Protein AF-A0A445G067-F1 (afdb_monomer)

Structure (mmCIF, N/CA/C/O backbone):
data_AF-A0A445G067-F1
#
_entry.id   AF-A0A445G067-F1
#
loop_
_atom_site.group_PDB
_atom_site.id
_atom_site.type_symbol
_atom_site.label_atom_id
_atom_site.label_alt_id
_atom_site.label_comp_id
_atom_site.label_asym_id
_atom_site.label_entity_id
_atom_site.label_seq_id
_atom_site.pdbx_PDB_ins_code
_atom_site.Cartn_x
_atom_site.Cartn_y
_atom_site.Cartn_z
_atom_site.occupancy
_atom_site.B_iso_or_equiv
_atom_site.auth_seq_id
_atom_site.auth_comp_id
_atom_site.auth_asym_id
_atom_site.auth_atom_id
_atom_site.pdbx_PDB_model_num
ATOM 1 N N . MET A 1 1 ? 69.468 -32.482 -19.740 1.00 30.02 1 MET A N 1
ATOM 2 C CA . MET A 1 1 ? 69.143 -32.910 -21.116 1.00 30.02 1 MET A CA 1
ATOM 3 C C . MET A 1 1 ? 68.588 -31.699 -21.847 1.00 30.02 1 MET A C 1
ATOM 5 O O . MET A 1 1 ? 67.662 -31.104 -21.322 1.00 30.02 1 MET A O 1
ATOM 9 N N . LEU A 1 2 ? 69.282 -31.319 -22.928 1.00 22.47 2 LEU A N 1
ATOM 10 C CA . LEU A 1 2 ? 68.993 -30.377 -24.032 1.00 22.47 2 LEU A CA 1
ATOM 11 C C . LEU A 1 2 ? 67.821 -29.372 -23.879 1.00 22.47 2 LEU A C 1
ATOM 13 O O . LEU A 1 2 ? 66.692 -29.791 -23.670 1.00 22.47 2 LEU A O 1
ATOM 17 N N . HIS A 1 3 ? 68.043 -28.043 -23.875 1.00 20.88 3 HIS A N 1
ATOM 18 C CA . HIS A 1 3 ? 68.271 -27.138 -25.040 1.00 20.88 3 HIS A CA 1
ATOM 19 C C . HIS A 1 3 ? 67.080 -27.149 -26.041 1.00 20.88 3 HIS A C 1
ATOM 21 O O . HIS A 1 3 ? 66.649 -28.228 -26.418 1.00 20.88 3 HIS A O 1
ATOM 27 N N . THR A 1 4 ? 66.475 -26.029 -26.494 1.00 22.56 4 THR A N 1
ATOM 28 C CA . THR A 1 4 ? 67.107 -24.792 -27.018 1.00 22.56 4 THR A CA 1
ATOM 29 C C . THR A 1 4 ? 66.127 -23.592 -27.248 1.00 22.56 4 THR A C 1
ATOM 31 O O . THR A 1 4 ? 64.948 -23.809 -27.491 1.00 22.56 4 THR A O 1
ATOM 34 N N . HIS A 1 5 ? 66.704 -22.366 -27.222 1.00 23.05 5 HIS A N 1
ATOM 35 C CA . HIS A 1 5 ? 66.422 -21.028 -27.848 1.00 23.05 5 HIS A CA 1
ATOM 36 C C . HIS A 1 5 ? 65.049 -20.299 -27.761 1.00 23.05 5 HIS A C 1
ATOM 38 O O . HIS A 1 5 ? 64.028 -20.887 -28.075 1.00 23.05 5 HIS A O 1
ATOM 44 N N . LEU A 1 6 ? 64.899 -19.042 -27.274 1.00 21.23 6 LEU A N 1
ATOM 45 C CA . LEU A 1 6 ? 65.476 -17.681 -27.538 1.00 21.23 6 LEU A CA 1
ATOM 46 C C . LEU A 1 6 ? 64.901 -16.928 -28.771 1.00 21.23 6 LEU A C 1
ATOM 48 O O . LEU A 1 6 ? 65.222 -17.313 -29.888 1.00 21.23 6 LEU A O 1
ATOM 52 N N . LEU A 1 7 ? 64.174 -15.802 -28.564 1.00 22.03 7 LEU A N 1
ATOM 53 C CA . LEU A 1 7 ? 64.539 -14.407 -28.956 1.00 22.03 7 LEU A CA 1
ATOM 54 C C . LEU A 1 7 ? 63.384 -13.365 -28.794 1.00 22.03 7 LEU A C 1
ATOM 56 O O . LEU A 1 7 ? 62.219 -13.653 -29.039 1.00 22.03 7 LEU A O 1
ATOM 60 N N . PHE A 1 8 ? 63.779 -12.158 -28.359 1.00 21.56 8 PHE A N 1
ATOM 61 C CA . PHE A 1 8 ? 63.077 -10.872 -28.080 1.00 21.56 8 PHE A CA 1
ATOM 62 C C . PHE A 1 8 ? 62.579 -10.133 -29.365 1.00 21.56 8 PHE A C 1
ATOM 64 O O . PHE A 1 8 ? 62.983 -10.594 -30.432 1.00 21.56 8 PHE A O 1
ATOM 71 N N . PRO A 1 9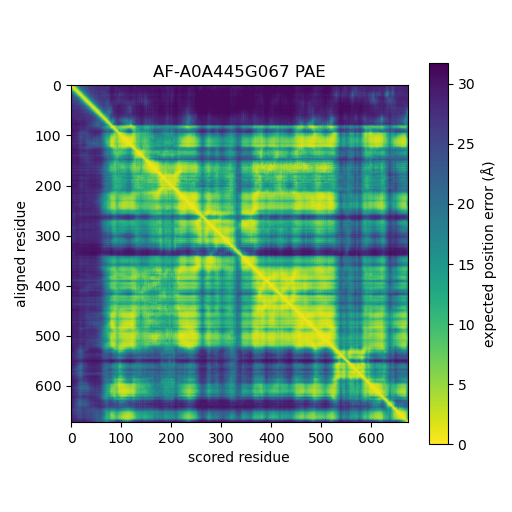 ? 61.796 -9.002 -29.355 1.00 25.86 9 PRO A N 1
ATOM 72 C CA . PRO A 1 9 ? 61.952 -7.825 -28.466 1.00 25.86 9 PRO A CA 1
ATOM 73 C C . PRO A 1 9 ? 60.703 -6.997 -28.055 1.00 25.86 9 PRO A C 1
ATOM 75 O O . PRO A 1 9 ? 59.602 -7.144 -28.577 1.00 25.86 9 PRO A O 1
ATOM 78 N N . SER A 1 10 ? 60.927 -6.077 -27.103 1.00 24.70 10 SER A N 1
ATOM 79 C CA . SER A 1 10 ? 60.049 -4.931 -26.810 1.00 24.70 10 SER A CA 1
ATOM 80 C C . SER A 1 10 ? 60.183 -3.843 -27.890 1.00 24.70 10 SER A C 1
ATOM 82 O O . SER A 1 10 ? 61.163 -3.833 -28.642 1.00 24.70 10 SER A O 1
ATOM 84 N N . PRO A 1 11 ? 59.233 -2.895 -27.954 1.00 29.33 11 PRO A N 1
ATOM 85 C CA . PRO A 1 11 ? 59.660 -1.529 -27.667 1.00 29.33 11 PRO A CA 1
ATOM 86 C C . PRO A 1 11 ? 58.676 -0.742 -26.795 1.00 29.33 11 PRO A C 1
ATOM 88 O O . PRO A 1 11 ? 57.455 -0.855 -26.884 1.00 29.33 11 PRO A O 1
ATOM 91 N N . HIS A 1 12 ? 59.271 0.111 -25.968 1.00 24.16 12 HIS A N 1
ATOM 92 C CA . HIS A 1 12 ? 58.649 1.233 -25.286 1.00 24.16 12 HIS A CA 1
ATOM 93 C C . HIS A 1 12 ? 57.920 2.173 -26.258 1.00 24.16 12 HIS A C 1
ATOM 95 O O . HIS A 1 12 ? 58.491 2.595 -27.261 1.00 24.16 12 HIS A O 1
ATOM 101 N N . SER A 1 13 ? 56.735 2.644 -25.871 1.00 24.44 13 SER A N 1
ATOM 102 C CA . SER A 1 13 ? 56.314 4.014 -26.176 1.00 24.44 13 SER A CA 1
ATOM 103 C C . SER A 1 13 ? 55.473 4.558 -25.026 1.00 24.44 13 SER A C 1
ATOM 105 O O . SER A 1 13 ? 54.407 4.035 -24.707 1.00 24.44 13 SER A O 1
ATOM 107 N N . HIS A 1 14 ? 56.002 5.600 -24.393 1.00 26.53 14 HIS A N 1
ATOM 108 C CA . HIS A 1 14 ? 55.349 6.426 -23.389 1.00 26.53 14 HIS A CA 1
ATOM 109 C C . HIS A 1 14 ? 53.979 6.928 -23.867 1.00 26.53 14 HIS A C 1
ATOM 111 O O . HIS A 1 14 ? 53.883 7.526 -24.936 1.00 26.53 14 HIS A O 1
ATOM 117 N N . ALA A 1 15 ? 52.946 6.768 -23.040 1.00 24.86 15 ALA A N 1
ATOM 118 C CA . ALA A 1 15 ? 51.733 7.573 -23.120 1.00 24.86 15 ALA A CA 1
ATOM 119 C C . ALA A 1 15 ? 51.613 8.377 -21.821 1.00 24.86 15 ALA A C 1
ATOM 121 O O . ALA A 1 15 ? 51.340 7.833 -20.751 1.00 24.86 15 ALA A O 1
ATOM 122 N N . SER A 1 16 ? 51.896 9.673 -21.924 1.00 23.61 16 SER A N 1
ATOM 123 C CA . SER A 1 16 ? 51.649 10.674 -20.887 1.00 23.61 16 SER A CA 1
ATOM 124 C C . SER A 1 16 ? 50.142 10.809 -20.607 1.00 23.61 16 SER A C 1
ATOM 126 O O . SER A 1 16 ? 49.340 10.639 -21.529 1.00 23.61 16 SER A O 1
ATOM 128 N N . PRO A 1 17 ? 49.732 11.156 -19.373 1.00 24.33 17 PRO A N 1
ATOM 129 C CA . PRO A 1 17 ? 48.333 11.401 -19.048 1.00 24.33 17 PRO A CA 1
ATOM 130 C C . PRO A 1 17 ? 47.917 12.761 -19.621 1.00 24.33 17 PRO A C 1
ATOM 132 O O . PRO A 1 17 ? 48.473 13.792 -19.242 1.00 24.33 17 PRO A O 1
ATOM 135 N N . PHE A 1 18 ? 46.958 12.783 -20.546 1.00 23.80 18 PHE A N 1
ATOM 136 C CA . PHE A 1 18 ? 46.387 14.044 -21.013 1.00 23.80 18 PHE A CA 1
ATOM 137 C C . PHE A 1 18 ? 45.344 14.555 -20.015 1.00 23.80 18 PHE A C 1
ATOM 139 O O . PHE A 1 18 ? 44.339 13.906 -19.732 1.00 23.80 18 PHE A O 1
ATOM 146 N N . LEU A 1 19 ? 45.661 15.731 -19.480 1.00 24.75 19 LEU A N 1
ATOM 147 C CA . LEU A 1 19 ? 44.853 16.599 -18.634 1.00 24.75 19 LEU A CA 1
ATOM 148 C C . LEU A 1 19 ? 43.607 17.121 -19.370 1.00 24.75 19 LEU A C 1
ATOM 150 O O . LEU A 1 19 ? 43.663 17.450 -20.555 1.00 24.75 19 LEU A O 1
ATOM 154 N N . PHE A 1 20 ? 42.514 17.276 -18.621 1.00 24.31 20 PHE A N 1
ATOM 155 C CA . PHE A 1 20 ? 41.342 18.070 -18.999 1.00 24.31 20 PHE A CA 1
ATOM 156 C C . PHE A 1 20 ? 41.708 19.553 -19.186 1.00 24.31 20 PHE A C 1
ATOM 158 O O . PHE A 1 20 ? 42.369 20.114 -18.308 1.00 24.31 20 PHE A O 1
ATOM 165 N N . PRO A 1 21 ? 41.196 20.245 -20.222 1.00 24.75 21 PRO A N 1
ATOM 166 C CA . PRO A 1 21 ? 41.077 21.691 -20.207 1.00 24.75 21 PRO A CA 1
ATOM 167 C C . PRO A 1 21 ? 39.680 22.135 -19.759 1.00 24.75 21 PRO A C 1
ATOM 169 O O . PRO A 1 21 ? 38.647 21.572 -20.123 1.00 24.75 21 PRO A O 1
ATOM 172 N N . SER A 1 22 ? 39.693 23.194 -18.962 1.00 23.92 22 SER A N 1
ATOM 173 C CA . SER A 1 22 ? 38.570 23.957 -18.446 1.00 23.92 22 SER A CA 1
ATOM 174 C C . SER A 1 22 ? 37.834 24.773 -19.523 1.00 23.92 22 SER A C 1
ATOM 176 O O . SER A 1 22 ? 38.359 25.098 -20.584 1.00 23.92 22 SER A O 1
ATOM 178 N N . ARG A 1 23 ? 36.576 25.090 -19.191 1.00 28.75 23 ARG A N 1
ATOM 179 C CA . ARG A 1 23 ? 35.555 25.880 -19.906 1.00 28.75 23 ARG A CA 1
ATOM 180 C C . ARG A 1 23 ? 36.067 27.004 -20.825 1.00 28.75 23 ARG A C 1
ATOM 182 O O . ARG A 1 23 ? 36.827 27.855 -20.383 1.00 28.75 23 ARG A O 1
ATOM 189 N N . THR A 1 24 ? 35.452 27.126 -22.006 1.00 25.34 24 THR A N 1
ATOM 190 C CA . THR A 1 24 ? 34.600 28.254 -22.480 1.00 25.34 24 THR A CA 1
ATOM 191 C C . THR A 1 24 ? 34.567 28.279 -24.013 1.00 25.34 24 THR A C 1
ATOM 193 O O . THR A 1 24 ? 35.594 28.460 -24.650 1.00 25.34 24 THR A O 1
ATOM 196 N N . ASN A 1 25 ? 33.386 28.112 -24.620 1.00 23.73 25 ASN A N 1
ATOM 197 C CA . ASN A 1 25 ? 32.877 29.021 -25.656 1.00 23.73 25 ASN A CA 1
ATOM 198 C C . ASN A 1 25 ? 31.502 28.583 -26.164 1.00 23.73 25 ASN A C 1
ATOM 200 O O . ASN A 1 25 ? 31.267 27.433 -26.524 1.00 23.73 25 ASN A O 1
ATOM 204 N N . ALA A 1 26 ? 30.602 29.560 -26.181 1.00 27.69 26 ALA A N 1
ATOM 205 C CA . ALA A 1 26 ? 29.283 29.487 -26.771 1.00 27.69 26 ALA A CA 1
ATOM 206 C C . ALA A 1 26 ? 29.381 29.298 -28.288 1.00 27.69 26 ALA A C 1
ATOM 208 O O . ALA A 1 26 ? 30.099 30.046 -28.948 1.00 27.69 26 ALA A O 1
ATOM 209 N N . LEU A 1 27 ? 28.587 28.387 -28.850 1.00 24.81 27 LEU A N 1
ATOM 210 C CA . LEU A 1 27 ? 28.236 28.417 -30.265 1.00 24.81 27 LEU A CA 1
ATOM 211 C C . LEU A 1 27 ? 26.783 27.983 -30.455 1.00 24.81 27 LEU A C 1
ATOM 213 O O . LEU A 1 27 ? 26.277 27.052 -29.837 1.00 24.81 27 LEU A O 1
ATOM 217 N N . ARG A 1 28 ? 26.117 28.804 -31.259 1.00 23.39 28 ARG A N 1
ATOM 218 C CA . ARG A 1 28 ? 24.677 28.946 -31.432 1.00 23.39 28 ARG A CA 1
ATOM 219 C C . ARG A 1 28 ? 24.033 27.748 -32.127 1.00 23.39 28 ARG A C 1
ATOM 221 O O . ARG A 1 28 ? 24.634 27.081 -32.962 1.00 23.39 28 ARG A O 1
ATOM 228 N N . SER A 1 29 ? 22.753 27.598 -31.808 1.00 24.06 29 SER A N 1
ATOM 229 C CA . SER A 1 29 ? 21.745 26.754 -32.436 1.00 24.06 29 SER A CA 1
ATOM 230 C C . SER A 1 29 ? 21.809 26.701 -33.969 1.00 24.06 29 SER A C 1
ATOM 232 O O . SER A 1 29 ? 21.844 27.723 -34.656 1.00 24.06 29 SER A O 1
ATOM 234 N N . ARG A 1 30 ? 21.690 25.484 -34.508 1.00 22.83 30 ARG A N 1
ATOM 235 C CA . ARG A 1 30 ? 21.102 25.230 -35.828 1.00 22.83 30 ARG A CA 1
ATOM 236 C C . ARG A 1 30 ? 20.053 24.135 -35.693 1.00 22.83 30 ARG A C 1
ATOM 238 O O . ARG A 1 30 ? 20.363 22.961 -35.548 1.00 22.83 30 ARG A O 1
ATOM 245 N N . THR A 1 31 ? 18.805 24.573 -35.703 1.00 23.30 31 THR A N 1
ATOM 246 C CA . THR A 1 31 ? 17.609 23.769 -35.934 1.00 23.30 31 THR A CA 1
ATOM 247 C C . THR A 1 31 ? 17.617 23.233 -37.369 1.00 23.30 31 THR A C 1
ATOM 249 O O . THR A 1 31 ? 17.842 23.995 -38.307 1.00 23.30 31 THR A O 1
ATOM 252 N N . PHE A 1 32 ? 17.321 21.944 -37.547 1.00 22.53 32 PHE A N 1
ATOM 253 C CA . PHE A 1 32 ? 16.871 21.381 -38.825 1.00 22.53 32 PHE A CA 1
ATOM 254 C C . PHE A 1 32 ? 15.507 20.693 -38.628 1.00 22.53 32 PHE A C 1
ATOM 256 O O . PHE A 1 32 ? 15.281 20.095 -37.574 1.00 22.53 32 PHE A O 1
ATOM 263 N N . PRO A 1 33 ? 14.571 20.832 -39.584 1.00 23.70 33 PRO A N 1
ATOM 264 C CA . PRO A 1 33 ? 13.164 20.492 -39.396 1.00 23.70 33 PRO A CA 1
ATOM 265 C C . PRO A 1 33 ? 12.872 18.998 -39.586 1.00 23.70 33 PRO A C 1
ATOM 267 O O . PRO A 1 33 ? 13.434 18.337 -40.457 1.00 23.70 33 PRO A O 1
ATOM 270 N N . ALA A 1 34 ? 11.916 18.498 -38.801 1.00 21.94 34 ALA A N 1
ATOM 271 C CA . ALA A 1 34 ? 11.311 17.184 -38.968 1.00 21.94 34 ALA A CA 1
ATOM 272 C C . ALA A 1 34 ? 10.507 17.127 -40.277 1.00 21.94 34 ALA A C 1
ATOM 274 O O . ALA A 1 34 ? 9.567 17.898 -40.475 1.00 21.94 34 ALA A O 1
ATOM 275 N N . THR A 1 35 ? 10.861 16.201 -41.165 1.00 23.03 35 THR A N 1
ATOM 276 C CA . THR A 1 35 ? 10.075 15.864 -42.356 1.00 23.03 35 THR A CA 1
ATOM 277 C C . THR A 1 35 ? 9.190 14.662 -42.041 1.00 23.03 35 THR A C 1
ATOM 279 O O . THR A 1 35 ? 9.669 13.579 -41.716 1.00 23.03 35 THR A O 1
ATOM 282 N N . SER A 1 36 ? 7.875 14.867 -42.110 1.00 22.31 36 SER A N 1
ATOM 283 C CA . SER A 1 36 ? 6.870 13.811 -42.023 1.00 22.31 36 SER A CA 1
ATOM 284 C C . SER A 1 36 ? 6.828 13.020 -43.328 1.00 22.31 36 SER A C 1
ATOM 286 O O . SER A 1 36 ? 6.616 13.616 -44.384 1.00 22.31 36 SER A O 1
ATOM 288 N N . ILE A 1 37 ? 6.918 11.693 -43.262 1.00 23.95 37 ILE A N 1
ATOM 289 C CA . ILE A 1 37 ? 6.538 10.823 -44.378 1.00 23.95 37 ILE A CA 1
ATOM 290 C C . ILE A 1 37 ? 5.284 10.057 -43.956 1.00 23.95 37 ILE A C 1
ATOM 292 O O . ILE A 1 37 ? 5.329 9.159 -43.119 1.00 23.95 37 ILE A O 1
ATOM 296 N N . ARG A 1 38 ? 4.145 10.471 -44.525 1.00 22.30 38 ARG A N 1
ATOM 297 C CA . ARG A 1 38 ? 2.940 9.643 -44.652 1.00 22.30 38 ARG A CA 1
ATOM 298 C C . ARG A 1 38 ? 3.215 8.612 -45.747 1.00 22.30 38 ARG A C 1
ATOM 300 O O . ARG A 1 38 ? 3.667 8.995 -46.822 1.00 22.30 38 ARG A O 1
ATOM 307 N N . GLY A 1 39 ? 2.934 7.343 -45.475 1.00 24.91 39 GLY A N 1
ATOM 308 C CA . GLY A 1 39 ? 2.990 6.257 -46.450 1.00 24.91 39 GLY A CA 1
ATOM 309 C C . GLY A 1 39 ? 1.733 5.402 -46.340 1.00 24.91 39 GLY A C 1
ATOM 310 O O . GLY A 1 39 ? 1.378 4.961 -45.250 1.00 24.91 39 GLY A O 1
ATOM 311 N N . ASP A 1 40 ? 1.056 5.271 -47.473 1.00 22.62 40 ASP A N 1
ATOM 312 C CA . ASP A 1 40 ? -0.317 4.829 -47.677 1.00 22.62 40 ASP A CA 1
ATOM 313 C C . ASP A 1 40 ? -0.675 3.406 -47.237 1.00 22.62 40 ASP A C 1
ATOM 315 O O . ASP A 1 40 ? 0.094 2.449 -47.321 1.00 22.62 40 ASP A O 1
ATOM 319 N N . SER A 1 41 ? -1.952 3.282 -46.876 1.00 24.33 41 SER A N 1
ATOM 320 C CA . SER A 1 41 ? -2.710 2.045 -46.769 1.00 24.33 41 SER A CA 1
ATOM 321 C C . SER A 1 41 ? -2.834 1.344 -48.125 1.00 24.33 41 SER A C 1
ATOM 323 O O . SER A 1 41 ? -3.486 1.858 -49.034 1.00 24.33 41 SER A O 1
ATOM 325 N N . SER A 1 42 ? -2.326 0.118 -48.233 1.00 24.08 42 SER A N 1
ATOM 326 C CA . SER A 1 42 ? -2.824 -0.838 -49.220 1.00 24.08 42 SER A CA 1
ATOM 327 C C . SER A 1 42 ? -2.958 -2.231 -48.607 1.00 24.08 42 SER A C 1
ATOM 329 O O . SER A 1 42 ? -2.135 -2.715 -47.835 1.00 24.08 42 SER A O 1
ATOM 331 N N . SER A 1 43 ? -4.111 -2.814 -48.895 1.00 23.81 43 SER A N 1
ATOM 332 C CA . SER A 1 43 ? -4.669 -4.059 -48.391 1.00 23.81 43 SER A CA 1
ATOM 333 C C . SER A 1 43 ? -3.884 -5.301 -48.812 1.00 23.81 43 SER A C 1
ATOM 335 O O . SER A 1 43 ? -3.699 -5.514 -50.008 1.00 23.81 43 SER A O 1
ATOM 337 N N . LEU A 1 44 ? -3.599 -6.206 -47.872 1.00 23.12 44 LEU A N 1
ATOM 338 C CA . LEU A 1 44 ? -3.306 -7.612 -48.168 1.00 23.12 44 LEU A CA 1
ATOM 339 C C . LEU A 1 44 ? -4.092 -8.522 -47.213 1.00 23.12 44 LEU A C 1
ATOM 341 O O . LEU A 1 44 ? -3.980 -8.437 -45.992 1.00 23.12 44 LEU A O 1
ATOM 345 N N . ARG A 1 45 ? -4.965 -9.346 -47.808 1.00 22.64 45 ARG A N 1
ATOM 346 C CA . ARG A 1 45 ? -5.865 -10.303 -47.150 1.00 22.64 45 ARG A CA 1
ATOM 347 C C . ARG A 1 45 ? -5.121 -11.558 -46.671 1.00 22.64 45 ARG A C 1
ATOM 349 O O . ARG A 1 45 ? -4.182 -12.025 -47.304 1.00 22.64 45 ARG A O 1
ATOM 356 N N . PHE A 1 46 ? -5.659 -12.115 -45.588 1.00 22.77 46 PHE A N 1
ATOM 357 C CA . PHE A 1 46 ? -5.317 -13.351 -44.879 1.00 22.77 46 PHE A CA 1
ATOM 358 C C . PHE A 1 46 ? -5.124 -14.616 -45.737 1.00 22.77 46 PHE A C 1
ATOM 360 O O . PHE A 1 46 ? -5.894 -14.883 -46.660 1.00 22.77 46 PHE A O 1
ATOM 367 N N . ARG A 1 47 ? -4.230 -15.501 -45.267 1.00 21.41 47 ARG A N 1
ATOM 368 C CA . ARG A 1 47 ? -4.404 -16.964 -45.331 1.00 21.41 47 ARG A CA 1
ATOM 369 C C . ARG A 1 47 ? -4.078 -17.586 -43.971 1.00 21.41 47 ARG A C 1
ATOM 371 O O . ARG A 1 47 ? -2.933 -17.576 -43.539 1.00 21.41 47 ARG A O 1
ATOM 378 N N . SER A 1 48 ? -5.095 -18.138 -43.316 1.00 22.94 48 SER A N 1
ATOM 379 C CA . SER A 1 48 ? -4.977 -19.009 -42.148 1.00 22.94 48 SER A CA 1
ATOM 380 C C . SER A 1 48 ? -4.592 -20.423 -42.595 1.00 22.94 48 SER A C 1
ATOM 382 O O . SER A 1 48 ? -5.211 -20.981 -43.497 1.00 22.94 48 SER A O 1
ATOM 384 N N . HIS A 1 49 ? -3.569 -21.014 -41.980 1.00 24.50 49 HIS A N 1
ATOM 385 C CA . HIS A 1 49 ? -3.348 -22.463 -41.994 1.00 24.50 49 HIS A CA 1
ATOM 386 C C . HIS A 1 49 ? -3.372 -22.930 -40.542 1.00 24.50 49 HIS A C 1
ATOM 388 O O . HIS A 1 49 ? -2.517 -22.556 -39.744 1.00 24.50 49 HIS A O 1
ATOM 394 N N . GLY A 1 50 ? -4.414 -23.683 -40.189 1.00 22.59 50 GLY A N 1
ATOM 395 C CA . GLY A 1 50 ? -4.561 -24.280 -38.870 1.00 22.59 50 GLY A CA 1
ATOM 396 C C . GLY A 1 50 ? -3.605 -25.455 -38.701 1.00 22.59 50 GLY A C 1
ATOM 397 O O . GLY A 1 50 ? -3.610 -26.376 -39.514 1.00 22.59 50 GLY A O 1
ATOM 398 N N . CYS A 1 51 ? -2.829 -25.446 -37.620 1.00 22.45 51 CYS A N 1
ATOM 399 C CA . CYS A 1 51 ? -2.110 -26.616 -37.136 1.00 22.45 51 CYS A CA 1
ATOM 400 C C . CYS A 1 51 ? -2.700 -27.012 -35.775 1.00 22.45 51 CYS A C 1
ATOM 402 O O . CYS A 1 51 ? -2.660 -26.236 -34.823 1.00 22.45 51 CYS A O 1
ATOM 404 N N . ARG A 1 52 ? -3.308 -28.203 -35.707 1.00 21.44 52 ARG A N 1
ATOM 405 C CA . ARG A 1 52 ? -3.748 -28.849 -34.461 1.00 21.44 52 ARG A CA 1
ATOM 406 C C . ARG A 1 52 ? -2.521 -29.445 -33.772 1.00 21.44 52 ARG A C 1
ATOM 408 O O . ARG A 1 52 ? -1.911 -30.344 -34.344 1.00 21.44 52 ARG A O 1
ATOM 415 N N . ILE A 1 53 ? -2.219 -29.032 -32.543 1.00 25.16 53 ILE A N 1
ATOM 416 C CA . ILE A 1 53 ? -1.251 -29.723 -31.679 1.00 25.16 53 ILE A CA 1
ATOM 417 C C . ILE A 1 53 ? -2.026 -30.429 -30.559 1.00 25.16 53 ILE A C 1
ATOM 419 O O . ILE A 1 53 ? -2.900 -29.842 -29.925 1.00 25.16 53 ILE A O 1
ATOM 423 N N . ARG A 1 54 ? -1.762 -31.732 -30.404 1.00 21.59 54 ARG A N 1
ATOM 424 C CA . ARG A 1 54 ? -2.346 -32.623 -29.392 1.00 21.59 54 ARG A CA 1
ATOM 425 C C . ARG A 1 54 ? -1.688 -32.364 -28.032 1.00 21.59 54 ARG A C 1
ATOM 427 O O . ARG A 1 54 ? -0.468 -32.292 -27.963 1.00 21.59 54 ARG A O 1
ATOM 434 N N . ASN A 1 55 ? -2.495 -32.304 -26.973 1.00 21.53 55 ASN A N 1
ATOM 435 C CA . ASN A 1 55 ? -2.035 -32.314 -25.584 1.00 21.53 55 ASN A CA 1
ATOM 436 C C . ASN A 1 55 ? -1.563 -33.721 -25.188 1.00 21.53 55 ASN A C 1
ATOM 438 O O . ASN A 1 55 ? -2.349 -34.667 -25.252 1.00 21.53 55 ASN A O 1
ATOM 442 N N . SER A 1 56 ? -0.327 -33.842 -24.710 1.00 23.45 56 SER A N 1
ATOM 443 C CA . SER A 1 56 ? 0.105 -34.928 -23.827 1.00 23.45 56 SER A CA 1
ATOM 444 C C . SER A 1 56 ? 0.806 -34.299 -22.629 1.00 23.45 56 SER A C 1
ATOM 446 O O . SER A 1 56 ? 1.833 -33.644 -22.783 1.00 23.45 56 SER A O 1
ATOM 448 N N . ALA A 1 57 ? 0.189 -34.440 -21.459 1.00 25.84 57 ALA A N 1
ATOM 449 C CA . ALA A 1 57 ? 0.747 -34.037 -20.180 1.00 25.84 57 ALA A CA 1
ATOM 450 C C . ALA A 1 57 ? 1.696 -35.135 -19.687 1.00 25.84 57 ALA A C 1
ATOM 452 O O . ALA A 1 57 ? 1.247 -36.259 -19.473 1.00 25.84 57 ALA A O 1
ATOM 453 N N . GLU A 1 58 ? 2.967 -34.804 -19.478 1.00 23.83 58 GLU A N 1
ATOM 454 C CA . GLU A 1 58 ? 3.864 -35.570 -18.613 1.00 23.83 58 GLU A CA 1
ATOM 455 C C . GLU A 1 58 ? 4.522 -34.605 -17.621 1.00 23.83 58 GLU A C 1
ATOM 457 O O . GLU A 1 58 ? 5.009 -33.535 -17.985 1.00 23.83 58 GLU A O 1
ATOM 462 N N . ASN A 1 59 ? 4.407 -34.972 -16.345 1.00 27.80 59 ASN A N 1
ATOM 463 C CA . ASN A 1 59 ? 4.934 -34.267 -15.187 1.00 27.80 59 ASN A CA 1
ATOM 464 C C . ASN A 1 59 ? 6.416 -34.610 -15.030 1.00 27.80 59 ASN A C 1
ATOM 466 O O . ASN A 1 59 ? 6.715 -35.747 -14.674 1.00 27.80 59 ASN A O 1
ATOM 470 N N . ASP A 1 60 ? 7.304 -33.628 -15.175 1.00 25.31 60 ASP A N 1
ATOM 471 C CA . ASP A 1 60 ? 8.687 -33.751 -14.718 1.00 25.31 60 ASP A CA 1
ATOM 472 C C . ASP A 1 60 ? 8.976 -32.743 -13.602 1.00 25.31 60 ASP A C 1
ATOM 474 O O . ASP A 1 60 ? 8.841 -31.527 -13.748 1.00 25.31 60 ASP A O 1
ATOM 478 N N . VAL A 1 61 ? 9.356 -33.296 -12.452 1.00 26.19 61 VAL A N 1
ATOM 479 C CA . VAL A 1 61 ? 9.775 -32.593 -11.239 1.00 26.19 61 VAL A CA 1
ATOM 480 C C . VAL A 1 61 ? 11.211 -32.107 -11.438 1.00 26.19 61 VAL A C 1
ATOM 482 O O . VAL A 1 61 ? 12.131 -32.918 -11.526 1.00 26.19 61 VAL A O 1
ATOM 485 N N . VAL A 1 62 ? 11.423 -30.788 -11.485 1.00 26.20 62 VAL A N 1
ATOM 486 C CA . VAL A 1 62 ? 12.763 -30.177 -11.562 1.00 26.20 62 VAL A CA 1
ATOM 487 C C . VAL A 1 62 ? 13.167 -29.631 -10.187 1.00 26.20 62 VAL A C 1
ATOM 489 O O . VAL A 1 62 ? 12.413 -28.905 -9.547 1.00 26.20 62 VAL A O 1
ATOM 492 N N . SER A 1 63 ? 14.363 -30.007 -9.727 1.00 23.73 63 SER A N 1
ATOM 493 C CA . SER A 1 63 ? 14.926 -29.712 -8.400 1.00 23.73 63 SER A CA 1
ATOM 494 C C . SER A 1 63 ? 15.342 -28.244 -8.182 1.00 23.73 63 SER A C 1
ATOM 496 O O . SER A 1 63 ? 15.881 -27.606 -9.085 1.00 23.73 63 SER A O 1
ATOM 498 N N . GLU A 1 64 ? 15.218 -27.771 -6.934 1.00 28.28 64 GLU A N 1
ATOM 499 C CA . GLU A 1 64 ? 15.372 -26.391 -6.412 1.00 28.28 64 GLU A CA 1
ATOM 500 C C . GLU A 1 64 ? 16.690 -25.626 -6.689 1.00 28.28 64 GLU A C 1
ATOM 502 O O . GLU A 1 64 ? 16.820 -24.466 -6.300 1.00 28.28 64 GLU A O 1
ATOM 507 N N . THR A 1 65 ? 17.683 -26.185 -7.384 1.00 26.83 65 THR A N 1
ATOM 508 C CA . THR A 1 65 ? 18.976 -25.500 -7.613 1.00 26.83 65 THR A CA 1
ATOM 509 C C . THR A 1 65 ? 19.071 -24.702 -8.922 1.00 26.83 65 THR A C 1
ATOM 511 O O . THR A 1 65 ? 20.020 -23.932 -9.093 1.00 26.83 65 THR A O 1
ATOM 514 N N . GLU A 1 66 ? 18.087 -24.787 -9.827 1.00 29.66 66 GLU A N 1
ATOM 515 C CA . GLU A 1 66 ? 18.125 -24.083 -11.127 1.00 29.66 66 GLU A CA 1
ATOM 516 C C . GLU A 1 66 ? 17.399 -22.720 -11.173 1.00 29.66 66 GLU A C 1
ATOM 518 O O . GLU A 1 66 ? 17.619 -21.946 -12.110 1.00 29.66 66 GLU A O 1
ATOM 523 N N . HIS A 1 67 ? 16.614 -22.341 -10.156 1.00 34.91 67 HIS A N 1
ATOM 524 C CA . HIS A 1 67 ? 15.864 -21.071 -10.174 1.00 34.91 67 HIS A CA 1
ATOM 525 C C . HIS A 1 67 ? 16.736 -19.803 -10.145 1.00 34.91 67 HIS A C 1
ATOM 527 O O . HIS A 1 67 ? 16.298 -18.741 -10.589 1.00 34.91 67 HIS A O 1
ATOM 533 N N . SER A 1 68 ? 17.993 -19.896 -9.703 1.00 30.94 68 SER A N 1
ATOM 534 C CA . SER A 1 68 ? 18.927 -18.757 -9.658 1.00 30.94 68 SER A CA 1
ATOM 535 C C . SER A 1 68 ? 19.589 -18.423 -11.006 1.00 30.94 68 SER A C 1
ATOM 537 O O . SER A 1 68 ? 20.277 -17.409 -11.112 1.00 30.94 68 SER A O 1
ATOM 539 N N . LYS A 1 69 ? 19.387 -19.249 -12.046 1.00 30.95 69 LYS A N 1
ATOM 540 C CA . LYS A 1 69 ? 20.035 -19.111 -13.368 1.00 30.95 69 LYS A CA 1
ATOM 541 C C . LYS A 1 69 ? 19.063 -18.939 -14.537 1.00 30.95 69 LYS A C 1
ATOM 543 O O . LYS A 1 69 ? 19.495 -18.966 -15.691 1.00 30.95 69 LYS A O 1
ATOM 548 N N . LEU A 1 70 ? 17.768 -18.772 -14.275 1.00 33.16 70 LEU A N 1
ATOM 549 C CA . LEU A 1 70 ? 16.788 -18.588 -15.342 1.00 33.16 70 LEU A CA 1
ATOM 550 C C . LEU A 1 70 ? 16.958 -17.199 -15.989 1.00 33.16 70 LEU A C 1
ATOM 552 O O . LEU A 1 70 ? 16.903 -16.187 -15.284 1.00 33.16 70 LEU A O 1
ATOM 556 N N . PRO A 1 71 ? 17.179 -17.110 -17.317 1.00 38.22 71 PRO A N 1
ATOM 557 C CA . PRO A 1 71 ? 17.091 -15.839 -18.015 1.00 38.22 71 PRO A CA 1
ATOM 558 C C . PRO A 1 71 ? 15.662 -15.302 -17.884 1.00 38.22 71 PRO A C 1
ATOM 560 O O . PRO A 1 71 ? 14.707 -16.071 -17.829 1.00 38.22 71 PRO A O 1
ATOM 563 N N . PHE A 1 72 ? 15.561 -13.976 -17.860 1.00 40.94 72 PHE A N 1
ATOM 564 C CA . PHE A 1 72 ? 14.408 -13.067 -17.731 1.00 40.94 72 PHE A CA 1
ATOM 565 C C . PHE A 1 72 ? 13.111 -13.403 -18.523 1.00 40.94 72 PHE A C 1
ATOM 567 O O . PHE A 1 72 ? 12.175 -12.614 -18.523 1.00 40.94 72 PHE A O 1
ATOM 574 N N . LEU A 1 73 ? 13.037 -14.536 -19.221 1.00 41.91 73 LEU A N 1
ATOM 575 C CA . LEU A 1 73 ? 12.121 -14.793 -20.328 1.00 41.91 73 LEU A CA 1
ATOM 576 C C . LEU A 1 73 ? 11.225 -16.027 -20.217 1.00 41.91 73 LEU A C 1
ATOM 578 O O . LEU A 1 73 ? 10.337 -16.185 -21.053 1.00 41.91 73 LEU A O 1
ATOM 582 N N . VAL A 1 74 ? 11.410 -16.883 -19.216 1.00 41.59 74 VAL A N 1
ATOM 583 C CA . VAL A 1 74 ? 10.512 -18.024 -19.013 1.00 41.59 74 VAL A CA 1
ATOM 584 C C . VAL A 1 74 ? 9.578 -17.676 -17.874 1.00 41.59 74 VAL A C 1
ATOM 586 O O . VAL A 1 74 ? 10.042 -17.579 -16.747 1.00 41.59 74 VAL A O 1
ATOM 589 N N . LEU A 1 75 ? 8.315 -17.426 -18.214 1.00 44.69 75 LEU A N 1
ATOM 590 C CA . LEU A 1 75 ? 7.074 -17.572 -17.437 1.00 44.69 75 LEU A CA 1
ATOM 591 C C . LEU A 1 75 ? 6.020 -16.659 -18.089 1.00 44.69 75 LEU A C 1
ATOM 593 O O . LEU A 1 75 ? 6.366 -15.697 -18.775 1.00 44.69 75 LEU A O 1
ATOM 597 N N . LEU A 1 76 ? 4.741 -16.978 -17.902 1.00 45.03 76 LEU A N 1
ATOM 598 C CA . LEU A 1 76 ? 3.557 -16.443 -18.598 1.00 45.03 76 LEU A CA 1
ATOM 599 C C . LEU A 1 76 ? 3.230 -17.184 -19.896 1.00 45.03 76 LEU A C 1
ATOM 601 O O . LEU A 1 76 ? 3.477 -16.717 -21.009 1.00 45.03 76 LEU A O 1
ATOM 605 N N . ASN A 1 77 ? 2.654 -18.369 -19.706 1.00 37.56 77 ASN A N 1
ATOM 606 C CA . ASN A 1 77 ? 1.822 -19.035 -20.694 1.00 37.56 77 ASN A CA 1
ATOM 607 C C . ASN A 1 77 ? 0.372 -18.618 -20.378 1.00 37.56 77 ASN A C 1
ATOM 609 O O . ASN A 1 77 ? -0.318 -19.294 -19.619 1.00 37.56 77 ASN A O 1
ATOM 613 N N . CYS A 1 78 ? -0.051 -17.444 -20.851 1.00 44.66 78 CYS A N 1
ATOM 614 C CA . CYS A 1 78 ? -1.427 -16.977 -20.671 1.00 44.66 78 CYS A CA 1
ATOM 615 C C . CYS A 1 78 ? -2.270 -17.505 -21.840 1.00 44.66 78 CYS A C 1
ATOM 617 O O . CYS A 1 78 ? -1.859 -17.422 -22.996 1.00 44.66 78 CYS A O 1
ATOM 619 N N . ASN A 1 79 ? -3.433 -18.090 -21.535 1.00 46.97 79 ASN A N 1
ATOM 620 C CA . ASN A 1 79 ? -4.324 -18.772 -22.492 1.00 46.97 79 ASN A CA 1
ATOM 621 C C . ASN A 1 79 ? -4.902 -17.859 -23.596 1.00 46.97 79 ASN A C 1
ATOM 623 O O . ASN A 1 79 ? -5.585 -18.335 -24.500 1.00 46.97 79 ASN A O 1
ATOM 627 N N . GLU A 1 80 ? -4.590 -16.568 -23.561 1.00 59.12 80 GLU A N 1
ATOM 628 C CA . GLU A 1 80 ? -4.832 -15.587 -24.610 1.00 59.12 80 GLU A CA 1
ATOM 629 C C . GLU A 1 80 ? -3.556 -14.734 -24.729 1.00 59.12 80 GLU A C 1
ATOM 631 O O . GLU A 1 80 ? -2.900 -14.481 -23.721 1.00 59.12 80 GLU A O 1
ATOM 636 N N . ASN A 1 81 ? -3.161 -14.317 -25.942 1.00 73.75 81 ASN A N 1
ATOM 637 C CA . ASN A 1 81 ? -1.945 -13.524 -26.210 1.00 73.75 81 ASN A CA 1
ATOM 638 C C . ASN A 1 81 ? -2.035 -12.103 -25.601 1.00 73.75 81 ASN A C 1
ATOM 640 O O . ASN A 1 81 ? -2.067 -11.108 -26.327 1.00 73.75 81 ASN A O 1
ATOM 644 N N . ILE A 1 82 ? -2.117 -11.986 -24.280 1.00 74.38 82 ILE A N 1
ATOM 645 C CA . ILE A 1 82 ? -2.316 -10.757 -23.512 1.00 74.38 82 ILE A CA 1
ATOM 646 C C . ILE A 1 82 ? -1.304 -10.754 -22.366 1.00 74.38 82 ILE A C 1
ATOM 648 O O . ILE A 1 82 ? -1.013 -11.799 -21.792 1.00 74.38 82 ILE A O 1
ATOM 652 N N . ILE A 1 83 ? -0.720 -9.591 -22.082 1.00 80.94 83 ILE A N 1
ATOM 653 C CA . ILE A 1 83 ? 0.164 -9.396 -20.933 1.00 80.94 83 ILE A CA 1
ATOM 654 C C . ILE A 1 83 ? 0.061 -7.962 -20.409 1.00 80.94 83 ILE A C 1
ATOM 656 O O . ILE A 1 83 ? 0.042 -6.993 -21.176 1.00 80.94 83 ILE A O 1
ATOM 660 N N . SER A 1 84 ? 0.049 -7.821 -19.094 1.00 72.69 84 SER A N 1
ATOM 661 C CA . SER A 1 84 ? 0.048 -6.567 -18.358 1.00 72.69 84 SER A CA 1
ATOM 662 C C . SER A 1 84 ? 1.316 -6.447 -17.504 1.00 72.69 84 SER A C 1
ATOM 664 O O . SER A 1 84 ? 1.700 -7.338 -16.747 1.00 72.69 84 SER A O 1
ATOM 666 N N . ILE A 1 85 ? 2.025 -5.332 -17.668 1.00 79.56 85 ILE A N 1
ATOM 667 C CA . ILE A 1 85 ? 3.318 -5.084 -17.028 1.00 79.56 85 ILE A CA 1
ATOM 668 C C . ILE A 1 85 ? 3.241 -3.741 -16.319 1.00 79.56 85 ILE A C 1
ATOM 670 O O . ILE A 1 85 ? 3.062 -2.710 -16.966 1.00 79.56 85 ILE A O 1
ATOM 674 N N . ILE A 1 86 ? 3.396 -3.739 -14.997 1.00 77.88 86 ILE A N 1
ATOM 675 C CA . ILE A 1 86 ? 3.253 -2.540 -14.167 1.00 77.88 86 ILE A CA 1
ATOM 676 C C . ILE A 1 86 ? 4.513 -2.301 -13.344 1.00 77.88 86 ILE A C 1
ATOM 678 O O . ILE A 1 86 ? 5.188 -3.224 -12.896 1.00 77.88 86 ILE A O 1
ATOM 682 N N . ILE A 1 87 ? 4.825 -1.025 -13.144 1.00 70.69 87 ILE A N 1
ATOM 683 C CA . ILE A 1 87 ? 5.941 -0.559 -12.332 1.00 70.69 87 ILE A CA 1
ATOM 684 C C . ILE A 1 87 ? 5.454 0.489 -11.335 1.00 70.69 87 ILE A C 1
ATOM 686 O O . ILE A 1 87 ? 4.711 1.404 -11.702 1.00 70.69 87 ILE A O 1
ATOM 690 N N . ALA A 1 88 ? 5.871 0.366 -10.074 1.00 61.00 88 ALA A N 1
ATOM 691 C CA . ALA A 1 88 ? 5.632 1.420 -9.093 1.00 61.00 88 ALA A CA 1
ATOM 692 C C . ALA A 1 88 ? 6.600 2.581 -9.285 1.00 61.00 88 ALA A C 1
ATOM 694 O O . ALA A 1 88 ? 7.806 2.389 -9.460 1.00 61.00 88 ALA A O 1
ATOM 695 N N . TYR A 1 89 ? 6.065 3.796 -9.190 1.00 60.31 89 TYR A N 1
ATOM 696 C CA . TYR A 1 89 ? 6.866 5.005 -9.228 1.00 60.31 89 TYR A CA 1
ATOM 697 C C . TYR A 1 89 ? 6.298 6.121 -8.366 1.00 60.31 89 TYR A C 1
ATOM 699 O O . TYR A 1 89 ? 5.084 6.332 -8.319 1.00 60.31 89 TYR A O 1
ATOM 707 N N . PHE A 1 90 ? 7.221 6.864 -7.758 1.00 52.47 90 PHE A N 1
ATOM 708 C CA . PHE A 1 90 ? 6.968 8.029 -6.931 1.00 52.47 90 PHE A CA 1
ATOM 709 C C . PHE A 1 90 ? 7.611 9.253 -7.574 1.00 52.47 90 PHE A C 1
ATOM 711 O O . PHE A 1 90 ? 8.823 9.302 -7.780 1.00 52.47 90 PHE A O 1
ATOM 718 N N . CYS A 1 91 ? 6.801 10.257 -7.897 1.00 42.00 91 CYS A N 1
ATOM 719 C CA . CYS A 1 91 ? 7.307 11.528 -8.396 1.00 42.00 91 CYS A CA 1
ATOM 720 C C . CYS A 1 91 ? 7.755 12.386 -7.215 1.00 42.00 91 CYS A C 1
ATOM 722 O O . CYS A 1 91 ? 6.991 13.212 -6.724 1.00 42.00 91 CYS A O 1
ATOM 724 N N . SER A 1 92 ? 8.993 12.211 -6.753 1.00 43.28 92 SER A N 1
ATOM 725 C CA . SER A 1 92 ? 9.636 13.263 -5.969 1.00 43.28 92 SER A CA 1
ATOM 726 C C . SER A 1 92 ? 9.972 14.421 -6.918 1.00 43.28 92 SER A C 1
ATOM 728 O O . SER A 1 92 ? 10.540 14.220 -7.992 1.00 43.28 92 SER A O 1
ATOM 730 N N . GLY A 1 93 ? 9.577 15.647 -6.566 1.00 39.47 93 GLY A N 1
ATOM 731 C CA . GLY A 1 93 ? 9.728 16.830 -7.431 1.00 39.47 93 GLY A CA 1
ATOM 732 C C . GLY A 1 93 ? 11.179 17.238 -7.737 1.00 39.47 93 GLY A C 1
ATOM 733 O O . GLY A 1 93 ? 11.406 18.164 -8.505 1.00 39.47 93 GLY A O 1
ATOM 734 N N . ALA A 1 94 ? 12.171 16.533 -7.187 1.00 42.66 94 ALA A N 1
ATOM 735 C CA . ALA A 1 94 ? 13.594 16.843 -7.317 1.00 42.66 94 ALA A CA 1
ATOM 736 C C . ALA A 1 94 ? 14.276 16.297 -8.594 1.00 42.66 94 ALA A C 1
ATOM 738 O O . ALA A 1 94 ? 15.498 16.368 -8.706 1.00 42.66 94 ALA A O 1
ATOM 739 N N . GLY A 1 95 ? 13.511 15.762 -9.553 1.00 49.44 95 GLY A N 1
ATOM 740 C CA . GLY A 1 95 ? 14.026 15.238 -10.825 1.00 49.44 95 GLY A CA 1
ATOM 741 C C . GLY A 1 95 ? 14.348 13.737 -10.812 1.00 49.44 95 GLY A C 1
ATOM 742 O O . GLY A 1 95 ? 14.325 13.069 -9.778 1.00 49.44 95 GLY A O 1
ATOM 743 N N . LEU A 1 96 ? 14.606 13.170 -11.997 1.00 57.94 96 LEU A N 1
ATOM 744 C CA . LEU A 1 96 ? 14.971 11.758 -12.142 1.00 57.94 96 LEU A CA 1
ATOM 745 C C . LEU A 1 96 ? 16.446 11.533 -11.772 1.00 57.94 96 LEU A C 1
ATOM 747 O O . LEU A 1 96 ? 17.299 12.355 -12.080 1.00 57.94 96 LEU A O 1
ATOM 751 N N . HIS A 1 97 ? 16.770 10.374 -11.192 1.00 67.69 97 HIS A N 1
ATOM 752 C CA . HIS A 1 97 ? 18.144 9.870 -11.113 1.00 67.69 97 HIS A CA 1
ATOM 753 C C . HIS A 1 97 ? 18.268 8.543 -11.871 1.00 67.69 97 HIS A C 1
ATOM 755 O O . HIS A 1 97 ? 17.265 7.878 -12.133 1.00 67.69 97 HIS A O 1
ATOM 761 N N . VAL A 1 98 ? 19.486 8.110 -12.216 1.00 70.50 98 VAL A N 1
ATOM 762 C CA . VAL A 1 98 ? 19.718 6.898 -13.039 1.00 70.50 98 VAL A CA 1
ATOM 763 C C . VAL A 1 98 ? 19.149 5.592 -12.460 1.00 70.50 98 VAL A C 1
ATOM 765 O O . VAL A 1 98 ? 18.970 4.631 -13.214 1.00 70.50 98 VAL A O 1
ATOM 768 N N . GLY A 1 99 ? 18.800 5.560 -11.171 1.00 68.19 99 GLY A N 1
ATOM 769 C CA . GLY A 1 99 ? 18.081 4.451 -10.536 1.00 68.19 99 GLY A CA 1
ATOM 770 C C . GLY A 1 99 ? 16.648 4.299 -11.044 1.00 68.19 99 GLY A C 1
ATOM 771 O O . GLY A 1 99 ? 16.216 3.179 -11.303 1.00 68.19 99 GLY A O 1
ATOM 772 N N . HIS A 1 100 ? 15.940 5.407 -11.288 1.00 69.44 100 HIS A N 1
ATOM 773 C CA . HIS A 1 100 ? 14.543 5.371 -11.721 1.00 69.44 100 HIS A CA 1
ATOM 774 C C . HIS A 1 100 ? 14.353 4.642 -13.061 1.00 69.44 100 HIS A C 1
ATOM 776 O O . HIS A 1 100 ? 13.535 3.724 -13.118 1.00 69.44 100 HIS A O 1
ATOM 782 N N . PRO A 1 101 ? 15.131 4.919 -14.133 1.00 69.56 101 PRO A N 1
ATOM 783 C CA . PRO A 1 101 ? 14.941 4.218 -15.395 1.00 69.56 101 PRO A CA 1
ATOM 784 C C . PRO A 1 101 ? 15.426 2.765 -15.402 1.00 69.56 101 PRO A C 1
ATOM 786 O O . PRO A 1 101 ? 15.316 2.136 -16.447 1.00 69.56 101 PRO A O 1
ATOM 789 N N . LEU A 1 102 ? 15.971 2.209 -14.308 1.00 75.31 102 LEU A N 1
ATOM 790 C CA . LEU A 1 102 ? 16.389 0.799 -14.277 1.00 75.31 102 LEU A CA 1
ATOM 791 C C . LEU A 1 102 ? 15.188 -0.138 -14.466 1.00 75.31 102 LEU A C 1
ATOM 793 O O . LEU A 1 102 ? 15.172 -0.924 -15.415 1.00 75.31 102 LEU A O 1
ATOM 797 N N . GLY A 1 103 ? 14.168 0.001 -13.616 1.00 73.69 103 GLY A N 1
ATOM 798 C CA . GLY A 1 103 ? 12.932 -0.775 -13.723 1.00 73.69 103 GLY A CA 1
ATOM 799 C C . GLY A 1 103 ? 12.178 -0.506 -15.021 1.00 73.69 103 GLY A C 1
ATOM 800 O O . GLY A 1 103 ? 11.700 -1.434 -15.673 1.00 73.69 103 GLY A O 1
ATOM 801 N N . TYR A 1 104 ? 12.136 0.757 -15.457 1.00 74.50 104 TYR A N 1
ATOM 802 C CA . TYR A 1 104 ? 11.508 1.133 -16.726 1.00 74.50 104 TYR A CA 1
ATOM 803 C C . TYR A 1 104 ? 12.208 0.516 -17.934 1.00 74.50 104 TYR A C 1
ATOM 805 O O . TYR A 1 104 ? 11.547 0.040 -18.848 1.00 74.50 104 TYR A O 1
ATOM 813 N N . THR A 1 105 ? 13.542 0.474 -17.932 1.00 77.00 105 THR A N 1
ATOM 814 C CA . THR A 1 105 ? 14.309 -0.147 -19.020 1.00 77.00 105 THR A CA 1
ATOM 815 C C . THR A 1 105 ? 14.022 -1.641 -19.090 1.00 77.00 105 THR A C 1
ATOM 817 O O . THR A 1 105 ? 13.775 -2.154 -20.179 1.00 77.00 105 THR A O 1
ATOM 820 N N . ALA A 1 106 ? 14.023 -2.330 -17.945 1.00 80.38 106 ALA A N 1
ATOM 821 C CA . ALA A 1 106 ? 13.736 -3.760 -17.891 1.00 80.38 106 ALA A CA 1
ATOM 822 C C . ALA A 1 106 ? 12.310 -4.076 -18.372 1.00 80.38 106 ALA A C 1
ATOM 824 O O . ALA A 1 106 ? 12.118 -4.945 -19.222 1.00 80.38 106 ALA A O 1
ATOM 825 N N . THR A 1 107 ? 11.314 -3.339 -17.877 1.00 82.56 107 THR A N 1
ATOM 826 C CA . THR A 1 107 ? 9.911 -3.545 -18.269 1.00 82.56 107 THR A CA 1
ATOM 827 C C . THR A 1 107 ? 9.639 -3.158 -19.723 1.00 82.56 107 THR A C 1
ATOM 829 O O . THR A 1 107 ? 8.915 -3.886 -20.392 1.00 82.56 107 THR A O 1
ATOM 832 N N . ASP A 1 108 ? 10.266 -2.104 -20.261 1.00 81.19 108 ASP A N 1
ATOM 833 C CA . ASP A 1 108 ? 10.158 -1.747 -21.687 1.00 81.19 108 ASP A CA 1
ATOM 834 C C . ASP A 1 108 ? 10.793 -2.816 -22.595 1.00 81.19 108 ASP A C 1
ATOM 836 O O . ASP A 1 108 ? 10.247 -3.123 -23.653 1.00 81.19 108 ASP A O 1
ATOM 840 N N . ILE A 1 109 ? 11.906 -3.441 -22.180 1.00 83.31 109 ILE A N 1
ATOM 841 C CA . ILE A 1 109 ? 12.491 -4.586 -22.904 1.00 83.31 109 ILE A CA 1
ATOM 842 C C . ILE A 1 109 ? 11.499 -5.753 -22.941 1.00 83.31 109 ILE A C 1
ATOM 844 O O . ILE A 1 109 ? 11.250 -6.301 -24.016 1.00 83.31 109 ILE A O 1
ATOM 848 N N . LEU A 1 110 ? 10.902 -6.107 -21.798 1.00 84.12 110 LEU A N 1
ATOM 849 C CA . LEU A 1 110 ? 9.908 -7.180 -21.724 1.00 84.12 110 LEU A CA 1
ATOM 850 C C . LEU A 1 110 ? 8.667 -6.867 -22.569 1.00 84.12 110 LEU A C 1
ATOM 852 O O . LEU A 1 110 ? 8.206 -7.719 -23.328 1.00 84.12 110 LEU A O 1
ATOM 856 N N . ALA A 1 111 ? 8.160 -5.638 -22.473 1.00 82.44 111 ALA A N 1
ATOM 857 C CA . ALA A 1 111 ? 7.005 -5.170 -23.224 1.00 82.44 111 ALA A CA 1
ATOM 858 C C . ALA A 1 111 ? 7.247 -5.271 -24.737 1.00 82.44 111 ALA A C 1
ATOM 860 O O . ALA A 1 111 ? 6.421 -5.827 -25.462 1.00 82.44 111 ALA A O 1
ATOM 861 N N . ARG A 1 112 ? 8.406 -4.805 -25.222 1.00 82.31 112 ARG A N 1
ATOM 862 C CA . ARG A 1 112 ? 8.792 -4.916 -26.639 1.00 82.31 112 ARG A CA 1
ATOM 863 C C . ARG A 1 112 ? 8.950 -6.362 -27.073 1.00 82.31 112 ARG A C 1
ATOM 865 O O . ARG A 1 112 ? 8.424 -6.730 -28.119 1.00 82.31 112 ARG A O 1
ATOM 872 N N . TYR A 1 113 ? 9.621 -7.179 -26.265 1.00 85.38 113 TYR A N 1
ATOM 873 C CA . TYR A 1 113 ? 9.811 -8.595 -26.552 1.00 85.38 113 TYR A CA 1
ATOM 874 C C . TYR A 1 113 ? 8.468 -9.320 -26.720 1.00 85.38 113 TYR A C 1
ATOM 876 O O . TYR A 1 113 ? 8.223 -9.940 -27.754 1.00 85.38 113 TYR A O 1
ATOM 884 N N . LYS A 1 114 ? 7.546 -9.163 -25.763 1.00 84.62 114 LYS A N 1
ATOM 885 C CA . LYS A 1 114 ? 6.209 -9.772 -25.827 1.00 84.62 114 LYS A CA 1
ATOM 886 C C . LYS A 1 114 ? 5.383 -9.212 -26.983 1.00 84.62 114 LYS A C 1
ATOM 888 O O . LYS A 1 114 ? 4.698 -9.964 -27.676 1.00 84.62 114 LYS A O 1
ATOM 893 N N . ARG A 1 115 ? 5.503 -7.913 -27.278 1.00 86.31 115 ARG A N 1
ATOM 894 C CA . ARG A 1 115 ? 4.841 -7.312 -28.442 1.00 86.31 115 ARG A CA 1
ATOM 895 C C . ARG A 1 115 ? 5.337 -7.913 -29.760 1.00 86.31 115 ARG A C 1
ATOM 897 O O . ARG A 1 115 ? 4.517 -8.187 -30.632 1.00 86.31 115 ARG A O 1
ATOM 904 N N . MET A 1 116 ? 6.642 -8.164 -29.893 1.00 87.12 116 MET A N 1
ATOM 905 C CA . MET A 1 116 ? 7.237 -8.833 -31.061 1.00 87.12 116 MET A CA 1
ATOM 906 C C . MET A 1 116 ? 6.789 -10.294 -31.198 1.00 87.12 116 MET A C 1
ATOM 908 O O . MET A 1 116 ? 6.720 -10.803 -32.311 1.00 87.12 116 MET A O 1
ATOM 912 N N . GLN A 1 117 ? 6.428 -10.952 -30.093 1.00 85.69 117 GLN A N 1
ATOM 913 C CA . GLN A 1 117 ? 5.823 -12.289 -30.095 1.00 85.69 117 GLN A CA 1
ATOM 914 C C . GLN A 1 117 ? 4.324 -12.294 -30.451 1.00 85.69 117 GLN A C 1
ATOM 916 O O . GLN A 1 117 ? 3.714 -13.359 -30.492 1.00 85.69 117 GLN A O 1
ATOM 921 N N . GLY A 1 118 ? 3.717 -11.129 -30.706 1.00 86.38 118 GLY A N 1
ATOM 922 C CA . GLY A 1 118 ? 2.303 -11.012 -31.069 1.00 86.38 118 GLY A CA 1
ATOM 923 C C . GLY A 1 118 ? 1.344 -10.833 -29.889 1.00 86.38 118 GLY A C 1
ATOM 924 O O . GLY A 1 118 ? 0.133 -10.912 -30.090 1.00 86.38 118 GLY A O 1
ATOM 925 N N . TYR A 1 119 ? 1.846 -10.561 -28.680 1.00 88.44 119 TYR A N 1
ATOM 926 C CA . TYR A 1 119 ? 0.999 -10.277 -27.520 1.00 88.44 119 TYR A CA 1
ATOM 927 C C . TYR A 1 119 ? 0.390 -8.867 -27.588 1.00 88.44 119 TYR A C 1
ATOM 929 O O . TYR A 1 119 ? 0.988 -7.900 -28.085 1.00 88.44 119 TYR A O 1
ATOM 937 N N . ASN A 1 120 ? -0.802 -8.728 -27.020 1.00 88.69 120 ASN A N 1
ATOM 938 C CA . ASN A 1 120 ? -1.378 -7.454 -26.620 1.00 88.69 120 ASN A CA 1
ATOM 939 C C . ASN A 1 120 ? -0.780 -7.051 -25.274 1.00 88.69 120 ASN A C 1
ATOM 941 O O . ASN A 1 120 ? -1.006 -7.711 -24.268 1.00 88.69 120 ASN A O 1
ATOM 945 N N . VAL A 1 121 ? 0.012 -5.979 -25.277 1.00 88.69 121 VAL A N 1
ATOM 946 C CA . VAL A 1 121 ? 0.812 -5.563 -24.122 1.00 88.69 121 VAL A CA 1
ATOM 947 C C . VAL A 1 121 ? 0.230 -4.288 -23.517 1.00 88.69 121 VAL A C 1
ATOM 949 O O . VAL A 1 121 ? 0.141 -3.272 -24.209 1.00 88.69 121 VAL A O 1
ATOM 952 N N . LEU A 1 122 ? -0.111 -4.324 -22.229 1.00 86.62 122 LEU A N 1
ATOM 953 C CA . LEU A 1 122 ? -0.418 -3.145 -21.418 1.00 86.62 122 LEU A CA 1
ATOM 954 C C . LEU A 1 122 ? 0.814 -2.777 -20.583 1.00 86.62 122 LEU A C 1
ATOM 956 O O . LEU A 1 122 ? 1.134 -3.462 -19.617 1.00 86.62 122 LEU A O 1
ATOM 960 N N . HIS A 1 123 ? 1.501 -1.690 -20.948 1.00 86.56 123 HIS A N 1
ATOM 961 C CA . HIS A 1 123 ? 2.676 -1.162 -20.233 1.00 86.56 123 HIS A CA 1
ATOM 962 C C . HIS A 1 123 ? 2.490 0.339 -19.927 1.00 86.56 123 HIS A C 1
ATOM 964 O O . HIS A 1 123 ? 2.932 1.195 -20.695 1.00 86.56 123 HIS A O 1
ATOM 970 N N . PRO A 1 124 ? 1.729 0.678 -18.870 1.00 80.00 124 PRO A N 1
ATOM 971 C CA . PRO A 1 124 ? 1.352 2.048 -18.539 1.00 80.00 124 PRO A CA 1
ATOM 972 C C . PRO A 1 124 ? 2.387 2.752 -17.644 1.00 80.00 124 PRO A C 1
ATOM 974 O O . PRO A 1 124 ? 3.186 2.125 -16.953 1.00 80.00 124 PRO A O 1
ATOM 977 N N . MET A 1 125 ? 2.319 4.084 -17.617 1.00 69.44 125 MET A N 1
ATOM 978 C CA . MET A 1 125 ? 3.159 4.968 -16.800 1.00 69.44 125 MET A CA 1
ATOM 979 C C . MET A 1 125 ? 2.289 5.792 -15.836 1.00 69.44 125 MET A C 1
ATOM 981 O O . MET A 1 125 ? 1.184 6.198 -16.210 1.00 69.44 125 MET A O 1
ATOM 985 N N . ARG A 1 126 ? 2.771 6.071 -14.612 1.00 67.81 126 ARG A N 1
ATOM 986 C CA . ARG A 1 126 ? 2.043 6.851 -13.585 1.00 67.81 126 ARG A CA 1
ATOM 987 C C . ARG A 1 126 ? 2.780 8.120 -13.159 1.00 67.81 126 ARG A C 1
ATOM 989 O O . ARG A 1 126 ? 4.003 8.164 -13.152 1.00 67.81 126 ARG A O 1
ATOM 996 N N . TRP A 1 127 ? 1.995 9.078 -12.666 1.00 65.06 127 TRP A N 1
ATOM 997 C CA . TRP A 1 127 ? 2.429 10.146 -11.764 1.00 65.06 127 TRP A CA 1
ATOM 998 C C . TRP A 1 127 ? 1.766 9.942 -10.396 1.00 65.06 127 TRP A C 1
ATOM 1000 O O . TRP A 1 127 ? 0.534 9.969 -10.311 1.00 65.06 127 TRP A O 1
ATOM 1010 N N . ASP A 1 128 ? 2.545 9.695 -9.339 1.00 64.19 128 ASP A N 1
ATOM 1011 C CA . ASP A 1 128 ? 2.013 9.708 -7.972 1.00 64.19 128 ASP A CA 1
ATOM 1012 C C . ASP A 1 128 ? 2.022 11.135 -7.432 1.00 64.19 128 ASP A C 1
ATOM 1014 O O . ASP A 1 128 ? 3.052 11.626 -6.981 1.00 64.19 128 ASP A O 1
ATOM 1018 N N . ALA A 1 129 ? 0.901 11.834 -7.595 1.00 61.06 129 ALA A N 1
ATOM 1019 C CA . ALA A 1 129 ? 0.842 13.288 -7.456 1.00 61.06 129 ALA A CA 1
ATOM 1020 C C . ALA A 1 129 ? 0.299 13.784 -6.101 1.00 61.06 129 ALA A C 1
ATOM 1022 O O . ALA A 1 129 ? 0.181 14.997 -5.923 1.00 61.06 129 ALA A O 1
ATOM 1023 N N . PHE A 1 130 ? -0.053 12.887 -5.170 1.00 63.69 130 PHE A N 1
ATOM 1024 C CA . PHE A 1 130 ? -0.597 13.223 -3.845 1.00 63.69 130 PHE A CA 1
ATOM 1025 C C . PHE A 1 130 ? 0.349 12.857 -2.705 1.00 63.69 130 PHE A C 1
ATOM 1027 O O . PHE A 1 130 ? 1.187 11.974 -2.839 1.00 63.69 130 PHE A O 1
ATOM 1034 N N . GLY A 1 131 ? 0.174 13.533 -1.570 1.00 67.12 131 GLY A N 1
ATOM 1035 C CA . GLY A 1 131 ? 0.840 13.246 -0.307 1.00 67.12 131 GLY A CA 1
ATOM 1036 C C . GLY A 1 131 ? 2.194 13.920 -0.101 1.00 67.12 131 GLY A C 1
ATOM 1037 O O . GLY A 1 131 ? 2.553 14.883 -0.785 1.00 67.12 131 GLY A O 1
ATOM 1038 N N . LEU A 1 132 ? 2.916 13.418 0.908 1.00 64.31 132 LEU A N 1
ATOM 1039 C CA . LEU A 1 132 ? 4.067 14.076 1.535 1.00 64.31 132 LEU A CA 1
ATOM 1040 C C . LEU A 1 132 ? 5.163 14.518 0.548 1.00 64.31 132 LEU A C 1
ATOM 1042 O O . LEU A 1 132 ? 5.587 15.667 0.653 1.00 64.31 132 LEU A O 1
ATOM 1046 N N . PRO A 1 133 ? 5.607 13.703 -0.430 1.00 61.00 133 PRO A N 1
ATOM 1047 C CA . PRO A 1 133 ? 6.698 14.076 -1.329 1.00 61.00 133 PRO A CA 1
ATOM 1048 C C . PRO A 1 133 ? 6.341 15.242 -2.255 1.00 61.00 133 PRO A C 1
ATOM 1050 O O . PRO A 1 133 ? 7.164 16.128 -2.482 1.00 61.00 133 PRO A O 1
ATOM 1053 N N . ALA A 1 134 ? 5.112 15.261 -2.782 1.00 65.50 134 ALA A N 1
ATOM 1054 C CA . ALA A 1 134 ? 4.644 16.328 -3.663 1.00 65.50 134 ALA A CA 1
ATOM 1055 C C . ALA A 1 134 ? 4.408 17.633 -2.885 1.00 65.50 134 ALA A C 1
ATOM 1057 O O . ALA A 1 134 ? 4.733 18.715 -3.371 1.00 65.50 134 ALA A O 1
ATOM 1058 N N . GLU A 1 135 ? 3.872 17.529 -1.667 1.00 67.94 135 GLU A N 1
ATOM 1059 C CA . GLU A 1 135 ? 3.637 18.680 -0.796 1.00 67.94 135 GLU A CA 1
ATOM 1060 C C . GLU A 1 135 ? 4.939 19.298 -0.288 1.00 67.94 135 GLU A C 1
ATOM 1062 O O . GLU A 1 135 ? 5.090 20.514 -0.328 1.00 67.94 135 GLU A O 1
ATOM 1067 N N . GLN A 1 136 ? 5.896 18.473 0.142 1.00 65.88 136 GLN A N 1
ATOM 1068 C CA . GLN A 1 136 ? 7.187 18.935 0.646 1.00 65.88 136 GLN A CA 1
ATOM 1069 C C . GLN A 1 136 ? 7.942 19.727 -0.426 1.00 65.88 136 GLN A C 1
ATOM 1071 O O . GLN A 1 136 ? 8.419 20.828 -0.167 1.00 65.88 136 GLN A O 1
ATOM 1076 N N . TYR A 1 137 ? 7.947 19.226 -1.662 1.00 60.88 137 TYR A N 1
ATOM 1077 C CA . TYR A 1 137 ? 8.520 19.947 -2.794 1.00 60.88 137 TYR A CA 1
ATOM 1078 C C . TYR A 1 137 ? 7.797 21.273 -3.080 1.00 60.88 137 TYR A C 1
ATOM 1080 O O . TYR A 1 137 ? 8.433 22.286 -3.374 1.00 60.88 137 TYR A O 1
ATOM 1088 N N . ALA A 1 138 ? 6.466 21.299 -2.990 1.00 66.94 138 ALA A N 1
ATOM 1089 C CA . ALA A 1 138 ? 5.693 22.526 -3.171 1.00 66.94 138 ALA A CA 1
ATOM 1090 C C . ALA A 1 138 ? 5.979 23.569 -2.078 1.00 66.94 138 ALA A C 1
ATOM 1092 O O . ALA A 1 138 ? 6.062 24.757 -2.386 1.00 66.94 138 ALA A O 1
ATOM 1093 N N . ILE A 1 139 ? 6.172 23.131 -0.829 1.00 67.12 139 ILE A N 1
ATOM 1094 C CA . ILE A 1 139 ? 6.598 23.987 0.288 1.00 67.12 139 ILE A CA 1
ATOM 1095 C C . ILE A 1 139 ? 7.997 24.552 0.014 1.00 67.12 139 ILE A C 1
ATOM 1097 O O . ILE A 1 139 ? 8.201 25.757 0.127 1.00 67.12 139 ILE A O 1
ATOM 1101 N N . GLU A 1 140 ? 8.943 23.708 -0.399 1.00 65.50 140 GLU A N 1
ATOM 1102 C CA . GLU A 1 140 ? 10.326 24.112 -0.687 1.00 65.50 140 GLU A CA 1
ATOM 1103 C C . GLU A 1 140 ? 10.437 25.085 -1.871 1.00 65.50 140 GLU A C 1
ATOM 1105 O O . GLU A 1 140 ? 11.291 25.970 -1.869 1.00 65.50 140 GLU A O 1
ATOM 1110 N N . THR A 1 141 ? 9.571 24.946 -2.879 1.00 59.03 141 THR A N 1
ATOM 1111 C CA . THR A 1 141 ? 9.614 25.744 -4.120 1.00 59.03 141 THR A CA 1
ATOM 1112 C C . THR A 1 141 ? 8.613 26.899 -4.171 1.00 59.03 141 THR A C 1
ATOM 1114 O O . THR A 1 141 ? 8.633 27.680 -5.123 1.00 59.03 141 THR A O 1
ATOM 1117 N N . GLY A 1 142 ? 7.700 27.004 -3.200 1.00 64.75 142 GLY A N 1
ATOM 1118 C CA . GLY A 1 142 ? 6.627 28.005 -3.182 1.00 64.75 142 GLY A CA 1
ATOM 1119 C C . GLY A 1 142 ? 5.614 27.886 -4.332 1.00 64.75 142 GLY A C 1
ATOM 1120 O O . GLY A 1 142 ? 4.854 28.821 -4.580 1.00 64.75 142 GLY A O 1
ATOM 1121 N N . THR A 1 143 ? 5.595 26.765 -5.063 1.00 63.06 143 THR A N 1
ATOM 1122 C CA . THR A 1 143 ? 4.722 26.559 -6.231 1.00 63.06 143 THR A CA 1
ATOM 1123 C C . THR A 1 143 ? 3.491 25.742 -5.849 1.00 63.06 143 THR A C 1
ATOM 1125 O O . THR A 1 143 ? 3.611 24.663 -5.274 1.00 63.06 143 THR A O 1
ATOM 1128 N N . HIS A 1 144 ? 2.287 26.215 -6.196 1.00 66.31 144 HIS A N 1
ATOM 1129 C CA . HIS A 1 144 ? 1.053 25.526 -5.811 1.00 66.31 144 HIS A CA 1
ATOM 1130 C C . HIS A 1 144 ? 0.947 24.126 -6.472 1.00 66.31 144 HIS A C 1
ATOM 1132 O O . HIS A 1 144 ? 0.966 24.034 -7.706 1.00 66.31 144 HIS A O 1
ATOM 1138 N N . PRO A 1 145 ? 0.718 23.037 -5.705 1.00 61.66 145 PRO A N 1
ATOM 1139 C CA . PRO A 1 145 ? 0.758 21.657 -6.219 1.00 61.66 145 PRO A CA 1
ATOM 1140 C C . PRO A 1 145 ? -0.219 21.354 -7.375 1.00 61.66 145 PRO A C 1
ATOM 1142 O O . PRO A 1 145 ? 0.021 20.500 -8.229 1.00 61.66 145 PRO A O 1
ATOM 1145 N N . LYS A 1 146 ? -1.347 22.074 -7.425 1.00 64.00 146 LYS A N 1
ATOM 1146 C CA . LYS A 1 146 ? -2.421 21.905 -8.428 1.00 64.00 146 LYS A CA 1
ATOM 1147 C C . LYS A 1 146 ? -1.988 22.204 -9.867 1.00 64.00 146 LYS A C 1
ATOM 1149 O O . LYS A 1 146 ? -2.619 21.666 -10.774 1.00 64.00 146 LYS A O 1
ATOM 1154 N N . LEU A 1 147 ? -0.950 23.016 -10.093 1.00 58.34 147 LEU A N 1
ATOM 1155 C CA . LEU A 1 147 ? -0.570 23.462 -11.442 1.00 58.34 147 LEU A CA 1
ATOM 1156 C C . LEU A 1 147 ? -0.101 22.317 -12.365 1.00 58.34 147 LEU A C 1
ATOM 1158 O O . LEU A 1 147 ? -0.151 22.475 -13.581 1.00 58.34 147 LEU A O 1
ATOM 1162 N N . ASN A 1 148 ? 0.247 21.141 -11.826 1.00 49.31 148 ASN A N 1
ATOM 1163 C CA . ASN A 1 148 ? 0.891 20.082 -12.608 1.00 49.31 148 ASN A CA 1
ATOM 1164 C C . ASN A 1 148 ? -0.032 18.999 -13.218 1.00 49.31 148 ASN A C 1
ATOM 1166 O O . ASN A 1 148 ? 0.395 18.357 -14.175 1.00 49.31 148 ASN A O 1
ATOM 1170 N N . THR A 1 149 ? -1.274 18.734 -12.760 1.00 51.34 149 THR A N 1
ATOM 1171 C CA . THR A 1 149 ? -2.088 17.615 -13.342 1.00 51.34 149 THR A CA 1
ATOM 1172 C C . THR A 1 149 ? -3.611 17.643 -13.045 1.00 51.34 149 THR A C 1
ATOM 1174 O O . THR A 1 149 ? -4.189 16.643 -12.638 1.00 51.34 149 THR A O 1
ATOM 1177 N N . VAL A 1 150 ? -4.342 18.746 -13.248 1.00 55.41 150 VAL A N 1
ATOM 1178 C CA . VAL A 1 150 ? -5.724 18.918 -12.710 1.00 55.41 150 VAL A CA 1
ATOM 1179 C C . VAL A 1 150 ? -6.776 17.873 -13.152 1.00 55.41 150 VAL A C 1
ATOM 1181 O O . VAL A 1 150 ? -7.579 17.423 -12.331 1.00 55.41 150 VAL A O 1
ATOM 1184 N N . ARG A 1 151 ? -6.813 17.459 -14.429 1.00 43.78 151 ARG A N 1
ATOM 1185 C CA . ARG A 1 151 ? -7.934 16.647 -14.959 1.00 43.78 151 ARG A CA 1
ATOM 1186 C C . ARG A 1 151 ? -7.899 15.179 -14.518 1.00 43.78 151 ARG A C 1
ATOM 1188 O O . ARG A 1 151 ? -8.921 14.652 -14.086 1.00 43.78 151 ARG A O 1
ATOM 1195 N N . ASN A 1 152 ? -6.741 14.527 -14.608 1.00 49.25 152 ASN A N 1
ATOM 1196 C CA . ASN A 1 152 ? -6.595 13.114 -14.224 1.00 49.25 152 ASN A CA 1
ATOM 1197 C C . ASN A 1 152 ? -6.643 12.937 -12.701 1.00 49.25 152 ASN A C 1
ATOM 1199 O O . ASN A 1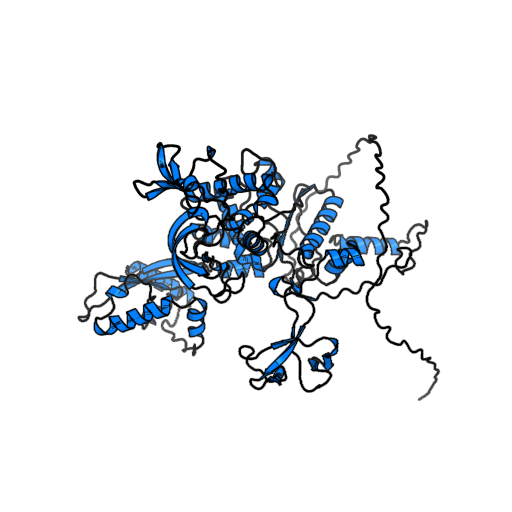 152 ? -7.218 11.971 -12.205 1.00 49.25 152 ASN A O 1
ATOM 1203 N N . ILE A 1 153 ? -6.136 13.931 -11.972 1.00 59.28 153 ILE A N 1
ATOM 1204 C CA . ILE A 1 153 ? -6.207 14.022 -10.517 1.00 59.28 153 ILE A CA 1
ATOM 1205 C C . ILE A 1 153 ? -7.657 13.983 -10.009 1.00 59.28 153 ILE A C 1
ATOM 1207 O O . ILE A 1 153 ? -7.973 13.184 -9.134 1.00 59.28 153 ILE A O 1
ATOM 1211 N N . ASN A 1 154 ? -8.554 14.816 -10.550 1.00 60.53 154 ASN A N 1
ATOM 1212 C CA . ASN A 1 154 ? -9.924 14.921 -10.028 1.00 60.53 154 ASN A CA 1
ATOM 1213 C C . ASN A 1 154 ? -10.699 13.607 -10.154 1.00 60.53 154 ASN A C 1
ATOM 1215 O O . ASN A 1 154 ? -11.488 13.251 -9.276 1.00 60.53 154 ASN A O 1
ATOM 1219 N N . ARG A 1 155 ? -10.441 12.855 -11.226 1.00 59.44 155 ARG A N 1
ATOM 1220 C CA . ARG A 1 155 ? -11.090 11.565 -11.435 1.00 59.44 155 ARG A CA 1
ATOM 1221 C C . ARG A 1 155 ? -10.519 10.477 -10.529 1.00 59.44 155 ARG A C 1
ATOM 1223 O O . ARG A 1 155 ? -11.292 9.725 -9.944 1.00 59.44 155 ARG A O 1
ATOM 1230 N N . PHE A 1 156 ? -9.199 10.439 -10.377 1.00 58.00 156 PHE A N 1
ATOM 1231 C CA . PHE A 1 156 ? -8.536 9.529 -9.448 1.00 58.00 156 PHE A CA 1
ATOM 1232 C C . PHE A 1 156 ? -9.012 9.757 -8.003 1.00 58.00 156 PHE A C 1
ATOM 1234 O O . PHE A 1 156 ? -9.394 8.807 -7.330 1.00 58.00 156 PHE A O 1
ATOM 1241 N N . ARG A 1 157 ? -9.146 11.025 -7.581 1.00 63.66 157 ARG A N 1
ATOM 1242 C CA . ARG A 1 157 ? -9.738 11.420 -6.288 1.00 63.66 157 ARG A CA 1
ATOM 1243 C C . ARG A 1 157 ? -11.131 10.835 -6.066 1.00 63.66 157 ARG A C 1
ATOM 1245 O O . ARG A 1 157 ? -11.376 10.252 -5.018 1.00 63.66 157 ARG A O 1
ATOM 1252 N N . THR A 1 158 ? -12.017 10.959 -7.063 1.00 65.38 158 THR A N 1
ATOM 1253 C CA . THR A 1 158 ? -13.399 10.433 -6.989 1.00 65.38 158 THR A CA 1
ATOM 1254 C C . THR A 1 158 ? -13.390 8.944 -6.640 1.00 65.38 158 THR A C 1
ATOM 1256 O O . THR A 1 158 ? -14.162 8.475 -5.811 1.00 65.38 158 THR A O 1
ATOM 1259 N N . GLN A 1 159 ? -12.494 8.195 -7.280 1.00 54.16 159 GLN A N 1
ATOM 1260 C CA . GLN A 1 159 ? -12.403 6.750 -7.142 1.00 54.16 159 GLN A CA 1
ATOM 1261 C C . GLN A 1 159 ? -11.762 6.329 -5.816 1.00 54.16 159 GLN A C 1
ATOM 1263 O O . GLN A 1 159 ? -12.297 5.444 -5.156 1.00 54.16 159 GLN A O 1
ATOM 1268 N N . THR A 1 160 ? -10.691 7.000 -5.376 1.00 61.38 160 THR A N 1
ATOM 1269 C CA . THR A 1 160 ? -10.099 6.762 -4.048 1.00 61.38 160 THR A CA 1
ATOM 1270 C C . THR A 1 160 ? -11.120 7.036 -2.935 1.00 61.38 160 THR A C 1
ATOM 1272 O O . THR A 1 160 ? -11.275 6.230 -2.020 1.00 61.38 160 THR A O 1
ATOM 1275 N N . GLN A 1 161 ? -11.881 8.131 -3.050 1.00 67.94 161 GLN A N 1
ATOM 1276 C CA . GLN A 1 161 ? -12.967 8.475 -2.125 1.00 67.94 161 GLN A CA 1
ATOM 1277 C C . GLN A 1 161 ? -14.064 7.414 -2.109 1.00 67.94 161 GLN A C 1
ATOM 1279 O O . GLN A 1 161 ? -14.496 6.989 -1.040 1.00 67.94 161 GLN A O 1
ATOM 1284 N N . TRP A 1 162 ? -14.465 6.933 -3.285 1.00 79.12 162 TRP A N 1
ATOM 1285 C CA . TRP A 1 162 ? -15.448 5.865 -3.392 1.00 79.12 162 TRP A CA 1
ATOM 1286 C C . TRP A 1 162 ? -14.976 4.566 -2.720 1.00 79.12 162 TRP A C 1
ATOM 1288 O O . TRP A 1 162 ? -15.753 3.961 -1.985 1.00 79.12 162 TRP A O 1
ATOM 1298 N N . ILE A 1 163 ? -13.707 4.162 -2.889 1.00 56.59 163 ILE A N 1
ATOM 1299 C CA . ILE A 1 163 ? -13.152 2.969 -2.219 1.00 56.59 163 ILE A CA 1
ATOM 1300 C C . ILE A 1 163 ? -13.198 3.128 -0.696 1.00 56.59 163 ILE A C 1
ATOM 1302 O O . ILE A 1 163 ? -13.623 2.208 0.005 1.00 56.59 163 ILE A O 1
ATOM 1306 N N . PHE A 1 164 ? -12.831 4.303 -0.177 1.00 73.25 164 PHE A N 1
ATOM 1307 C CA . PHE A 1 164 ? -12.943 4.588 1.252 1.00 73.25 164 PHE A CA 1
ATOM 1308 C C . PHE A 1 164 ? -14.386 4.455 1.757 1.00 73.25 164 PHE A C 1
ATOM 1310 O O . PHE A 1 164 ? -14.609 3.845 2.800 1.00 73.25 164 PHE A O 1
ATOM 1317 N N . LEU A 1 165 ? -15.378 4.951 1.006 1.00 73.50 165 LEU A N 1
ATOM 1318 C CA . LEU A 1 165 ? -16.787 4.772 1.367 1.00 73.50 165 LEU A CA 1
ATOM 1319 C C . LEU A 1 165 ? -17.187 3.293 1.424 1.00 73.50 165 LEU A C 1
ATOM 1321 O O . LEU A 1 165 ? -17.932 2.909 2.323 1.00 73.50 165 LEU A O 1
ATOM 1325 N N . GLN A 1 166 ? -16.680 2.447 0.519 1.00 75.12 166 GLN A N 1
ATOM 1326 C CA . GLN A 1 166 ? -16.939 1.002 0.578 1.00 75.12 166 GLN A CA 1
ATOM 1327 C C . GLN A 1 166 ? -16.286 0.350 1.806 1.00 75.12 166 GLN A C 1
ATOM 1329 O O . GLN A 1 166 ? -16.909 -0.489 2.458 1.00 75.12 166 GLN A O 1
ATOM 1334 N N . LEU A 1 167 ? -15.062 0.761 2.160 1.00 61.84 167 LEU A N 1
ATOM 1335 C CA . LEU A 1 167 ? -14.384 0.329 3.389 1.00 61.84 167 LEU A CA 1
ATOM 1336 C C . LEU A 1 167 ? -15.181 0.749 4.638 1.00 61.84 167 LEU A C 1
ATOM 1338 O O . LEU A 1 167 ? -15.388 -0.062 5.542 1.00 61.84 167 LEU A O 1
ATOM 1342 N N . PHE A 1 168 ? -15.678 1.987 4.676 1.00 76.00 168 PHE A N 1
ATOM 1343 C CA . PHE A 1 168 ? -16.480 2.516 5.781 1.00 76.00 168 PHE A CA 1
ATOM 1344 C C . PHE A 1 168 ? -17.822 1.790 5.930 1.00 76.00 168 PHE A C 1
ATOM 1346 O O . PHE A 1 168 ? -18.129 1.296 7.013 1.00 76.00 168 PHE A O 1
ATOM 1353 N N . LYS A 1 169 ? -18.580 1.624 4.834 1.00 80.38 169 LYS A N 1
ATOM 1354 C CA . LYS A 1 169 ? -19.876 0.909 4.808 1.00 80.38 169 LYS A CA 1
ATOM 1355 C C . LYS A 1 169 ? -19.767 -0.540 5.313 1.00 80.38 169 LYS A C 1
ATOM 1357 O O . LYS A 1 169 ? -20.754 -1.104 5.774 1.00 80.38 169 LYS A O 1
ATOM 1362 N N . ARG A 1 170 ? -18.572 -1.138 5.257 1.00 78.94 170 ARG A N 1
ATOM 1363 C CA . ARG A 1 170 ? -18.264 -2.495 5.748 1.00 78.94 170 ARG A CA 1
ATOM 1364 C C . ARG A 1 170 ? -17.671 -2.543 7.161 1.00 78.94 170 ARG A C 1
ATOM 1366 O O . ARG A 1 170 ? -17.294 -3.617 7.620 1.00 78.94 170 ARG A O 1
ATOM 1373 N N . GLY A 1 171 ? -17.536 -1.405 7.844 1.00 82.56 171 GLY A N 1
ATOM 1374 C CA . GLY A 1 171 ? -16.901 -1.326 9.166 1.00 82.56 171 GLY A CA 1
ATOM 1375 C C . GLY A 1 171 ? -15.392 -1.618 9.154 1.00 82.56 171 GLY A C 1
ATOM 1376 O O . GLY A 1 171 ? -14.821 -1.978 10.194 1.00 82.56 171 GLY A O 1
ATOM 1377 N N . LEU A 1 172 ? -14.756 -1.489 7.980 1.00 82.62 172 LEU A N 1
ATOM 1378 C CA . LEU A 1 172 ? -13.313 -1.635 7.776 1.00 82.62 172 LEU A CA 1
ATOM 1379 C C . LEU A 1 172 ? -12.573 -0.301 7.896 1.00 82.62 172 LEU A C 1
ATOM 1381 O O . LEU A 1 172 ? -11.394 -0.319 8.213 1.00 82.62 172 LEU A O 1
ATOM 1385 N N . ALA A 1 173 ? -13.233 0.840 7.692 1.00 80.94 173 ALA A N 1
ATOM 1386 C CA . ALA A 1 173 ? -12.702 2.155 8.058 1.00 80.94 173 ALA A CA 1
ATOM 1387 C C . ALA A 1 173 ? -13.425 2.671 9.310 1.00 80.94 173 ALA A C 1
ATOM 1389 O O . ALA A 1 173 ? -14.654 2.692 9.336 1.00 80.94 173 ALA A O 1
ATOM 1390 N N . TYR A 1 174 ? -12.686 3.073 10.345 1.00 86.75 174 TYR A N 1
ATOM 1391 C CA . TYR A 1 174 ? -13.259 3.553 11.610 1.00 86.75 174 TYR A CA 1
ATOM 1392 C C . TYR A 1 174 ? -12.375 4.622 12.266 1.00 86.75 174 TYR A C 1
ATOM 1394 O O . TYR A 1 174 ? -11.187 4.722 11.959 1.00 86.75 174 TYR A O 1
ATOM 1402 N N . GLN A 1 175 ? -12.950 5.421 13.169 1.00 84.62 175 GLN A N 1
ATOM 1403 C CA . GLN A 1 175 ? -12.192 6.354 14.005 1.00 84.62 175 GLN A CA 1
ATOM 1404 C C . GLN A 1 175 ? -11.899 5.747 15.375 1.00 84.62 175 GLN A C 1
ATOM 1406 O O . GLN A 1 175 ? -12.792 5.177 16.002 1.00 84.62 175 GLN A O 1
ATOM 1411 N N . ALA A 1 176 ? -10.672 5.918 15.858 1.00 81.19 176 ALA A N 1
ATOM 1412 C CA . ALA A 1 176 ? -10.292 5.565 17.221 1.00 81.19 176 ALA A CA 1
ATOM 1413 C C . ALA A 1 176 ? -9.284 6.569 17.787 1.00 81.19 176 ALA A C 1
ATOM 1415 O O . ALA A 1 176 ? -8.471 7.132 17.052 1.00 81.19 176 ALA A O 1
ATOM 1416 N N . GLU A 1 177 ? -9.348 6.796 19.098 1.00 80.62 177 GLU A N 1
ATOM 1417 C CA . GLU A 1 177 ? -8.295 7.488 19.833 1.00 80.62 177 GLU A CA 1
ATOM 1418 C C . GLU A 1 177 ? -7.217 6.469 20.185 1.00 80.62 177 GLU A C 1
ATOM 1420 O O . GLU A 1 177 ? -7.416 5.579 21.011 1.00 80.62 177 GLU A O 1
ATOM 1425 N N . VAL A 1 178 ? -6.090 6.563 19.488 1.00 75.56 178 VAL A N 1
ATOM 1426 C CA . VAL A 1 178 ? -4.963 5.653 19.668 1.00 75.56 178 VAL A CA 1
ATOM 1427 C C . VAL A 1 178 ? -3.684 6.461 19.845 1.00 75.56 178 VAL A C 1
ATOM 1429 O O . VAL A 1 178 ? -3.554 7.547 19.272 1.00 75.56 178 VAL A O 1
ATOM 1432 N N . PRO A 1 179 ? -2.714 5.967 20.631 1.00 75.00 179 PRO A N 1
ATOM 1433 C CA . PRO A 1 179 ? -1.381 6.536 20.612 1.00 75.00 179 PRO A CA 1
ATOM 1434 C C . PRO A 1 179 ? -0.800 6.321 19.208 1.00 75.00 179 PRO A C 1
ATOM 1436 O O . PRO A 1 179 ? -0.644 5.185 18.750 1.00 75.00 179 PRO A O 1
ATOM 1439 N N . VAL A 1 180 ? -0.534 7.423 18.511 1.00 79.12 180 VAL A N 1
ATOM 1440 C CA . VAL A 1 180 ? 0.002 7.461 17.148 1.00 79.12 180 VAL A CA 1
ATOM 1441 C C . VAL A 1 180 ? 1.442 7.948 17.147 1.00 79.12 180 VAL A C 1
ATOM 1443 O O . VAL A 1 180 ? 1.887 8.639 18.066 1.00 79.12 180 VAL A O 1
ATOM 1446 N N . ASN A 1 181 ? 2.156 7.595 16.085 1.00 79.19 181 ASN A N 1
ATOM 1447 C CA . ASN A 1 181 ? 3.480 8.116 15.790 1.00 79.19 181 ASN A CA 1
ATOM 1448 C C . ASN A 1 181 ? 3.322 9.523 15.204 1.00 79.19 181 ASN A C 1
ATOM 1450 O O . ASN A 1 181 ? 2.791 9.671 14.109 1.00 79.19 181 ASN A O 1
ATOM 1454 N N . TRP A 1 182 ? 3.731 10.555 15.938 1.00 80.00 182 TRP A N 1
ATOM 1455 C CA . TRP A 1 182 ? 3.642 11.959 15.538 1.00 80.00 182 TRP A CA 1
ATOM 1456 C C . TRP A 1 182 ? 5.031 12.516 15.245 1.00 80.00 182 TRP A C 1
ATOM 1458 O O . TRP A 1 182 ? 5.918 12.448 16.096 1.00 80.00 182 TRP A O 1
ATOM 1468 N N . CYS A 1 183 ? 5.219 13.108 14.067 1.00 81.44 183 CYS A N 1
ATOM 1469 C CA . CYS A 1 183 ? 6.448 13.812 13.722 1.00 81.44 183 CYS A CA 1
ATOM 1470 C C . CYS A 1 183 ? 6.237 15.333 13.857 1.00 81.44 183 CYS A C 1
ATOM 1472 O O . CYS A 1 183 ? 5.539 15.914 13.021 1.00 81.44 183 CYS A O 1
ATOM 1474 N N . PRO A 1 184 ? 6.835 16.012 14.860 1.00 79.50 184 PRO A N 1
ATOM 1475 C CA . PRO A 1 184 ? 6.663 17.455 15.051 1.00 79.50 184 PRO A CA 1
ATOM 1476 C C . PRO A 1 184 ? 7.194 18.290 13.884 1.00 79.50 184 PRO A C 1
ATOM 1478 O O . PRO A 1 184 ? 6.562 19.270 13.508 1.00 79.50 184 PRO A O 1
ATOM 1481 N N . ALA A 1 185 ? 8.318 17.876 13.288 1.00 76.38 185 ALA A N 1
ATOM 1482 C CA . ALA A 1 185 ? 8.932 18.577 12.160 1.00 76.38 185 ALA A CA 1
ATOM 1483 C C . ALA A 1 185 ? 8.046 18.545 10.904 1.00 76.38 185 ALA A C 1
ATOM 1485 O O . ALA A 1 185 ? 7.945 19.535 10.188 1.00 76.38 185 ALA A O 1
ATOM 1486 N N . LEU A 1 186 ? 7.367 17.417 10.669 1.00 74.81 186 LEU A N 1
ATOM 1487 C CA . LEU A 1 186 ? 6.426 17.253 9.560 1.00 74.81 186 LEU A CA 1
ATOM 1488 C C . LEU A 1 186 ? 4.998 17.699 9.918 1.00 74.81 186 LEU A C 1
ATOM 1490 O O . LEU A 1 186 ? 4.145 17.776 9.034 1.00 74.81 186 LEU A O 1
ATOM 1494 N N . GLY A 1 187 ? 4.710 17.948 11.198 1.00 77.50 187 GLY A N 1
ATOM 1495 C CA . GLY A 1 187 ? 3.385 18.313 11.695 1.00 77.50 187 GLY A CA 1
ATOM 1496 C C . GLY A 1 187 ? 2.301 17.279 11.378 1.00 77.50 187 GLY A C 1
ATOM 1497 O O . GLY A 1 187 ? 1.179 17.664 11.057 1.00 77.50 187 GLY A O 1
ATOM 1498 N N . THR A 1 188 ? 2.626 15.980 11.383 1.00 76.25 188 THR A N 1
ATOM 1499 C CA . THR A 1 188 ? 1.679 14.935 10.963 1.00 76.25 188 THR A CA 1
ATOM 1500 C C . THR A 1 188 ? 1.941 13.577 11.593 1.00 76.25 188 THR A C 1
ATOM 1502 O O . THR A 1 188 ? 3.054 13.292 12.049 1.00 76.25 188 THR A O 1
ATOM 1505 N N . VAL A 1 189 ? 0.906 12.737 11.605 1.00 81.12 189 VAL A N 1
ATOM 1506 C CA . VAL A 1 189 ? 1.023 11.334 11.998 1.00 81.12 189 VAL A CA 1
ATOM 1507 C C . VAL A 1 189 ? 1.657 10.480 10.901 1.00 81.12 189 VAL A C 1
ATOM 1509 O O . VAL A 1 189 ? 1.426 10.697 9.712 1.00 81.12 189 VAL A O 1
ATOM 1512 N N . LEU A 1 190 ? 2.420 9.475 11.318 1.00 76.44 190 LEU A N 1
ATOM 1513 C CA . LEU A 1 190 ? 3.080 8.494 10.462 1.00 76.44 190 LEU A CA 1
ATOM 1514 C C . LEU A 1 190 ? 2.543 7.094 10.773 1.00 76.44 190 LEU A C 1
ATOM 1516 O O . LEU A 1 190 ? 2.276 6.763 11.931 1.00 76.44 190 LEU A O 1
ATOM 1520 N N . ALA A 1 191 ? 2.374 6.259 9.750 1.00 73.25 191 ALA A N 1
ATOM 1521 C CA . ALA A 1 191 ? 2.124 4.836 9.961 1.00 73.25 191 ALA A CA 1
ATOM 1522 C C . ALA A 1 191 ? 3.355 4.168 10.602 1.00 73.25 191 ALA A C 1
ATOM 1524 O O . ALA A 1 191 ? 4.454 4.721 10.583 1.00 73.25 191 ALA A O 1
ATOM 1525 N N . ILE A 1 192 ? 3.185 2.981 11.190 1.00 73.19 192 ILE A N 1
ATOM 1526 C CA . ILE A 1 192 ? 4.295 2.255 11.837 1.00 73.19 192 ILE A CA 1
ATOM 1527 C C . ILE A 1 192 ? 5.401 1.967 10.819 1.00 73.19 192 ILE A C 1
ATOM 1529 O O . ILE A 1 192 ? 6.578 2.109 11.120 1.00 73.19 192 ILE A O 1
ATOM 1533 N N . GLU A 1 193 ? 5.002 1.623 9.602 1.00 69.69 193 GLU A N 1
ATOM 1534 C CA . GLU A 1 193 ? 5.876 1.314 8.481 1.00 69.69 193 GLU A CA 1
ATOM 1535 C C . GLU A 1 193 ? 6.677 2.532 7.978 1.00 69.69 193 GLU A C 1
ATOM 1537 O O . GLU A 1 193 ? 7.711 2.349 7.347 1.00 69.69 193 GLU A O 1
ATOM 1542 N N . GLU A 1 194 ? 6.221 3.760 8.258 1.00 64.75 194 GLU A N 1
ATOM 1543 C CA . GLU A 1 194 ? 6.894 5.016 7.873 1.00 64.75 194 GLU A CA 1
ATOM 1544 C C . GLU A 1 194 ? 7.900 5.484 8.949 1.00 64.75 194 GLU A C 1
ATOM 1546 O O . GLU A 1 194 ? 8.536 6.532 8.805 1.00 64.75 194 GLU A O 1
ATOM 1551 N N . VAL A 1 195 ? 8.040 4.730 10.047 1.00 66.31 195 VAL A N 1
ATOM 1552 C CA . VAL A 1 195 ? 8.994 4.997 11.130 1.00 66.31 195 VAL A CA 1
ATOM 1553 C C . VAL A 1 195 ? 10.109 3.958 11.080 1.00 66.31 195 VAL A C 1
ATOM 1555 O O . VAL A 1 195 ? 9.909 2.790 11.409 1.00 66.31 195 VAL A O 1
ATOM 1558 N N . ILE A 1 196 ? 11.304 4.400 10.698 1.00 62.75 196 ILE A N 1
ATOM 1559 C CA . ILE A 1 196 ? 12.503 3.566 10.613 1.00 62.75 196 ILE A CA 1
ATOM 1560 C C . ILE A 1 196 ? 13.421 3.993 11.747 1.00 62.75 196 ILE A C 1
ATOM 1562 O O . ILE A 1 196 ? 13.803 5.154 11.837 1.00 62.75 196 ILE A O 1
ATOM 1566 N N . ASP A 1 197 ? 13.741 3.063 12.639 1.00 64.94 197 ASP A N 1
ATOM 1567 C CA . ASP A 1 197 ? 14.616 3.311 13.784 1.00 64.94 197 ASP A CA 1
ATOM 1568 C C . ASP A 1 197 ? 14.209 4.534 14.637 1.00 64.94 197 ASP A C 1
ATOM 1570 O O . ASP A 1 197 ? 15.034 5.342 15.050 1.00 64.94 197 ASP A O 1
ATOM 1574 N N . GLY A 1 198 ? 12.904 4.705 14.886 1.00 61.59 198 GLY A N 1
ATOM 1575 C CA . GLY A 1 198 ? 12.373 5.793 15.725 1.00 61.59 198 GLY A CA 1
ATOM 1576 C C . GLY A 1 198 ? 12.364 7.181 15.071 1.00 61.59 198 GLY A C 1
ATOM 1577 O O . GLY A 1 198 ? 11.886 8.141 15.681 1.00 61.59 198 GLY A O 1
ATOM 1578 N N . VAL A 1 199 ? 12.831 7.292 13.826 1.00 68.00 199 VAL A N 1
ATOM 1579 C CA . VAL A 1 199 ? 12.759 8.511 13.019 1.00 68.00 199 VAL A CA 1
ATOM 1580 C C . VAL A 1 199 ? 11.855 8.315 11.804 1.00 68.00 199 VAL A C 1
ATOM 1582 O O . VAL A 1 199 ? 11.583 7.201 11.363 1.00 68.00 199 VAL A O 1
ATOM 1585 N N . SER A 1 200 ? 11.354 9.420 11.266 1.00 70.44 200 SER A N 1
ATOM 1586 C CA . SER A 1 200 ? 10.577 9.431 10.029 1.00 70.44 200 SER A CA 1
ATOM 1587 C C . SER A 1 200 ? 11.425 8.938 8.853 1.00 70.44 200 SER A C 1
ATOM 1589 O O . SER A 1 200 ? 12.529 9.451 8.644 1.00 70.44 200 SER A O 1
ATOM 1591 N N . GLU A 1 201 ? 10.884 8.025 8.034 1.00 61.06 201 GLU A N 1
ATOM 1592 C CA . GLU A 1 201 ? 11.500 7.629 6.754 1.00 61.06 201 GLU A CA 1
ATOM 1593 C C . GLU A 1 201 ? 11.746 8.849 5.843 1.00 61.06 201 GLU A C 1
ATOM 1595 O O . GLU A 1 201 ? 12.673 8.873 5.032 1.00 61.06 201 GLU A O 1
ATOM 1600 N N . TRP A 1 202 ? 10.943 9.902 6.032 1.00 59.59 202 TRP A N 1
ATOM 1601 C CA . TRP A 1 202 ? 11.058 11.187 5.359 1.00 59.59 202 TRP A CA 1
ATOM 1602 C C . TRP A 1 202 ? 11.782 12.195 6.254 1.00 59.59 202 TRP A C 1
ATOM 1604 O O . TRP A 1 202 ? 11.261 12.611 7.292 1.00 59.59 202 TRP A O 1
ATOM 1614 N N . GLY A 1 203 ? 12.986 12.601 5.849 1.00 63.03 203 GLY A N 1
ATOM 1615 C CA . GLY A 1 203 ? 13.757 13.664 6.507 1.00 63.03 203 GLY A CA 1
ATOM 1616 C C . GLY A 1 203 ? 14.484 13.263 7.798 1.00 63.03 203 GLY A C 1
ATOM 1617 O O . GLY A 1 203 ? 15.232 14.078 8.329 1.00 63.03 203 GLY A O 1
ATOM 1618 N N . GLY A 1 204 ? 14.314 12.031 8.300 1.00 69.19 204 GLY A N 1
ATOM 1619 C CA . GLY A 1 204 ? 15.046 11.535 9.475 1.00 69.19 204 GLY A CA 1
ATOM 1620 C C . GLY A 1 204 ? 14.688 12.250 10.781 1.00 69.19 204 GLY A C 1
ATOM 1621 O O . GLY A 1 204 ? 15.502 12.328 11.699 1.00 69.19 204 GLY A O 1
ATOM 1622 N N . HIS A 1 205 ? 13.486 12.817 10.868 1.00 76.81 205 HIS A N 1
ATOM 1623 C CA . HIS A 1 205 ? 13.051 13.588 12.030 1.00 76.81 205 HIS A CA 1
ATOM 1624 C C . HIS A 1 205 ? 12.583 12.686 13.185 1.00 76.81 205 HIS A C 1
ATOM 1626 O O . HIS A 1 205 ? 11.899 11.695 12.917 1.00 76.81 205 HIS A O 1
ATOM 1632 N N . PRO A 1 206 ? 12.857 13.041 14.457 1.00 72.31 206 PRO A N 1
ATOM 1633 C CA . PRO A 1 206 ? 12.374 12.291 15.617 1.00 72.31 206 PRO A CA 1
ATOM 1634 C C . PRO A 1 206 ? 10.849 12.164 15.665 1.00 72.31 206 PRO A C 1
ATOM 1636 O O . PRO A 1 206 ? 10.119 13.105 15.327 1.00 72.31 206 PRO A O 1
ATOM 1639 N N . VAL A 1 207 ? 10.375 11.006 16.124 1.00 74.56 207 VAL A N 1
ATOM 1640 C CA . VAL A 1 207 ? 8.951 10.674 16.226 1.00 74.56 207 VAL A CA 1
ATOM 1641 C C . VAL A 1 207 ? 8.563 10.452 17.686 1.00 74.56 207 VAL A C 1
ATOM 1643 O O . VAL A 1 207 ? 9.231 9.722 18.414 1.00 74.56 207 VAL A O 1
ATOM 1646 N N . ILE A 1 208 ? 7.464 11.077 18.111 1.00 75.69 208 ILE A N 1
ATOM 1647 C CA . ILE A 1 208 ? 6.932 10.986 19.477 1.00 75.69 208 ILE A CA 1
ATOM 1648 C C . ILE A 1 208 ? 5.573 10.284 19.493 1.00 75.69 208 ILE A C 1
ATOM 1650 O O . ILE A 1 208 ? 4.854 10.278 18.493 1.00 75.69 208 ILE A O 1
ATOM 1654 N N . ARG A 1 209 ? 5.189 9.717 20.640 1.00 70.94 209 ARG A N 1
ATOM 1655 C CA . ARG A 1 209 ? 3.869 9.104 20.827 1.00 70.94 209 ARG A CA 1
ATOM 1656 C C . ARG A 1 209 ? 2.885 10.148 21.341 1.00 70.94 209 ARG A C 1
ATOM 1658 O O . ARG A 1 209 ? 3.134 10.798 22.351 1.00 70.94 209 ARG A O 1
ATOM 1665 N N . LYS A 1 210 ? 1.754 10.305 20.654 1.00 73.12 210 LYS A N 1
ATOM 1666 C CA . LYS A 1 210 ? 0.679 11.213 21.076 1.00 73.12 210 LYS A CA 1
ATOM 1667 C C . LYS A 1 210 ? -0.675 10.523 20.910 1.00 73.12 210 LYS A C 1
ATOM 1669 O O . LYS A 1 210 ? -0.894 9.941 19.853 1.00 73.12 210 LYS A O 1
ATOM 1674 N N . PRO A 1 211 ? -1.583 10.549 21.899 1.00 75.62 211 PRO A N 1
ATOM 1675 C CA . PRO A 1 211 ? -2.959 10.116 21.683 1.00 75.62 211 PRO A CA 1
ATOM 1676 C C . PRO A 1 211 ? -3.645 11.099 20.732 1.00 75.62 211 PRO A C 1
ATOM 1678 O O . PRO A 1 211 ? -3.676 12.305 20.983 1.00 75.62 211 PRO A O 1
ATOM 1681 N N . VAL A 1 212 ? -4.132 10.597 19.598 1.00 76.50 212 VAL A N 1
ATOM 1682 C CA . VAL A 1 212 ? -4.856 11.402 18.610 1.00 76.50 212 VAL A CA 1
ATOM 1683 C C . VAL A 1 212 ? -6.006 10.567 18.059 1.00 76.50 212 VAL A C 1
ATOM 1685 O O . VAL A 1 212 ? -5.816 9.415 17.666 1.00 76.50 212 VAL A O 1
ATOM 1688 N N . ARG A 1 213 ? -7.207 11.152 17.993 1.00 80.62 213 ARG A N 1
ATOM 1689 C CA . ARG A 1 213 ? -8.344 10.556 17.279 1.00 80.62 213 ARG A CA 1
ATOM 1690 C C . ARG A 1 213 ? -8.059 10.571 15.779 1.00 80.62 213 ARG A C 1
ATOM 1692 O O . ARG A 1 213 ? -7.857 11.639 15.204 1.00 80.62 213 ARG A O 1
ATOM 1699 N N . GLN A 1 214 ? -8.005 9.397 15.156 1.00 83.88 214 GLN A N 1
ATOM 1700 C CA . GLN A 1 214 ? -7.592 9.226 13.759 1.00 83.88 214 GLN A CA 1
ATOM 1701 C C . GLN A 1 214 ? -8.401 8.140 13.048 1.00 83.88 214 GLN A C 1
ATOM 1703 O O . GLN A 1 214 ? -8.992 7.270 13.689 1.00 83.88 214 GLN A O 1
ATOM 1708 N N . TRP A 1 215 ? -8.397 8.184 11.711 1.00 84.75 215 TRP A N 1
ATOM 1709 C CA . TRP A 1 215 ? -8.942 7.114 10.874 1.00 84.75 215 TRP A CA 1
ATOM 1710 C C . TRP A 1 215 ? -7.973 5.944 10.764 1.00 84.75 215 TRP A C 1
ATOM 1712 O O . TRP A 1 215 ? -6.797 6.125 10.431 1.00 84.75 215 TRP A O 1
ATOM 1722 N N . MET A 1 216 ? -8.503 4.746 10.977 1.00 85.56 216 MET A N 1
ATOM 1723 C CA . MET A 1 216 ? -7.793 3.483 10.847 1.00 85.56 216 MET A CA 1
ATOM 1724 C C . MET A 1 216 ? -8.501 2.574 9.844 1.00 85.56 216 MET A C 1
ATOM 1726 O O . MET A 1 216 ? -9.733 2.570 9.761 1.00 85.56 216 MET A O 1
ATOM 1730 N N . LEU A 1 217 ? -7.721 1.791 9.096 1.00 85.50 217 LEU A N 1
ATOM 1731 C CA . LEU A 1 217 ? -8.233 0.700 8.274 1.00 85.50 217 LEU A CA 1
ATOM 1732 C C . LEU A 1 217 ? -7.975 -0.641 8.962 1.00 85.50 217 LEU A C 1
ATOM 1734 O O . LEU A 1 217 ? -6.836 -0.971 9.294 1.00 85.50 217 LEU A O 1
ATOM 1738 N N . LYS A 1 218 ? -9.043 -1.422 9.141 1.00 89.00 218 LYS A N 1
ATOM 1739 C CA . LYS A 1 218 ? -9.072 -2.713 9.834 1.00 89.00 218 LYS A CA 1
ATOM 1740 C C . LYS A 1 218 ? -8.458 -3.835 8.991 1.00 89.00 218 LYS A C 1
ATOM 1742 O O . LYS A 1 218 ? -9.131 -4.798 8.626 1.00 89.00 218 LYS A O 1
ATOM 1747 N N . ILE A 1 219 ? -7.187 -3.685 8.631 1.00 89.62 219 ILE A N 1
ATOM 1748 C CA . ILE A 1 219 ? -6.446 -4.648 7.808 1.00 89.62 219 ILE A CA 1
ATOM 1749 C C . ILE A 1 219 ? -6.281 -5.997 8.518 1.00 89.62 219 ILE A C 1
ATOM 1751 O O . ILE A 1 219 ? -6.230 -7.027 7.850 1.00 89.62 219 ILE A O 1
ATOM 1755 N N . ILE A 1 220 ? -6.293 -6.028 9.859 1.00 88.88 220 ILE A N 1
ATOM 1756 C CA . ILE A 1 220 ? -6.203 -7.278 10.632 1.00 88.88 220 ILE A CA 1
ATOM 1757 C C . ILE A 1 220 ? -7.363 -8.227 10.300 1.00 88.88 220 ILE A C 1
ATOM 1759 O O . ILE A 1 220 ? -7.181 -9.442 10.325 1.00 88.88 220 ILE A O 1
ATOM 1763 N N . ALA A 1 221 ? -8.532 -7.703 9.911 1.00 91.06 221 ALA A N 1
ATOM 1764 C CA . ALA A 1 221 ? -9.664 -8.529 9.484 1.00 91.06 221 ALA A CA 1
ATOM 1765 C C . AL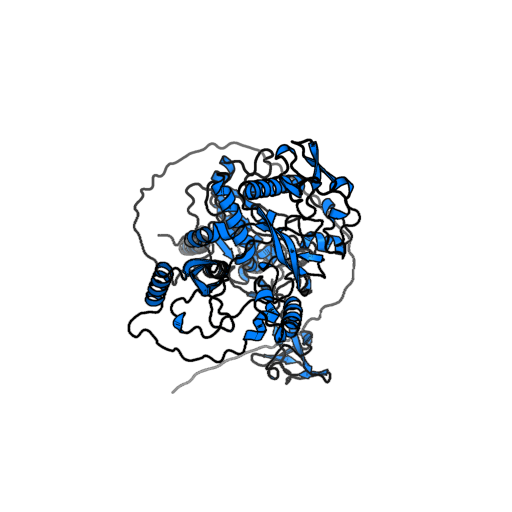A A 1 221 ? -9.355 -9.396 8.245 1.00 91.06 221 ALA A C 1
ATOM 1767 O O . ALA A 1 221 ? -10.050 -10.376 8.008 1.00 91.06 221 ALA A O 1
ATOM 1768 N N . TYR A 1 222 ? -8.311 -9.051 7.485 1.00 94.12 222 TYR A N 1
ATOM 1769 C CA . TYR A 1 222 ? -7.826 -9.783 6.313 1.00 94.12 222 TYR A CA 1
ATOM 1770 C C . TYR A 1 222 ? -6.475 -10.473 6.577 1.00 94.12 222 TYR A C 1
ATOM 1772 O O . TYR A 1 222 ? -5.857 -10.977 5.646 1.00 94.12 222 TYR A O 1
ATOM 1780 N N . ALA A 1 223 ? -5.973 -10.502 7.817 1.00 91.88 223 ALA A N 1
ATOM 1781 C CA . ALA A 1 223 ? -4.630 -11.009 8.109 1.00 91.88 223 ALA A CA 1
ATOM 1782 C C . ALA A 1 223 ? -4.443 -12.489 7.733 1.00 91.88 223 ALA A C 1
ATOM 1784 O O . ALA A 1 223 ? -3.401 -12.839 7.182 1.00 91.88 223 ALA A O 1
ATOM 1785 N N . ASP A 1 224 ? -5.443 -13.340 7.990 1.00 92.12 224 ASP A N 1
ATOM 1786 C CA . ASP A 1 224 ? -5.378 -14.762 7.629 1.00 92.12 224 ASP A CA 1
ATOM 1787 C C . ASP A 1 224 ? -5.365 -14.954 6.108 1.00 92.12 224 ASP A C 1
ATOM 1789 O O . ASP A 1 224 ? -4.447 -15.581 5.594 1.00 92.12 224 ASP A O 1
ATOM 1793 N N . CYS A 1 225 ? -6.288 -14.340 5.359 1.00 92.19 225 CYS A N 1
ATOM 1794 C CA . CYS A 1 225 ? -6.303 -14.492 3.900 1.00 92.19 225 CYS A CA 1
ATOM 1795 C C . CYS A 1 225 ? -5.095 -13.824 3.218 1.00 92.19 225 CYS A C 1
ATOM 1797 O O . CYS A 1 225 ? -4.604 -14.317 2.208 1.00 92.19 225 CYS A O 1
ATOM 1799 N N . LEU A 1 226 ? -4.556 -12.734 3.779 1.00 93.25 226 LEU A N 1
ATOM 1800 C CA . LEU A 1 226 ? -3.292 -12.147 3.323 1.00 93.25 226 LEU A CA 1
ATOM 1801 C C . LEU A 1 226 ? -2.101 -13.090 3.539 1.00 93.25 226 LEU A C 1
ATOM 1803 O O . LEU A 1 226 ? -1.144 -13.007 2.770 1.00 93.25 226 LEU A O 1
ATOM 1807 N N . LEU A 1 227 ? -2.138 -13.956 4.554 1.00 92.62 227 LEU A N 1
ATOM 1808 C CA . LEU A 1 227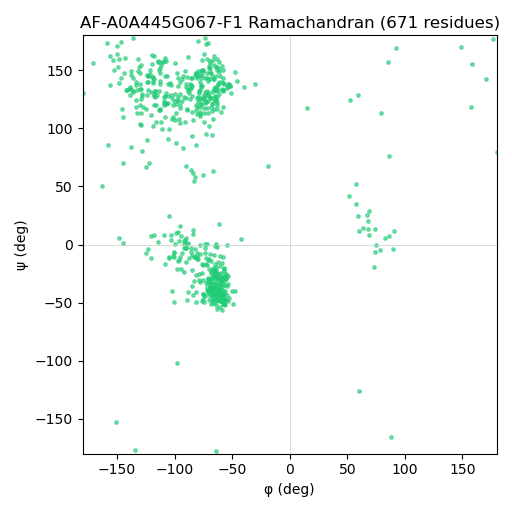 ? -1.113 -14.971 4.793 1.00 92.62 227 LEU A CA 1
ATOM 1809 C C . LEU A 1 227 ? -1.307 -16.209 3.923 1.00 92.62 227 LEU A C 1
ATOM 1811 O O . LEU A 1 227 ? -0.352 -16.637 3.292 1.00 92.62 227 LEU A O 1
ATOM 1815 N N . GLU A 1 228 ? -2.515 -16.764 3.889 1.00 92.69 228 GLU A N 1
ATOM 1816 C CA . GLU A 1 228 ? -2.827 -17.995 3.157 1.00 92.69 228 GLU A CA 1
ATOM 1817 C C . GLU A 1 228 ? -2.608 -17.813 1.652 1.00 92.69 228 GLU A C 1
ATOM 1819 O O . GLU A 1 228 ? -1.902 -18.599 1.027 1.00 92.69 228 GLU A O 1
ATOM 1824 N N . ASP A 1 229 ? -3.106 -16.713 1.080 1.00 92.56 229 ASP A N 1
ATOM 1825 C CA . ASP A 1 229 ? -2.986 -16.465 -0.358 1.00 92.56 229 ASP A CA 1
ATOM 1826 C C . ASP A 1 229 ? -1.540 -16.072 -0.783 1.00 92.56 229 ASP A C 1
ATOM 1828 O O . ASP A 1 229 ? -1.288 -15.896 -1.972 1.00 92.56 229 ASP A O 1
ATOM 1832 N N . LEU A 1 230 ? -0.564 -15.923 0.139 1.00 90.69 230 LEU A N 1
ATOM 1833 C CA . LEU A 1 230 ? 0.856 -15.707 -0.228 1.00 90.69 230 LEU A CA 1
ATOM 1834 C C . LEU A 1 230 ? 1.514 -16.952 -0.822 1.00 90.69 230 LEU A C 1
ATOM 1836 O O . LEU A 1 230 ? 2.474 -16.833 -1.593 1.00 90.69 230 LEU A O 1
ATOM 1840 N N . ASP A 1 231 ? 1.058 -18.135 -0.422 1.00 87.56 231 ASP A N 1
ATOM 1841 C CA . ASP A 1 231 ? 1.711 -19.385 -0.800 1.00 87.56 231 ASP A CA 1
ATOM 1842 C C . ASP A 1 231 ? 1.527 -19.666 -2.299 1.00 87.56 231 ASP A C 1
ATOM 1844 O O . ASP A 1 231 ? 2.482 -20.080 -2.958 1.00 87.56 231 ASP A O 1
ATOM 1848 N N . ASP A 1 232 ? 0.381 -19.269 -2.859 1.00 86.56 232 ASP A N 1
ATOM 1849 C CA . ASP A 1 232 ? 0.027 -19.430 -4.275 1.00 86.56 232 ASP A CA 1
ATOM 1850 C C . ASP A 1 232 ? 0.690 -18.402 -5.218 1.00 86.56 232 ASP A C 1
ATOM 1852 O O . ASP A 1 232 ? 0.583 -18.510 -6.442 1.00 86.56 232 ASP A O 1
ATOM 1856 N N . LEU A 1 233 ? 1.368 -17.382 -4.680 1.00 87.75 233 LEU A N 1
ATOM 1857 C CA . LEU A 1 233 ? 1.965 -16.303 -5.473 1.00 87.75 233 LEU A CA 1
ATOM 1858 C C . LEU A 1 233 ? 3.366 -16.658 -5.983 1.00 87.75 233 LEU A C 1
ATOM 1860 O O . LEU A 1 233 ? 4.213 -17.112 -5.220 1.00 87.75 233 LEU A O 1
ATOM 1864 N N . ASP A 1 234 ? 3.681 -16.352 -7.241 1.00 86.56 234 ASP A N 1
ATOM 1865 C CA . ASP A 1 234 ? 5.040 -16.517 -7.782 1.00 86.56 234 ASP A CA 1
ATOM 1866 C C . ASP A 1 234 ? 5.896 -15.276 -7.470 1.00 86.56 234 ASP A C 1
ATOM 1868 O O . ASP A 1 234 ? 6.244 -14.452 -8.320 1.00 86.56 234 ASP A O 1
ATOM 1872 N N . TRP A 1 235 ? 6.123 -15.060 -6.175 1.00 90.19 235 TRP A N 1
ATOM 1873 C CA . TRP A 1 235 ? 6.874 -13.929 -5.632 1.00 90.19 235 TRP A CA 1
ATOM 1874 C C . TRP A 1 235 ? 8.196 -14.409 -5.021 1.00 90.19 235 TRP A C 1
ATOM 1876 O O . TRP A 1 235 ? 8.274 -15.547 -4.557 1.00 90.19 235 TRP A O 1
ATOM 1886 N N . PRO A 1 236 ? 9.233 -13.552 -4.940 1.00 87.44 236 PRO A N 1
ATOM 1887 C CA . PRO A 1 236 ? 10.479 -13.913 -4.275 1.00 87.44 236 PRO A CA 1
ATOM 1888 C C . PRO A 1 236 ? 10.231 -14.307 -2.814 1.00 87.44 236 PRO A C 1
ATOM 1890 O O . PRO A 1 236 ? 9.566 -13.567 -2.087 1.00 87.44 236 PRO A O 1
ATOM 1893 N N . GLU A 1 237 ? 10.816 -15.420 -2.364 1.00 87.88 237 GLU A N 1
ATOM 1894 C CA . GLU A 1 237 ? 10.575 -15.942 -1.008 1.00 87.88 237 GLU A CA 1
ATOM 1895 C C . GLU A 1 237 ? 10.939 -14.924 0.079 1.00 87.88 237 GLU A C 1
ATOM 1897 O O . GLU A 1 237 ? 10.201 -14.754 1.041 1.00 87.88 237 GLU A O 1
ATOM 1902 N N . SER A 1 238 ? 11.988 -14.124 -0.134 1.00 85.31 238 SER A N 1
ATOM 1903 C CA . SER A 1 238 ? 12.355 -13.033 0.776 1.00 85.31 238 SER A CA 1
ATOM 1904 C C . SER A 1 238 ? 11.241 -11.994 0.963 1.00 85.31 238 SER A C 1
ATOM 1906 O O . SER A 1 238 ? 11.093 -11.436 2.048 1.00 85.31 238 SER A O 1
ATOM 1908 N N . VAL A 1 239 ? 10.426 -11.732 -0.065 1.00 86.81 239 VAL A N 1
ATOM 1909 C CA . VAL A 1 239 ? 9.262 -10.833 0.025 1.00 86.81 239 VAL A CA 1
ATOM 1910 C C . VAL A 1 239 ? 8.133 -11.490 0.797 1.00 86.81 239 VAL A C 1
ATOM 1912 O O . VAL A 1 239 ? 7.536 -10.843 1.661 1.00 86.81 239 VAL A O 1
ATOM 1915 N N . LYS A 1 240 ? 7.862 -12.769 0.515 1.00 90.69 240 LYS A N 1
ATOM 1916 C CA . LYS A 1 240 ? 6.853 -13.542 1.242 1.00 90.69 240 LYS A CA 1
ATOM 1917 C C . LYS A 1 240 ? 7.202 -13.616 2.725 1.00 90.69 240 LYS A C 1
ATOM 1919 O O . LYS A 1 240 ? 6.372 -13.271 3.557 1.00 90.69 240 LYS A O 1
ATOM 1924 N N . GLU A 1 241 ? 8.442 -13.960 3.065 1.00 88.81 241 GLU A N 1
ATOM 1925 C CA . GLU A 1 241 ? 8.948 -13.989 4.439 1.00 88.81 241 GLU A CA 1
ATOM 1926 C C . GLU A 1 241 ? 8.848 -12.628 5.128 1.00 88.81 241 GLU A C 1
ATOM 1928 O O . GLU A 1 241 ? 8.391 -12.563 6.269 1.00 88.81 241 GLU A O 1
ATOM 1933 N N . MET A 1 242 ? 9.209 -11.529 4.451 1.00 85.50 242 MET A N 1
ATOM 1934 C CA . MET A 1 242 ? 9.025 -10.182 5.003 1.00 85.50 242 MET A CA 1
ATOM 1935 C C . MET A 1 242 ? 7.557 -9.918 5.357 1.00 85.50 242 MET A C 1
ATOM 1937 O O . MET A 1 242 ? 7.288 -9.455 6.465 1.00 85.50 242 MET A O 1
ATOM 1941 N N . GLN A 1 243 ? 6.605 -10.260 4.480 1.00 90.69 243 GLN A N 1
ATOM 1942 C CA . GLN A 1 243 ? 5.178 -10.108 4.785 1.00 90.69 243 GLN A CA 1
ATOM 1943 C C . GLN A 1 243 ? 4.705 -11.062 5.890 1.00 90.69 243 GLN A C 1
ATOM 1945 O O . GLN A 1 243 ? 4.015 -10.613 6.803 1.00 90.69 243 GLN A O 1
ATOM 1950 N N . ARG A 1 244 ? 5.107 -12.342 5.883 1.00 91.81 244 ARG A N 1
ATOM 1951 C CA . ARG A 1 244 ? 4.747 -13.303 6.944 1.00 91.81 244 ARG A CA 1
ATOM 1952 C C . ARG A 1 244 ? 5.243 -12.835 8.314 1.00 91.81 244 ARG A C 1
ATOM 1954 O O . ARG A 1 244 ? 4.480 -12.844 9.278 1.00 91.81 244 ARG A O 1
ATOM 1961 N N . ASN A 1 245 ? 6.484 -12.355 8.388 1.00 88.06 245 ASN A N 1
ATOM 1962 C CA . ASN A 1 245 ? 7.085 -11.814 9.608 1.00 88.06 245 ASN A CA 1
ATOM 1963 C C . ASN A 1 245 ? 6.444 -10.491 10.048 1.00 88.06 245 ASN A C 1
ATOM 1965 O O . ASN A 1 245 ? 6.353 -10.220 11.249 1.00 88.06 245 ASN A O 1
ATOM 1969 N N . TRP A 1 246 ? 6.004 -9.664 9.094 1.00 86.25 246 TRP A N 1
ATOM 1970 C CA . TRP A 1 246 ? 5.295 -8.418 9.383 1.00 86.25 246 TRP A CA 1
ATOM 1971 C C . TRP A 1 246 ? 3.901 -8.681 9.945 1.00 86.25 246 TRP A C 1
ATOM 1973 O O . TRP A 1 246 ? 3.542 -8.132 10.986 1.00 86.25 246 TRP A O 1
ATOM 1983 N N . ILE A 1 247 ? 3.142 -9.573 9.297 1.00 90.50 247 I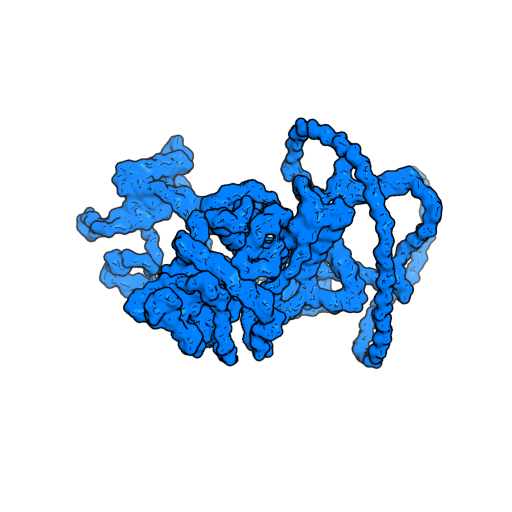LE A N 1
ATOM 1984 C CA . ILE A 1 247 ? 1.806 -9.953 9.754 1.00 90.50 247 ILE A CA 1
ATOM 1985 C C . ILE A 1 247 ? 1.905 -10.664 11.109 1.00 90.50 247 ILE A C 1
ATOM 1987 O O . ILE A 1 247 ? 1.153 -10.357 12.037 1.00 90.50 247 ILE A O 1
ATOM 1991 N N . GLY A 1 248 ? 2.882 -11.566 11.247 1.00 89.19 248 GLY A N 1
ATOM 1992 C CA . GLY A 1 248 ? 3.285 -12.163 12.515 1.00 89.19 248 GLY A CA 1
ATOM 1993 C C . GLY A 1 248 ? 2.137 -12.870 13.226 1.00 89.19 248 GLY A C 1
ATOM 1994 O O . GLY A 1 248 ? 1.856 -12.573 14.387 1.00 89.19 248 GLY A O 1
ATOM 1995 N N . ARG A 1 249 ? 1.445 -13.771 12.521 1.00 90.31 249 ARG A N 1
ATOM 1996 C CA . ARG A 1 249 ? 0.391 -14.604 13.107 1.00 90.31 249 ARG A CA 1
ATOM 1997 C C . ARG A 1 249 ? 0.995 -15.539 14.149 1.00 90.31 249 ARG A C 1
ATOM 1999 O O . ARG A 1 249 ? 1.938 -16.274 13.877 1.00 90.31 249 ARG A O 1
ATOM 2006 N N . SER A 1 250 ? 0.423 -15.520 15.341 1.00 88.62 250 SER A N 1
ATOM 2007 C CA . SER A 1 250 ? 0.799 -16.377 16.458 1.00 88.62 250 SER A CA 1
ATOM 2008 C C . SER A 1 250 ? -0.451 -17.026 17.032 1.00 88.62 250 SER A C 1
ATOM 2010 O O . SER A 1 250 ? -1.473 -16.371 17.236 1.00 88.62 250 SER A O 1
ATOM 2012 N N . GLU A 1 251 ? -0.377 -18.332 17.266 1.00 87.88 251 GLU A N 1
ATOM 2013 C CA . GLU A 1 251 ? -1.420 -19.059 17.977 1.00 87.88 251 GLU A CA 1
ATOM 2014 C C . GLU A 1 251 ? -1.002 -19.221 19.429 1.00 87.88 251 GLU A C 1
ATOM 2016 O O . GLU A 1 251 ? 0.066 -19.755 19.723 1.00 87.88 251 GLU A O 1
ATOM 2021 N N . GLY A 1 252 ? -1.850 -18.759 20.336 1.00 89.50 252 GLY A N 1
ATOM 2022 C CA . GLY A 1 252 ? -1.569 -18.796 21.757 1.00 89.50 252 GLY A CA 1
ATOM 2023 C C . GLY A 1 252 ? -2.843 -18.904 22.575 1.00 89.50 252 GLY A C 1
ATOM 2024 O O . GLY A 1 252 ? -3.873 -19.418 22.122 1.00 89.50 252 GLY A O 1
ATOM 2025 N N . ALA A 1 253 ? -2.776 -18.387 23.794 1.00 91.25 253 ALA A N 1
ATOM 2026 C CA . ALA A 1 253 ? -3.942 -18.252 24.649 1.00 91.25 253 ALA A CA 1
ATOM 2027 C C . ALA A 1 253 ? -3.967 -16.909 25.369 1.00 91.25 253 ALA A C 1
ATOM 2029 O O . ALA A 1 253 ? -2.930 -16.328 25.692 1.00 91.25 253 ALA A O 1
ATOM 2030 N N . GLU A 1 254 ? -5.186 -16.440 25.614 1.00 92.69 254 GLU A N 1
ATOM 2031 C CA . GLU A 1 254 ? -5.452 -15.450 26.648 1.00 92.69 254 GLU A CA 1
ATOM 2032 C C . GLU A 1 254 ? -5.633 -16.168 27.971 1.00 92.69 254 GLU A C 1
ATOM 2034 O O . GLU A 1 254 ? -6.440 -17.090 28.056 1.00 92.69 254 GLU A O 1
ATOM 2039 N N . MET A 1 255 ? -4.891 -15.722 28.975 1.00 90.44 255 MET A N 1
ATOM 2040 C CA . MET A 1 255 ? -4.964 -16.199 30.347 1.00 90.44 255 MET A CA 1
ATOM 2041 C C . MET A 1 255 ? -5.518 -15.089 31.233 1.00 90.44 255 MET A C 1
ATOM 2043 O O . MET A 1 255 ? -5.141 -13.924 31.092 1.00 90.44 255 MET A O 1
ATOM 2047 N N . GLU A 1 256 ? -6.407 -15.456 32.144 1.00 90.38 256 GLU A N 1
ATOM 2048 C CA . GLU A 1 256 ? -7.010 -14.569 33.129 1.00 90.38 256 GLU A CA 1
ATOM 2049 C C . GLU A 1 256 ? -6.326 -14.755 34.484 1.00 90.38 256 GLU A C 1
ATOM 2051 O O . GLU A 1 256 ? -6.363 -15.837 35.071 1.00 90.38 256 GLU A O 1
ATOM 2056 N N . PHE A 1 257 ? -5.735 -13.679 35.001 1.00 88.38 257 PHE A N 1
ATOM 2057 C CA . PHE A 1 257 ? -5.113 -13.639 36.320 1.00 88.38 257 PHE A CA 1
ATOM 2058 C C . PHE A 1 257 ? -5.975 -12.825 37.286 1.00 88.38 257 PHE A C 1
ATOM 2060 O O . PHE A 1 257 ? -6.233 -11.640 37.053 1.00 88.38 257 PHE A O 1
ATOM 2067 N N . CYS A 1 258 ? -6.410 -13.454 38.377 1.00 84.69 258 CYS A N 1
ATOM 2068 C CA . CYS A 1 258 ? -7.104 -12.773 39.467 1.00 84.69 258 CYS A CA 1
ATOM 2069 C C . CYS A 1 258 ? -6.131 -11.880 40.245 1.00 84.69 258 CYS A C 1
ATOM 2071 O O . CYS A 1 258 ? -4.980 -12.250 40.485 1.00 84.69 258 CYS A O 1
ATOM 2073 N N . ILE A 1 259 ? -6.599 -10.703 40.653 1.00 82.06 259 ILE A N 1
ATOM 2074 C CA . ILE A 1 259 ? -5.814 -9.773 41.466 1.00 82.06 259 ILE A CA 1
ATOM 2075 C C . ILE A 1 259 ? -6.136 -10.045 42.928 1.00 82.06 259 ILE A C 1
ATOM 2077 O O . ILE A 1 259 ? -7.297 -9.985 43.324 1.00 82.06 259 ILE A O 1
ATOM 2081 N N . LEU A 1 260 ? -5.116 -10.327 43.730 1.00 78.62 260 LEU A N 1
ATOM 2082 C CA . LEU A 1 260 ? -5.269 -10.544 45.164 1.00 78.62 260 LEU A CA 1
ATOM 2083 C C . LEU A 1 260 ? -5.126 -9.213 45.912 1.00 78.62 260 LEU A C 1
ATOM 2085 O O . LEU A 1 260 ? -4.261 -8.402 45.581 1.00 78.62 260 LEU A O 1
ATOM 2089 N N . ASP A 1 261 ? -5.980 -8.981 46.905 1.00 69.50 261 ASP A N 1
ATOM 2090 C CA . ASP A 1 261 ? -5.820 -7.876 47.853 1.00 69.50 261 ASP A CA 1
ATOM 2091 C C . ASP A 1 261 ? -4.788 -8.210 48.946 1.00 69.50 261 ASP A C 1
ATOM 2093 O O . ASP A 1 261 ? -4.309 -9.343 49.031 1.00 69.50 261 ASP A O 1
ATOM 2097 N N . SER A 1 262 ? -4.476 -7.249 49.822 1.00 66.19 262 SER A N 1
ATOM 2098 C CA . SER A 1 262 ? -3.553 -7.441 50.956 1.00 66.19 262 SER A CA 1
ATOM 2099 C C . SER A 1 262 ? -3.935 -8.607 51.879 1.00 66.19 262 SER A C 1
ATOM 2101 O O . SER A 1 262 ? -3.056 -9.210 52.488 1.00 66.19 262 SER A O 1
ATOM 2103 N N . ASP A 1 263 ? -5.222 -8.965 51.924 1.00 64.94 263 ASP A N 1
ATOM 2104 C CA . ASP A 1 263 ? -5.759 -10.091 52.700 1.00 64.94 263 ASP A CA 1
ATOM 2105 C C . ASP A 1 263 ? -5.907 -11.389 51.877 1.00 64.94 263 ASP A C 1
ATOM 2107 O O . ASP A 1 263 ? -6.640 -12.296 52.273 1.00 64.94 263 ASP A O 1
ATOM 2111 N N . VAL A 1 264 ? -5.260 -11.487 50.705 1.00 63.88 264 VAL A N 1
ATOM 2112 C CA . VAL A 1 264 ? -5.317 -12.655 49.792 1.00 63.88 264 VAL A CA 1
ATOM 2113 C C . VAL A 1 264 ? -6.747 -12.962 49.311 1.00 63.88 264 VAL A C 1
ATOM 2115 O O . VAL A 1 264 ? -7.085 -14.081 48.934 1.00 63.88 264 VAL A O 1
ATOM 2118 N N . LYS A 1 265 ? -7.621 -11.952 49.305 1.00 63.44 265 LYS A N 1
ATOM 2119 C CA . LYS A 1 265 ? -8.963 -12.048 48.718 1.00 63.44 265 LYS A CA 1
ATOM 2120 C C . LYS A 1 265 ? -8.917 -11.630 47.259 1.00 63.44 265 LYS A C 1
ATOM 2122 O O . LYS A 1 265 ? -8.299 -10.619 46.929 1.00 63.44 265 LYS A O 1
ATOM 2127 N N . GLU A 1 266 ? -9.576 -12.394 46.395 1.00 68.69 266 GLU A N 1
ATOM 2128 C CA . GLU A 1 266 ? -9.715 -12.029 44.988 1.00 68.69 266 GLU A CA 1
ATOM 2129 C C . GLU A 1 266 ? -10.517 -10.731 44.859 1.00 68.69 266 GLU A C 1
ATOM 2131 O O . GLU A 1 266 ? -11.618 -10.595 45.395 1.00 68.69 266 GLU A O 1
ATOM 2136 N N . ARG A 1 267 ? -9.956 -9.760 44.141 1.00 68.56 267 ARG A N 1
ATOM 2137 C CA . ARG A 1 267 ? -10.691 -8.596 43.653 1.00 68.56 267 ARG A CA 1
ATOM 2138 C C . ARG A 1 267 ? -11.477 -9.004 42.408 1.00 68.56 267 ARG A C 1
ATOM 2140 O O . ARG A 1 267 ? -10.982 -9.771 41.589 1.00 68.56 267 ARG A O 1
ATOM 2147 N N . ASP A 1 268 ? -12.627 -8.369 42.184 1.00 68.75 268 ASP A N 1
ATOM 2148 C CA . ASP A 1 268 ? -13.456 -8.570 40.976 1.00 68.75 268 ASP A CA 1
ATOM 2149 C C . ASP A 1 268 ? -12.747 -8.216 39.651 1.00 68.75 268 ASP A C 1
ATOM 2151 O O . ASP A 1 268 ? -13.251 -8.487 38.561 1.00 68.75 268 ASP A O 1
ATOM 2155 N N . LYS A 1 269 ? -11.568 -7.588 39.711 1.00 75.19 269 LYS A N 1
ATOM 2156 C CA . LYS A 1 269 ? -10.794 -7.197 38.532 1.00 75.19 269 LYS A CA 1
ATOM 2157 C C . LYS A 1 269 ? -9.809 -8.297 38.149 1.00 75.19 269 LYS A C 1
ATOM 2159 O O . LYS A 1 269 ? -8.964 -8.690 38.949 1.00 75.19 269 LYS A O 1
ATOM 2164 N N . LYS A 1 270 ? -9.870 -8.717 36.886 1.00 83.56 270 LYS A N 1
ATOM 2165 C CA . LYS A 1 270 ? -8.954 -9.689 36.280 1.00 83.56 270 LYS A CA 1
ATOM 2166 C C . LYS A 1 270 ? -7.989 -9.005 35.315 1.00 83.56 270 LYS A C 1
ATOM 2168 O O . LYS A 1 270 ? -8.367 -8.066 34.614 1.00 83.56 270 LYS A O 1
ATOM 2173 N N . ILE A 1 271 ? -6.755 -9.496 35.256 1.00 87.81 271 ILE A N 1
ATOM 2174 C CA . ILE A 1 271 ? -5.757 -9.096 34.260 1.00 87.81 271 ILE A CA 1
ATOM 2175 C C . ILE A 1 271 ? -5.752 -10.151 33.158 1.00 87.81 271 ILE A C 1
ATOM 2177 O O . ILE A 1 271 ? -5.498 -11.324 33.420 1.00 87.81 271 ILE A O 1
ATOM 2181 N N . ILE A 1 272 ? -6.028 -9.729 31.927 1.00 89.62 272 ILE A N 1
ATOM 2182 C CA . ILE A 1 272 ? -6.021 -10.611 30.758 1.00 89.62 272 ILE A CA 1
ATOM 2183 C C . ILE A 1 272 ? -4.667 -10.477 30.064 1.00 89.62 272 ILE A C 1
ATOM 2185 O O . ILE A 1 272 ? -4.269 -9.377 29.681 1.00 89.62 272 ILE A O 1
ATOM 2189 N N . VAL A 1 273 ? -3.964 -11.595 29.894 1.00 91.06 273 VAL A N 1
ATOM 2190 C CA . VAL A 1 273 ? -2.629 -11.639 29.286 1.00 91.06 273 VAL A CA 1
ATOM 2191 C C . VAL A 1 273 ? -2.635 -12.592 28.104 1.00 91.06 273 VAL A C 1
ATOM 2193 O O . VAL A 1 273 ? -3.032 -13.746 28.229 1.00 91.06 273 VAL A O 1
ATOM 2196 N N . TYR A 1 274 ? -2.149 -12.127 26.957 1.00 91.44 274 TYR A N 1
ATOM 2197 C CA . TYR A 1 274 ? -1.880 -12.994 25.816 1.00 91.44 274 TYR A CA 1
ATOM 2198 C C . TYR A 1 274 ? -0.472 -13.593 25.907 1.00 91.44 274 TYR A C 1
ATOM 2200 O O . TYR A 1 274 ? 0.496 -12.863 26.122 1.00 91.44 274 TYR A O 1
ATOM 2208 N N . THR A 1 275 ? -0.340 -14.899 25.665 1.00 89.88 275 THR A N 1
ATOM 2209 C CA . THR A 1 275 ? 0.958 -15.565 25.485 1.00 89.88 275 THR A CA 1
ATOM 2210 C C . THR A 1 275 ? 0.955 -16.467 24.253 1.00 89.88 275 THR A C 1
ATOM 2212 O O . THR A 1 275 ? 0.055 -17.285 24.068 1.00 89.88 275 THR A O 1
ATOM 2215 N N . ALA A 1 276 ? 2.002 -16.349 23.429 1.00 87.88 276 ALA A N 1
ATOM 2216 C CA . ALA A 1 276 ? 2.301 -17.286 22.340 1.00 87.88 276 ALA A CA 1
ATOM 2217 C C . ALA A 1 276 ? 3.043 -18.549 22.832 1.00 87.88 276 ALA A C 1
ATOM 2219 O O . ALA A 1 276 ? 3.318 -19.454 22.050 1.00 87.88 276 ALA A O 1
ATOM 2220 N N . ARG A 1 277 ? 3.385 -18.606 24.127 1.00 88.50 277 ARG A N 1
ATOM 2221 C CA . ARG A 1 277 ? 4.034 -19.737 24.804 1.00 88.50 277 ARG A CA 1
ATOM 2222 C C . ARG A 1 277 ? 3.205 -20.169 26.018 1.00 88.50 277 ARG A C 1
ATOM 2224 O O . ARG A 1 277 ? 3.618 -19.964 27.159 1.00 88.50 277 ARG A O 1
ATOM 2231 N N . PRO A 1 278 ? 1.985 -20.701 25.815 1.00 89.00 278 PRO A N 1
ATOM 2232 C CA . PRO A 1 278 ? 1.173 -21.177 26.931 1.00 89.00 278 PRO A CA 1
ATOM 2233 C C . PRO A 1 278 ? 1.821 -22.379 27.634 1.00 89.00 278 PRO A C 1
ATOM 2235 O O . PRO A 1 278 ? 1.598 -22.577 28.821 1.00 89.00 278 PRO A O 1
ATOM 2238 N N . ASP A 1 279 ? 2.691 -23.128 26.953 1.00 87.25 279 ASP A N 1
ATOM 2239 C CA . ASP A 1 279 ? 3.482 -24.217 27.534 1.00 87.25 279 ASP A CA 1
ATOM 2240 C C . ASP A 1 279 ? 4.322 -23.784 28.748 1.00 87.25 279 ASP A C 1
ATOM 2242 O O . ASP A 1 279 ? 4.545 -24.584 29.653 1.00 87.25 279 ASP A O 1
ATOM 2246 N N . THR A 1 280 ? 4.739 -22.517 28.813 1.00 89.19 280 THR A N 1
ATOM 2247 C CA . THR A 1 280 ? 5.587 -22.000 29.896 1.00 89.19 280 THR A CA 1
ATOM 2248 C C . THR A 1 280 ? 4.804 -21.297 31.007 1.00 89.19 280 THR A C 1
ATOM 2250 O O . THR A 1 280 ? 5.414 -20.636 31.845 1.00 89.19 280 THR A O 1
ATOM 2253 N N . ILE A 1 281 ? 3.468 -21.395 31.037 1.00 88.06 281 ILE A N 1
ATOM 2254 C CA . ILE A 1 281 ? 2.634 -20.607 31.963 1.00 88.06 281 ILE A CA 1
ATOM 2255 C C . ILE A 1 281 ? 2.957 -20.871 33.440 1.00 88.06 281 ILE A C 1
ATOM 2257 O O . ILE A 1 281 ? 2.980 -19.942 34.241 1.00 88.06 281 ILE A O 1
ATOM 2261 N N . PHE A 1 282 ? 3.297 -22.114 33.793 1.00 85.88 282 PHE A N 1
ATOM 2262 C CA . PHE A 1 282 ? 3.666 -22.498 35.161 1.00 85.88 282 PHE A CA 1
ATOM 2263 C C . PHE A 1 282 ? 5.026 -21.935 35.606 1.00 85.88 282 PHE A C 1
ATOM 2265 O O . PHE A 1 282 ? 5.345 -21.977 36.790 1.00 85.88 282 PHE A O 1
ATOM 2272 N N . GLY A 1 283 ? 5.822 -21.400 34.674 1.00 86.56 283 GLY A N 1
ATOM 2273 C CA . GLY A 1 283 ? 7.069 -20.692 34.959 1.00 86.56 283 GLY A CA 1
ATOM 2274 C C . GLY A 1 283 ? 6.905 -19.177 35.119 1.00 86.56 283 GLY A C 1
ATOM 2275 O O . GLY A 1 283 ? 7.900 -18.484 35.327 1.00 86.56 283 GLY A O 1
ATOM 2276 N N . ALA A 1 284 ? 5.689 -18.634 34.998 1.00 86.94 284 ALA A N 1
ATOM 2277 C CA . ALA A 1 284 ? 5.450 -17.203 35.154 1.00 86.94 284 ALA A CA 1
ATOM 2278 C C . ALA A 1 284 ? 5.596 -16.783 36.629 1.00 86.94 284 ALA A C 1
ATOM 2280 O O . ALA A 1 284 ? 4.791 -17.161 37.475 1.00 86.94 284 ALA A O 1
ATOM 2281 N N . THR A 1 285 ? 6.621 -15.984 36.936 1.00 89.31 285 THR A N 1
ATOM 2282 C CA . THR A 1 285 ? 6.921 -15.516 38.303 1.00 89.31 285 THR A CA 1
ATOM 2283 C C . THR A 1 285 ? 6.392 -14.114 38.605 1.00 89.31 285 THR A C 1
ATOM 2285 O O . THR A 1 285 ? 6.216 -13.764 39.769 1.00 89.31 285 THR A O 1
ATOM 2288 N N . TYR A 1 286 ? 6.130 -13.306 37.577 1.00 86.44 286 TYR A N 1
ATOM 2289 C CA . TYR A 1 286 ? 5.545 -11.970 37.694 1.00 86.44 286 TYR A CA 1
ATOM 2290 C C . TYR A 1 286 ? 4.845 -11.566 36.390 1.00 86.44 286 TYR A C 1
ATOM 2292 O O . TYR A 1 286 ? 5.094 -12.142 35.329 1.00 86.44 286 TYR A O 1
ATOM 2300 N N . LEU A 1 287 ? 3.977 -10.555 36.472 1.00 86.00 287 LEU A N 1
ATOM 2301 C CA . LEU A 1 287 ? 3.347 -9.911 35.319 1.00 86.00 287 LEU A CA 1
ATOM 2302 C C . LEU A 1 287 ? 3.938 -8.516 35.116 1.00 86.00 287 LEU A C 1
ATOM 2304 O O . LEU A 1 287 ? 4.249 -7.817 36.079 1.00 86.00 287 LEU A O 1
ATOM 2308 N N . VAL A 1 288 ? 4.059 -8.100 33.857 1.00 85.62 288 VAL A N 1
ATOM 2309 C CA . VAL A 1 288 ? 4.484 -6.747 33.481 1.00 85.62 288 VAL A CA 1
ATOM 2310 C C . VAL A 1 288 ? 3.314 -6.046 32.808 1.00 85.62 288 VAL A C 1
ATOM 2312 O O . VAL A 1 288 ? 2.679 -6.611 31.919 1.00 85.62 288 VAL A O 1
ATOM 2315 N N . MET A 1 289 ? 3.030 -4.817 33.231 1.00 83.12 289 MET A N 1
ATOM 2316 C CA . MET A 1 289 ? 1.921 -4.013 32.722 1.00 83.12 289 MET A CA 1
ATOM 2317 C C . MET A 1 289 ? 2.451 -2.807 31.945 1.00 83.12 289 MET A C 1
ATOM 2319 O O . MET A 1 289 ? 3.444 -2.197 32.340 1.00 83.12 289 MET A O 1
ATOM 2323 N N . ALA A 1 290 ? 1.794 -2.470 30.834 1.00 82.56 290 ALA A N 1
ATOM 2324 C CA . ALA A 1 290 ? 2.139 -1.280 30.064 1.00 82.56 290 ALA A CA 1
ATOM 2325 C C . ALA A 1 290 ? 1.853 -0.000 30.881 1.00 82.56 290 ALA A C 1
ATOM 2327 O O . ALA A 1 290 ? 0.829 0.041 31.570 1.00 82.56 290 ALA A O 1
ATOM 2328 N N . PRO A 1 291 ? 2.694 1.048 30.786 1.00 81.12 291 PRO A N 1
ATOM 2329 C CA . PRO A 1 291 ? 2.462 2.332 31.458 1.00 81.12 291 PRO A CA 1
ATOM 2330 C C . PRO A 1 291 ? 1.103 2.967 31.129 1.00 81.12 291 PRO A C 1
ATOM 2332 O O . PRO A 1 291 ? 0.511 3.653 31.950 1.00 81.12 291 PRO A O 1
ATOM 2335 N N . GLU A 1 292 ? 0.583 2.702 29.935 1.00 78.50 292 GLU A N 1
ATOM 2336 C CA . GLU A 1 292 ? -0.683 3.232 29.432 1.00 78.50 292 GLU A CA 1
ATOM 2337 C C . GLU A 1 292 ? -1.892 2.333 29.773 1.00 78.50 292 GLU A C 1
ATOM 2339 O O . GLU A 1 292 ? -3.001 2.568 29.294 1.00 78.50 292 GLU A O 1
ATOM 2344 N N . HIS A 1 293 ? -1.703 1.262 30.556 1.00 82.06 293 HIS A N 1
ATOM 2345 C CA . HIS A 1 293 ? -2.758 0.284 30.812 1.00 82.06 293 HIS A CA 1
ATOM 2346 C C . HIS A 1 293 ? -3.873 0.861 31.713 1.00 82.06 293 HIS A C 1
ATOM 2348 O O . HIS A 1 293 ? -3.577 1.327 32.816 1.00 82.06 293 HIS A O 1
ATOM 2354 N N . PRO A 1 294 ? -5.169 0.743 31.347 1.00 81.56 294 PRO A N 1
ATOM 2355 C CA . PRO A 1 294 ? -6.269 1.389 32.077 1.00 81.56 294 PRO A CA 1
ATOM 2356 C C . PRO A 1 294 ? -6.394 0.991 33.553 1.00 81.56 294 PRO A C 1
ATOM 2358 O O . PRO A 1 294 ? -6.859 1.772 34.377 1.00 81.56 294 PRO A O 1
ATOM 2361 N N . LEU A 1 295 ? -5.994 -0.237 33.899 1.00 81.75 295 LEU A N 1
ATOM 2362 C CA . LEU A 1 295 ? -6.051 -0.721 35.282 1.00 81.75 295 LEU A CA 1
ATOM 2363 C C . LEU A 1 295 ? -4.879 -0.249 36.150 1.00 81.75 295 LEU A C 1
ATOM 2365 O O . LEU A 1 295 ? -4.980 -0.394 37.366 1.00 81.75 295 LEU A O 1
ATOM 2369 N N . LEU A 1 296 ? -3.809 0.312 35.570 1.00 82.00 296 LEU A N 1
ATOM 2370 C CA . LEU A 1 296 ? -2.569 0.624 36.286 1.00 82.00 296 LEU A CA 1
ATOM 2371 C C . LEU A 1 296 ? -2.827 1.540 37.487 1.00 82.00 296 LEU A C 1
ATOM 2373 O O . LEU A 1 296 ? -2.501 1.174 38.611 1.00 82.00 296 LEU A O 1
ATOM 2377 N N . SER A 1 297 ? -3.517 2.664 37.281 1.00 78.06 297 SER A N 1
ATOM 2378 C CA . SER A 1 297 ? -3.842 3.625 38.347 1.00 78.06 297 SER A CA 1
ATOM 2379 C C . SER A 1 297 ? -4.644 3.009 39.498 1.00 78.06 297 SER A C 1
ATOM 2381 O O . SER A 1 297 ? -4.519 3.435 40.640 1.00 78.06 297 SER A O 1
ATOM 2383 N N . SER A 1 298 ? -5.438 1.968 39.223 1.00 77.50 298 SER A N 1
ATOM 2384 C CA . SER A 1 298 ? -6.240 1.276 40.238 1.00 77.50 298 SER A CA 1
ATOM 2385 C C . SER A 1 298 ? -5.489 0.186 41.012 1.00 77.50 298 SER A C 1
ATOM 2387 O O . SER A 1 298 ? -6.031 -0.362 41.974 1.00 77.50 298 SER A O 1
ATOM 2389 N N . LEU A 1 299 ? -4.273 -0.158 40.580 1.00 77.19 299 LEU A N 1
ATOM 2390 C CA . LEU A 1 299 ? -3.441 -1.212 41.169 1.00 77.19 299 LEU A CA 1
ATOM 2391 C C . LEU A 1 299 ? -2.240 -0.668 41.938 1.00 77.19 299 LEU A C 1
ATOM 2393 O O . LEU A 1 299 ? -1.645 -1.394 42.731 1.00 77.19 299 LEU A O 1
ATOM 2397 N N . VAL A 1 300 ? -1.887 0.596 41.721 1.00 80.12 300 VAL A N 1
ATOM 2398 C CA . VAL A 1 300 ? -0.734 1.220 42.363 1.00 80.12 300 VAL A CA 1
ATOM 2399 C C . VAL A 1 300 ? -1.069 1.592 43.806 1.00 80.12 300 VAL A C 1
ATOM 2401 O O . VAL A 1 300 ? -2.114 2.170 44.104 1.00 80.12 300 VAL A O 1
ATOM 2404 N N . SER A 1 301 ? -0.167 1.246 44.724 1.00 78.31 301 SER A N 1
ATOM 2405 C CA . SER A 1 301 ? -0.280 1.646 46.125 1.00 78.31 301 SER A CA 1
ATOM 2406 C C . SER A 1 301 ? -0.035 3.150 46.288 1.00 78.31 301 SER A C 1
ATOM 2408 O O . SER A 1 301 ? 0.753 3.744 45.553 1.00 78.31 301 SER A O 1
ATOM 2410 N N . ILE A 1 302 ? -0.638 3.770 47.309 1.00 76.12 302 ILE A N 1
ATOM 2411 C CA . ILE A 1 302 ? -0.457 5.207 47.603 1.00 76.12 302 ILE A CA 1
ATOM 2412 C C . ILE A 1 302 ? 1.034 5.565 47.748 1.00 76.12 302 ILE A C 1
ATOM 2414 O O . ILE A 1 302 ? 1.469 6.621 47.297 1.00 76.12 302 ILE A O 1
ATOM 2418 N N . ALA A 1 303 ? 1.836 4.657 48.314 1.00 77.19 303 ALA A N 1
ATOM 2419 C CA . ALA A 1 303 ? 3.276 4.839 48.489 1.00 77.19 303 ALA A CA 1
ATOM 2420 C C . ALA A 1 303 ? 4.064 4.867 47.165 1.00 77.19 303 ALA A C 1
ATOM 2422 O O . ALA A 1 303 ? 5.128 5.477 47.100 1.00 77.19 303 ALA A O 1
ATOM 2423 N N . GLN A 1 304 ? 3.560 4.213 46.115 1.00 80.44 304 GLN A N 1
ATOM 2424 C CA . GLN A 1 304 ? 4.233 4.088 44.820 1.00 80.44 304 GLN A CA 1
ATOM 2425 C C . GLN A 1 304 ? 3.627 4.987 43.733 1.00 80.44 304 GLN A C 1
ATOM 2427 O O . GLN A 1 304 ? 4.258 5.141 42.691 1.00 80.44 304 GLN A O 1
ATOM 2432 N N . SER A 1 305 ? 2.462 5.610 43.976 1.00 79.62 305 SER A N 1
ATOM 2433 C CA . SER A 1 305 ? 1.725 6.425 42.988 1.00 79.62 305 SER A CA 1
ATOM 2434 C C . SER A 1 305 ? 2.619 7.439 42.295 1.00 79.62 305 SER A C 1
ATOM 2436 O O . SER A 1 305 ? 2.737 7.420 41.077 1.00 79.62 305 SER A O 1
ATOM 2438 N N . LYS A 1 306 ? 3.362 8.230 43.078 1.00 80.81 306 LYS A N 1
ATOM 2439 C CA . LYS A 1 306 ? 4.241 9.272 42.541 1.00 80.81 306 LYS A CA 1
ATOM 2440 C C . LYS A 1 306 ? 5.352 8.714 41.646 1.00 80.81 306 LYS A C 1
ATOM 2442 O O . LYS A 1 306 ? 5.616 9.255 40.585 1.00 80.81 306 LYS A O 1
ATOM 2447 N N . HIS A 1 307 ? 5.971 7.602 42.044 1.00 82.06 307 HIS A N 1
ATOM 2448 C CA . HIS A 1 307 ? 7.037 6.984 41.254 1.00 82.06 307 HIS A CA 1
ATOM 2449 C C . HIS A 1 307 ? 6.510 6.366 39.952 1.00 82.06 307 HIS A C 1
ATOM 2451 O O . HIS A 1 307 ? 7.179 6.423 38.922 1.00 82.06 307 HIS A O 1
ATOM 2457 N N . VAL A 1 308 ? 5.309 5.780 39.991 1.00 83.31 308 VAL A N 1
ATOM 2458 C CA . VAL A 1 308 ? 4.671 5.217 38.798 1.00 83.31 308 VAL A CA 1
ATOM 2459 C C . VAL A 1 308 ? 4.207 6.327 37.860 1.00 83.31 308 VAL A C 1
ATOM 2461 O O . VAL A 1 308 ? 4.436 6.208 36.665 1.00 83.31 308 VAL A O 1
ATOM 2464 N N . GLU A 1 309 ? 3.633 7.415 38.375 1.00 81.81 309 GLU A N 1
ATOM 2465 C CA . GLU A 1 309 ? 3.270 8.602 37.587 1.00 81.81 309 GLU A CA 1
ATOM 2466 C C . GLU A 1 309 ? 4.494 9.199 36.881 1.00 81.81 309 GLU A C 1
ATOM 2468 O O . GLU A 1 309 ? 4.473 9.358 35.660 1.00 81.81 309 GLU A O 1
ATOM 2473 N N . ASP A 1 310 ? 5.598 9.407 37.607 1.00 78.56 310 ASP A N 1
ATOM 2474 C CA . ASP A 1 310 ? 6.856 9.894 37.030 1.00 78.56 310 ASP A CA 1
ATOM 2475 C C . ASP A 1 310 ? 7.379 8.949 35.928 1.00 78.56 310 ASP A C 1
ATOM 2477 O O . ASP A 1 310 ? 7.874 9.394 34.888 1.00 78.56 310 ASP A O 1
ATOM 2481 N N . TYR A 1 311 ? 7.254 7.629 36.124 1.00 79.81 311 TYR A N 1
ATOM 2482 C CA . TYR A 1 311 ? 7.663 6.636 35.130 1.00 79.81 311 TYR A CA 1
ATOM 2483 C C . TYR A 1 311 ? 6.736 6.599 33.908 1.00 79.81 311 TYR A C 1
ATOM 2485 O O . TYR A 1 311 ? 7.223 6.448 32.788 1.00 79.81 311 TYR A O 1
ATOM 2493 N N . VAL A 1 312 ? 5.420 6.742 34.091 1.00 78.94 312 VAL A N 1
ATOM 2494 C CA . VAL A 1 312 ? 4.439 6.828 32.995 1.00 78.94 312 VAL A CA 1
ATOM 2495 C C . VAL A 1 312 ? 4.731 8.056 32.138 1.00 78.94 312 VAL A C 1
ATOM 2497 O O . VAL A 1 312 ? 4.854 7.935 30.916 1.00 78.94 312 VAL A O 1
ATOM 2500 N N . ASP A 1 313 ? 4.955 9.206 32.770 1.00 73.94 313 ASP A N 1
ATOM 2501 C CA . ASP A 1 313 ? 5.335 10.441 32.089 1.00 73.94 313 ASP A CA 1
ATOM 2502 C C . ASP A 1 313 ? 6.662 10.288 31.344 1.00 73.94 313 ASP A C 1
ATOM 2504 O O . ASP A 1 313 ? 6.768 10.663 30.175 1.00 73.94 313 ASP A O 1
ATOM 2508 N N . PHE A 1 314 ? 7.671 9.689 31.976 1.00 73.69 314 PHE A N 1
ATOM 2509 C CA . PHE A 1 314 ? 8.955 9.412 31.340 1.00 73.69 314 PHE A CA 1
ATOM 2510 C C . PHE A 1 314 ? 8.823 8.462 30.141 1.00 73.69 314 PHE A C 1
ATOM 2512 O O . PHE A 1 314 ? 9.407 8.711 29.086 1.00 73.69 314 PHE A O 1
ATOM 2519 N N . ALA A 1 315 ? 8.045 7.387 30.276 1.00 71.75 315 ALA A N 1
ATOM 2520 C CA . ALA A 1 315 ? 7.843 6.397 29.226 1.00 71.75 315 ALA A CA 1
ATOM 2521 C C . ALA A 1 315 ? 7.040 6.956 28.041 1.00 71.75 315 ALA A C 1
ATOM 2523 O O . ALA A 1 315 ? 7.320 6.585 26.903 1.00 71.75 315 ALA A O 1
ATOM 2524 N N . SER A 1 316 ? 6.099 7.875 28.288 1.00 67.31 316 SER A N 1
ATOM 2525 C CA . SER A 1 316 ? 5.312 8.543 27.238 1.00 67.31 316 SER A CA 1
ATOM 2526 C C . SER A 1 316 ? 6.163 9.414 26.304 1.00 67.31 316 SER A C 1
ATOM 2528 O O . SER A 1 316 ? 5.814 9.612 25.141 1.00 67.31 316 SER A O 1
ATOM 2530 N N . ARG A 1 317 ? 7.306 9.906 26.800 1.00 64.38 317 ARG A N 1
ATOM 2531 C CA . ARG A 1 317 ? 8.239 10.765 26.055 1.00 64.38 317 ARG A CA 1
ATOM 2532 C C . ARG A 1 317 ? 9.241 9.980 25.212 1.00 64.38 317 ARG A C 1
ATOM 2534 O O . ARG A 1 317 ? 9.994 10.599 24.468 1.00 64.38 317 ARG A O 1
ATOM 2541 N N . LYS A 1 318 ? 9.261 8.649 25.329 1.00 65.31 318 LYS A N 1
ATOM 2542 C CA . LYS A 1 318 ? 10.163 7.777 24.573 1.00 65.31 318 LYS A CA 1
ATOM 2543 C C . LYS A 1 318 ? 9.519 7.260 23.295 1.00 65.31 318 LYS A C 1
ATOM 2545 O O . LYS A 1 318 ? 8.345 6.890 23.273 1.00 65.31 318 LYS A O 1
ATOM 2550 N N . SER A 1 319 ? 10.327 7.171 22.250 1.00 56.03 319 SER A N 1
ATOM 2551 C CA . SER A 1 319 ? 9.999 6.460 21.016 1.00 56.03 319 SER A CA 1
ATOM 2552 C C . SER A 1 319 ? 10.009 4.936 21.225 1.00 56.03 319 SER A C 1
ATOM 2554 O O . SER A 1 319 ? 10.633 4.413 22.154 1.00 56.03 319 SER A O 1
ATOM 2556 N N . ASP A 1 320 ? 9.343 4.190 20.340 1.00 54.94 320 ASP A N 1
ATOM 2557 C CA . ASP A 1 320 ? 9.324 2.719 20.395 1.00 54.94 320 ASP A CA 1
ATOM 2558 C C . ASP A 1 320 ? 10.729 2.110 20.225 1.00 54.94 320 ASP A C 1
ATOM 2560 O O . ASP A 1 320 ? 11.028 1.066 20.815 1.00 54.94 320 ASP A O 1
ATOM 2564 N N . LEU A 1 321 ? 11.624 2.786 19.490 1.00 47.38 321 LEU A N 1
ATOM 2565 C CA . LEU A 1 321 ? 13.030 2.393 19.377 1.00 47.38 321 LEU A CA 1
ATOM 2566 C C . LEU A 1 321 ? 13.729 2.486 20.740 1.00 47.38 321 LEU A C 1
ATOM 2568 O O . LEU A 1 321 ? 14.295 1.499 21.205 1.00 47.38 321 LEU A O 1
ATOM 2572 N N . GLU A 1 322 ? 13.629 3.629 21.422 1.00 50.19 322 GLU A N 1
ATOM 2573 C CA . GLU A 1 322 ? 14.237 3.831 22.746 1.00 50.19 322 GLU A CA 1
ATOM 2574 C C . GLU A 1 322 ? 13.670 2.865 23.797 1.00 50.19 322 GLU A C 1
ATOM 2576 O O . GLU A 1 322 ? 14.375 2.464 24.725 1.00 50.19 322 GLU A O 1
ATOM 2581 N N . ARG A 1 323 ? 12.401 2.454 23.652 1.00 61.38 323 ARG A N 1
ATOM 2582 C CA . ARG A 1 323 ? 11.782 1.408 24.485 1.00 61.38 323 ARG A CA 1
ATOM 2583 C C . ARG A 1 323 ? 12.342 0.012 24.183 1.00 61.38 323 ARG A C 1
ATOM 2585 O O . ARG A 1 323 ? 12.436 -0.809 25.094 1.00 61.38 323 ARG A O 1
ATOM 2592 N N . THR A 1 324 ? 12.739 -0.253 22.939 1.00 51.38 324 THR A N 1
ATOM 2593 C CA . THR A 1 324 ? 13.251 -1.557 22.485 1.00 51.38 324 THR A CA 1
ATOM 2594 C C . THR A 1 324 ? 14.755 -1.721 22.744 1.00 51.38 324 THR A C 1
ATOM 2596 O O . THR A 1 324 ? 15.195 -2.806 23.126 1.00 51.38 324 THR A O 1
ATOM 2599 N N . GLU A 1 325 ? 15.558 -0.658 22.617 1.00 43.69 325 GLU A N 1
ATOM 2600 C CA . GLU A 1 325 ? 17.012 -0.706 22.851 1.00 43.69 325 GLU A CA 1
ATOM 2601 C C . GLU A 1 325 ? 17.397 -1.027 24.301 1.00 43.69 325 GLU A C 1
ATOM 2603 O O . GLU A 1 325 ? 18.423 -1.668 24.541 1.00 43.69 325 GLU A O 1
ATOM 2608 N N . LEU A 1 326 ? 16.539 -0.683 25.264 1.00 37.34 326 LEU A N 1
ATOM 2609 C CA . LEU A 1 326 ? 16.717 -1.015 26.683 1.00 37.34 326 LEU A CA 1
ATOM 2610 C C . LEU A 1 326 ? 16.658 -2.527 26.981 1.00 37.34 326 LEU A C 1
ATOM 2612 O O . LEU A 1 326 ? 16.984 -2.935 28.092 1.00 37.34 326 LEU A O 1
ATOM 2616 N N . GLN A 1 327 ? 16.279 -3.373 26.013 1.00 40.62 327 GLN A N 1
ATOM 2617 C CA . GLN A 1 327 ? 16.243 -4.835 26.167 1.00 40.62 327 GLN A CA 1
ATOM 2618 C C . GLN A 1 327 ? 17.549 -5.555 25.770 1.00 40.62 327 GLN A C 1
ATOM 2620 O O . GLN A 1 327 ? 17.579 -6.788 25.777 1.00 40.62 327 GLN A O 1
ATOM 2625 N N . LYS A 1 328 ? 18.627 -4.838 25.404 1.00 39.25 328 LYS A N 1
ATOM 2626 C CA . LYS A 1 328 ? 19.866 -5.450 24.870 1.00 39.25 328 LYS A CA 1
ATOM 2627 C C . LYS A 1 328 ? 20.692 -6.259 25.888 1.00 39.25 328 LYS A C 1
ATOM 2629 O O . LYS A 1 328 ? 21.585 -6.994 25.474 1.00 39.25 328 LYS A O 1
ATOM 2634 N N . THR A 1 329 ? 20.367 -6.236 27.180 1.00 29.97 329 THR A N 1
ATOM 2635 C CA . THR A 1 329 ? 20.948 -7.156 28.177 1.00 29.97 329 THR A CA 1
ATOM 2636 C C . THR A 1 329 ? 19.995 -8.322 28.448 1.00 29.97 329 THR A C 1
ATOM 2638 O O . THR A 1 329 ? 19.183 -8.287 29.369 1.00 29.97 329 THR A O 1
ATOM 2641 N N . LYS A 1 330 ? 20.096 -9.385 27.642 1.00 33.09 330 LYS A N 1
ATOM 2642 C CA . LYS A 1 330 ? 19.499 -10.695 27.950 1.00 33.09 330 LYS A CA 1
ATOM 2643 C C . LYS A 1 330 ? 20.611 -11.694 28.247 1.00 33.09 330 LYS A C 1
ATOM 2645 O O . LYS A 1 330 ? 21.218 -12.243 27.334 1.00 33.09 330 LYS A O 1
ATOM 2650 N N . THR A 1 331 ? 20.871 -11.945 29.525 1.00 27.64 331 THR A N 1
ATOM 2651 C CA . THR A 1 331 ? 21.558 -13.163 29.959 1.00 27.64 331 THR A CA 1
ATOM 2652 C C . THR A 1 331 ? 20.566 -14.317 29.839 1.00 27.64 331 THR A C 1
ATOM 2654 O O . THR A 1 331 ? 19.531 -14.336 30.502 1.00 27.64 331 THR A O 1
ATOM 2657 N N . GLY A 1 332 ? 20.842 -15.245 28.920 1.00 30.05 332 GLY A N 1
ATOM 2658 C CA . GLY A 1 332 ? 20.028 -16.439 28.710 1.00 30.05 332 GLY A CA 1
ATOM 2659 C C . GLY A 1 332 ? 19.962 -17.277 29.985 1.00 30.05 332 GLY A C 1
ATOM 2660 O O . GLY A 1 332 ? 20.980 -17.790 30.443 1.00 30.05 332 GLY A O 1
ATOM 2661 N N . GLY A 1 333 ? 18.765 -17.378 30.559 1.00 29.75 333 GLY A N 1
ATOM 2662 C CA . GLY A 1 333 ? 18.449 -18.296 31.645 1.00 29.75 333 GLY A CA 1
ATOM 2663 C C . GLY A 1 333 ? 18.079 -19.669 31.091 1.00 29.75 333 GLY A C 1
ATOM 2664 O O . GLY A 1 333 ? 17.362 -19.778 30.099 1.00 29.75 333 GLY A O 1
ATOM 2665 N N . THR A 1 334 ? 18.613 -20.695 31.737 1.00 33.66 334 THR A N 1
ATOM 2666 C CA . THR A 1 334 ? 18.491 -22.126 31.452 1.00 33.66 334 THR A CA 1
ATOM 2667 C C . THR A 1 334 ? 17.037 -22.601 31.332 1.00 33.66 334 THR A C 1
ATOM 2669 O O . THR A 1 334 ? 16.186 -22.231 32.140 1.00 33.66 334 THR A O 1
ATOM 2672 N N . GLU A 1 335 ? 16.768 -23.468 30.348 1.00 32.31 335 GLU A N 1
ATOM 2673 C CA . GLU A 1 335 ? 15.504 -24.204 30.212 1.00 32.31 335 GLU A CA 1
ATOM 2674 C C . GLU A 1 335 ? 15.227 -25.040 31.470 1.00 32.31 335 GLU A C 1
ATOM 2676 O O . GLU A 1 335 ? 15.979 -25.955 31.807 1.00 32.31 335 GLU A O 1
ATOM 2681 N N . LEU A 1 336 ? 14.120 -24.752 32.154 1.00 36.66 336 LEU A N 1
ATOM 2682 C CA . LEU A 1 336 ? 13.573 -25.606 33.204 1.00 36.66 336 LEU A CA 1
ATOM 2683 C C . LEU A 1 336 ? 12.490 -26.503 32.597 1.00 36.66 336 LEU A C 1
ATOM 2685 O O . LEU A 1 336 ? 11.380 -26.061 32.304 1.00 36.66 336 LEU A O 1
ATOM 2689 N N . GLN A 1 337 ? 12.831 -27.779 32.402 1.00 37.25 337 GLN A N 1
ATOM 2690 C CA . GLN A 1 337 ? 11.895 -28.834 32.014 1.00 37.25 337 GLN A CA 1
ATOM 2691 C C . GLN A 1 337 ? 10.955 -29.162 33.181 1.00 37.25 337 GLN A C 1
ATOM 2693 O O . GLN A 1 337 ? 11.312 -29.908 34.088 1.00 37.25 337 GLN A O 1
ATOM 2698 N N . PHE A 1 338 ? 9.721 -28.662 33.126 1.00 40.62 338 PHE A N 1
ATOM 2699 C CA . PHE A 1 338 ? 8.618 -29.138 33.966 1.00 40.62 338 PHE A CA 1
ATOM 2700 C C . PHE A 1 338 ? 7.450 -29.620 33.098 1.00 40.62 338 PHE A C 1
ATOM 2702 O O . PHE A 1 338 ? 6.409 -28.983 33.020 1.00 40.62 338 PHE A O 1
ATOM 2709 N N . ALA A 1 339 ? 7.660 -30.752 32.418 1.00 42.38 339 ALA A N 1
ATOM 2710 C CA . ALA A 1 339 ? 6.641 -31.712 31.968 1.00 42.38 339 ALA A CA 1
ATOM 2711 C C . ALA A 1 339 ? 7.370 -32.842 31.224 1.00 42.38 339 ALA A C 1
ATOM 2713 O O . ALA A 1 339 ? 7.456 -32.834 30.000 1.00 42.38 339 ALA A O 1
ATOM 2714 N N . GLY A 1 340 ? 7.960 -33.784 31.962 1.00 48.62 340 GLY A N 1
ATOM 2715 C CA . GLY A 1 340 ? 8.974 -34.729 31.470 1.00 48.62 340 GLY A CA 1
ATOM 2716 C C . GLY A 1 340 ? 8.608 -35.705 30.337 1.00 48.62 340 GLY A C 1
ATOM 2717 O O . GLY A 1 340 ? 9.344 -36.666 30.173 1.00 48.62 340 GLY A O 1
ATOM 2718 N N . PHE A 1 341 ? 7.536 -35.508 29.557 1.00 60.59 341 PHE A N 1
ATOM 2719 C CA . PHE A 1 341 ? 7.185 -36.383 28.424 1.00 60.59 341 PHE A CA 1
ATOM 2720 C C . PHE A 1 341 ? 6.471 -35.698 27.239 1.00 60.59 341 PHE A C 1
ATOM 2722 O O . PHE A 1 341 ? 6.047 -36.402 26.327 1.00 60.59 341 PHE A O 1
ATOM 2729 N N . LEU A 1 342 ? 6.296 -34.369 27.221 1.00 70.00 342 LEU A N 1
ATOM 2730 C CA . LEU A 1 342 ? 5.574 -33.683 26.134 1.00 70.00 342 LEU A CA 1
ATOM 2731 C C . LEU A 1 342 ? 6.470 -32.691 25.399 1.00 70.00 342 LEU A C 1
ATOM 2733 O O . LEU A 1 342 ? 7.218 -31.941 26.023 1.00 70.00 342 LEU A O 1
ATOM 2737 N N . SER A 1 343 ? 6.348 -32.642 24.074 1.00 84.19 343 SER A N 1
ATOM 2738 C CA . SER A 1 343 ? 6.941 -31.561 23.285 1.00 84.19 343 SER A CA 1
ATOM 2739 C C . SER A 1 343 ? 6.269 -30.220 23.614 1.00 84.19 343 SER A C 1
ATOM 2741 O O . SER A 1 343 ? 5.095 -30.181 23.991 1.00 84.19 343 SER A O 1
ATOM 2743 N N . SER A 1 344 ? 6.966 -29.092 23.418 1.00 82.94 344 SER A N 1
ATOM 2744 C CA . SER A 1 344 ? 6.403 -27.751 23.672 1.00 82.94 344 SER A CA 1
ATOM 2745 C C . SER A 1 344 ? 5.080 -27.509 22.937 1.00 82.94 344 SER A C 1
ATOM 2747 O O . SER A 1 344 ? 4.185 -26.860 23.470 1.00 82.94 344 SER A O 1
ATOM 2749 N N . LYS A 1 345 ? 4.919 -28.071 21.731 1.00 83.75 345 LYS A N 1
ATOM 2750 C CA . LYS A 1 345 ? 3.690 -27.948 20.936 1.00 83.75 345 LYS A CA 1
ATOM 2751 C C . LYS A 1 345 ? 2.520 -28.716 21.563 1.00 83.75 345 LYS A C 1
ATOM 2753 O O . LYS A 1 345 ? 1.409 -28.198 21.621 1.00 83.75 345 LYS A O 1
ATOM 2758 N N . GLU A 1 346 ? 2.764 -29.923 22.067 1.00 85.38 346 GLU A N 1
ATOM 2759 C CA . GLU A 1 346 ? 1.746 -30.724 22.761 1.00 85.38 346 GLU A CA 1
ATOM 2760 C C . GLU A 1 346 ? 1.395 -30.134 24.128 1.00 85.38 346 GLU A C 1
ATOM 2762 O O . GLU A 1 346 ? 0.221 -30.086 24.497 1.00 85.38 346 GLU A O 1
ATOM 2767 N N . ALA A 1 347 ? 2.398 -29.649 24.866 1.00 86.44 347 ALA A N 1
ATOM 2768 C CA . ALA A 1 347 ? 2.202 -28.955 26.132 1.00 86.44 347 ALA A CA 1
ATOM 2769 C C . ALA A 1 347 ? 1.350 -27.692 25.939 1.00 86.44 347 ALA A C 1
ATOM 2771 O O . ALA A 1 347 ? 0.377 -27.501 26.664 1.00 86.44 347 ALA A O 1
ATOM 2772 N N . ALA A 1 348 ? 1.643 -26.885 24.913 1.00 86.56 348 ALA A N 1
ATOM 2773 C CA . ALA A 1 348 ? 0.865 -25.697 24.578 1.00 86.56 348 ALA A CA 1
ATOM 2774 C C . ALA A 1 348 ? -0.615 -26.030 24.330 1.00 86.56 348 ALA A C 1
ATOM 2776 O O . ALA A 1 348 ? -1.489 -25.396 24.919 1.00 86.56 348 ALA A O 1
ATOM 2777 N N . LEU A 1 349 ? -0.909 -27.056 23.522 1.00 87.88 349 LEU A N 1
ATOM 2778 C CA . LEU A 1 349 ? -2.285 -27.489 23.252 1.00 87.88 349 LEU A CA 1
ATOM 2779 C C . LEU A 1 349 ? -3.013 -27.941 24.526 1.00 87.88 349 LEU A C 1
ATOM 2781 O O . LEU A 1 349 ? -4.145 -27.518 24.762 1.00 87.88 349 LEU A O 1
ATOM 2785 N N . LYS A 1 350 ? -2.358 -28.743 25.377 1.00 89.31 350 LYS A N 1
ATOM 2786 C CA . LYS A 1 350 ? -2.949 -29.202 26.644 1.00 89.31 350 LYS A CA 1
ATOM 2787 C C . LYS A 1 350 ? -3.185 -28.066 27.631 1.00 89.31 350 LYS A C 1
ATOM 2789 O O . LYS A 1 350 ? -4.212 -28.064 28.302 1.00 89.31 350 LYS A O 1
ATOM 2794 N N . VAL A 1 351 ? -2.270 -27.101 27.721 1.00 88.94 351 VAL A N 1
ATOM 2795 C CA . VAL A 1 351 ? -2.450 -25.928 28.587 1.00 88.94 351 VAL A CA 1
ATOM 2796 C C . VAL A 1 351 ? -3.611 -25.067 28.096 1.00 88.94 351 VAL A C 1
ATOM 2798 O O . VAL A 1 351 ? -4.416 -24.629 28.909 1.00 88.94 351 VAL A O 1
ATOM 2801 N N . ILE A 1 352 ? -3.742 -24.859 26.783 1.00 89.44 352 ILE A N 1
ATOM 2802 C CA . ILE A 1 352 ? -4.881 -24.131 26.204 1.00 89.44 352 ILE A CA 1
ATOM 2803 C C . ILE A 1 352 ? -6.202 -24.840 26.540 1.00 89.44 352 ILE A C 1
ATOM 2805 O O . ILE A 1 352 ? -7.165 -24.190 26.942 1.00 89.44 352 ILE A O 1
ATOM 2809 N N . GLU A 1 353 ? -6.252 -26.167 26.397 1.00 90.44 353 GLU A N 1
ATOM 2810 C CA . GLU A 1 353 ? -7.437 -26.963 26.731 1.00 90.44 353 GLU A CA 1
ATOM 2811 C C . GLU A 1 353 ? -7.766 -26.897 28.230 1.00 90.44 353 GLU A C 1
ATOM 2813 O O . GLU A 1 353 ? -8.924 -26.706 28.605 1.00 90.44 353 GLU A O 1
ATOM 2818 N N . TRP A 1 354 ? -6.751 -27.017 29.089 1.00 91.00 354 TRP A N 1
ATOM 2819 C CA . TRP A 1 354 ? -6.888 -26.885 30.537 1.00 91.00 354 TRP A CA 1
ATOM 2820 C C . TRP A 1 354 ? -7.415 -25.502 30.934 1.00 91.00 354 TRP A C 1
ATOM 2822 O O . TRP A 1 354 ? -8.392 -25.432 31.675 1.00 91.00 354 TRP A O 1
ATOM 2832 N N . ALA A 1 355 ? -6.841 -24.425 30.388 1.00 88.38 355 ALA A N 1
ATOM 2833 C CA . ALA A 1 355 ? -7.266 -23.053 30.661 1.00 88.38 355 ALA A CA 1
ATOM 2834 C C . ALA A 1 355 ? -8.719 -22.804 30.220 1.00 88.38 355 ALA A C 1
ATOM 2836 O O . ALA A 1 355 ? -9.484 -22.152 30.930 1.00 88.38 355 ALA A O 1
ATOM 2837 N N . GLY A 1 356 ? -9.120 -23.386 29.082 1.00 88.44 356 GLY A N 1
ATOM 2838 C CA . GLY A 1 356 ? -10.507 -23.367 28.617 1.00 88.44 356 GLY A CA 1
ATOM 2839 C C . GLY A 1 356 ? -11.460 -24.113 29.554 1.00 88.44 356 GLY A C 1
ATOM 2840 O O . GLY A 1 356 ? -12.537 -23.609 29.863 1.00 88.44 356 GLY A O 1
ATOM 2841 N N . LYS A 1 357 ? -11.062 -25.293 30.046 1.00 89.81 357 LYS A N 1
ATOM 2842 C CA . LYS A 1 357 ? -11.862 -26.102 30.984 1.00 89.81 357 LYS A CA 1
ATOM 2843 C C . LYS A 1 357 ? -11.982 -25.471 32.368 1.00 89.81 357 LYS A C 1
ATOM 2845 O O . LYS A 1 357 ? -13.029 -25.600 32.994 1.00 89.81 357 LYS A O 1
ATOM 2850 N N . SER A 1 358 ? -10.930 -24.818 32.851 1.00 86.75 358 SER A N 1
ATOM 2851 C CA . SER A 1 358 ? -10.933 -24.159 34.157 1.00 86.75 358 SER A CA 1
ATOM 2852 C C . SER A 1 358 ? -11.629 -22.792 34.132 1.00 86.75 358 SER A C 1
ATOM 2854 O O . SER A 1 358 ? -11.922 -22.238 35.185 1.00 86.75 358 SER A O 1
ATOM 2856 N N . GLY A 1 359 ? -11.904 -22.246 32.940 1.00 85.19 359 GLY A N 1
ATOM 2857 C CA . GLY A 1 359 ? -12.454 -20.901 32.770 1.00 85.19 359 GLY A CA 1
ATOM 2858 C C . GLY A 1 359 ? -11.438 -19.784 33.030 1.00 85.19 359 GLY A C 1
ATOM 2859 O O . GLY A 1 359 ? -11.832 -18.630 33.158 1.00 85.19 359 GLY A O 1
ATOM 2860 N N . ASN A 1 360 ? -10.141 -20.109 33.105 1.00 84.38 360 ASN A N 1
ATOM 2861 C CA . ASN A 1 360 ? -9.053 -19.148 33.336 1.00 84.38 360 ASN A CA 1
ATOM 2862 C C . ASN A 1 360 ? -8.344 -18.735 32.044 1.00 84.38 360 ASN A C 1
ATOM 2864 O O . ASN A 1 360 ? -7.292 -18.101 32.091 1.00 84.38 360 ASN A O 1
ATOM 2868 N N . GLY A 1 361 ? -8.878 -19.104 30.885 1.00 88.62 361 GLY A N 1
ATOM 2869 C CA . GLY A 1 361 ? -8.330 -18.667 29.619 1.00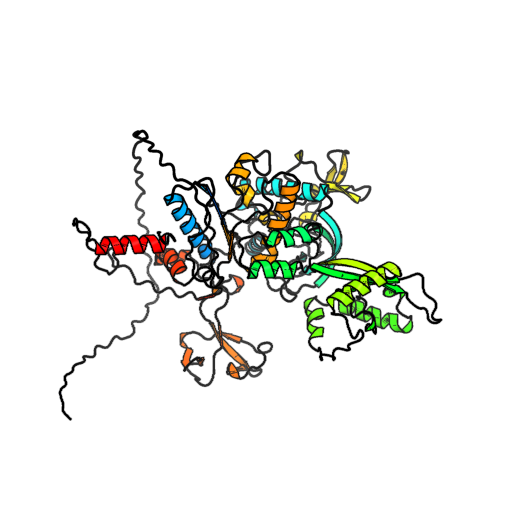 88.62 361 GLY A CA 1
ATOM 2870 C C . GLY A 1 361 ? -9.039 -19.257 28.416 1.00 88.62 361 GLY A C 1
ATOM 2871 O O . GLY A 1 361 ? -9.952 -20.072 28.525 1.00 88.62 361 GLY A O 1
ATOM 2872 N N . LYS A 1 362 ? -8.610 -18.827 27.235 1.00 91.62 362 LYS A N 1
ATOM 2873 C CA . LYS A 1 362 ? -9.131 -19.319 25.958 1.00 91.62 362 LYS A CA 1
ATOM 2874 C C . LYS A 1 362 ? -8.060 -19.277 24.883 1.00 91.62 362 LYS A C 1
ATOM 2876 O O . LYS A 1 362 ? -7.170 -18.426 24.904 1.00 91.62 362 LYS A O 1
ATOM 2881 N N . ARG A 1 363 ? -8.182 -20.168 23.897 1.00 91.94 363 ARG A N 1
ATOM 2882 C CA . ARG A 1 363 ? -7.369 -20.104 22.678 1.00 91.94 363 ARG A CA 1
ATOM 2883 C C . ARG A 1 363 ? -7.592 -18.753 22.001 1.00 91.94 363 ARG A C 1
ATOM 2885 O O . ARG A 1 363 ? -8.737 -18.348 21.801 1.00 91.94 363 ARG A O 1
ATOM 2892 N N . LYS A 1 364 ? -6.508 -18.084 21.616 1.00 91.12 364 LYS A N 1
ATOM 2893 C CA . LYS A 1 364 ? -6.568 -16.844 20.842 1.00 91.12 364 LYS A CA 1
ATOM 2894 C C . LYS A 1 364 ? -5.482 -16.834 19.780 1.00 91.12 364 LYS A C 1
ATOM 2896 O O . LYS A 1 364 ? -4.326 -17.141 20.060 1.00 91.12 364 LYS A O 1
ATOM 2901 N N . VAL A 1 365 ? -5.871 -16.453 18.570 1.00 89.94 365 VAL A N 1
ATOM 2902 C CA . VAL A 1 365 ? -4.933 -16.080 17.512 1.00 89.94 365 VAL A CA 1
ATOM 2903 C C . VAL A 1 365 ? -4.649 -14.591 17.654 1.00 89.94 365 VAL A C 1
ATOM 2905 O O . VAL A 1 365 ? -5.566 -13.797 17.873 1.00 89.94 365 VAL A O 1
ATOM 2908 N N . ASN A 1 366 ? -3.379 -14.222 17.574 1.00 89.38 366 ASN A N 1
ATOM 2909 C CA . ASN A 1 366 ? -2.944 -12.838 17.640 1.00 89.38 366 ASN A CA 1
ATOM 2910 C C . ASN A 1 366 ? -1.982 -12.531 16.494 1.00 89.38 366 ASN A C 1
ATOM 2912 O O . ASN A 1 366 ? -1.255 -13.412 16.034 1.00 89.38 366 ASN A O 1
ATOM 2916 N N . TYR A 1 367 ? -1.943 -11.272 16.076 1.00 89.38 367 TYR A N 1
ATOM 2917 C CA . TYR A 1 367 ? -1.107 -10.807 14.972 1.00 89.38 367 TYR A CA 1
ATOM 2918 C C . TYR A 1 367 ? -0.166 -9.712 15.466 1.00 89.38 367 TYR A C 1
ATOM 2920 O O . TYR A 1 367 ? -0.522 -8.916 16.340 1.00 89.38 367 TYR A O 1
ATOM 2928 N N . LYS A 1 368 ? 1.040 -9.660 14.896 1.00 86.25 368 LYS A N 1
ATOM 2929 C CA . LYS A 1 368 ? 1.942 -8.512 15.052 1.00 86.25 368 LYS A CA 1
ATOM 2930 C C . LYS A 1 368 ? 1.413 -7.299 14.279 1.00 86.25 368 LYS A C 1
ATOM 2932 O O . LYS A 1 368 ? 1.598 -6.171 14.738 1.00 86.25 368 LYS A O 1
ATOM 2937 N N . LEU A 1 369 ? 0.738 -7.544 13.150 1.00 87.62 369 LEU A N 1
ATOM 2938 C CA . LEU A 1 369 ? 0.079 -6.521 12.341 1.00 87.62 369 LEU A CA 1
ATOM 2939 C C . LEU A 1 369 ? -0.845 -5.652 13.194 1.00 87.62 369 LEU A C 1
ATOM 2941 O O . LEU A 1 369 ? -1.615 -6.153 14.018 1.00 87.62 369 LEU A O 1
ATOM 2945 N N . ARG A 1 370 ? -0.790 -4.343 12.964 1.00 84.62 370 ARG A N 1
ATOM 2946 C CA . ARG A 1 370 ? -1.725 -3.377 13.538 1.00 84.62 370 ARG A CA 1
ATOM 2947 C C . ARG A 1 370 ? -2.665 -2.868 12.459 1.00 84.62 370 ARG A C 1
ATOM 2949 O O . ARG A 1 370 ? -2.340 -2.914 11.275 1.00 84.62 370 ARG A O 1
ATOM 2956 N N . ASP A 1 371 ? -3.819 -2.370 12.886 1.00 86.00 371 ASP A N 1
ATOM 2957 C CA . ASP A 1 371 ? -4.709 -1.670 11.973 1.00 86.00 371 ASP A CA 1
ATOM 2958 C C . ASP A 1 371 ? -4.002 -0.434 11.410 1.00 86.00 371 ASP A C 1
ATOM 2960 O O . ASP A 1 371 ? -3.230 0.246 12.093 1.00 86.00 371 ASP A O 1
ATOM 2964 N N . TRP A 1 372 ? -4.219 -0.185 10.124 1.00 83.94 372 TRP A N 1
ATOM 2965 C CA . TRP A 1 372 ? -3.421 0.761 9.365 1.00 83.94 372 TRP A CA 1
ATOM 2966 C C . TRP A 1 372 ? -3.855 2.192 9.679 1.00 83.94 372 TRP A C 1
ATOM 2968 O O . TRP A 1 372 ? -4.991 2.582 9.406 1.00 83.94 372 TRP A O 1
ATOM 2978 N N . LEU A 1 373 ? -2.936 2.988 10.233 1.00 83.50 373 LEU A N 1
ATOM 2979 C CA . LEU A 1 373 ? -3.139 4.417 10.452 1.00 83.50 373 LEU A CA 1
ATOM 2980 C C . LEU A 1 373 ? -3.234 5.162 9.114 1.00 83.50 373 LEU A C 1
ATOM 2982 O O . LEU A 1 373 ? -2.236 5.367 8.414 1.00 83.50 373 LEU A O 1
ATOM 2986 N N . PHE A 1 374 ? -4.444 5.598 8.776 1.00 85.94 374 PHE A N 1
ATOM 2987 C CA . PHE A 1 374 ? -4.776 6.030 7.425 1.00 85.94 374 PHE A CA 1
ATOM 2988 C C . PHE A 1 374 ? -4.779 7.553 7.268 1.00 85.94 374 PHE A C 1
ATOM 2990 O O . PHE A 1 374 ? -4.121 8.070 6.377 1.00 85.94 374 PHE A O 1
ATOM 2997 N N . ALA A 1 375 ? -5.454 8.295 8.143 1.00 88.25 375 ALA A N 1
ATOM 2998 C CA . ALA A 1 375 ? -5.558 9.754 8.022 1.00 88.25 375 ALA A CA 1
ATOM 2999 C C . ALA A 1 375 ? -4.207 10.489 8.149 1.00 88.25 375 ALA A C 1
ATOM 3001 O O . ALA A 1 375 ? -3.279 10.010 8.804 1.00 88.25 375 ALA A O 1
ATOM 3002 N N . ARG A 1 376 ? -4.107 11.672 7.528 1.00 85.25 376 ARG A N 1
ATOM 3003 C CA . ARG A 1 376 ? -2.962 12.592 7.601 1.00 85.25 376 ARG A CA 1
ATOM 3004 C C . ARG A 1 376 ? -3.430 14.031 7.844 1.00 85.25 376 ARG A C 1
ATOM 3006 O O . ARG A 1 376 ? -4.369 14.506 7.208 1.00 85.25 376 ARG A O 1
ATOM 3013 N N . GLN A 1 377 ? -2.735 14.754 8.726 1.00 87.38 377 GLN A N 1
ATOM 3014 C CA . GLN A 1 377 ? -2.990 16.176 9.036 1.00 87.38 377 GLN A CA 1
ATOM 3015 C C . GLN A 1 377 ? -2.307 17.078 7.998 1.00 87.38 377 GLN A C 1
ATOM 3017 O O . GLN A 1 377 ? -1.473 17.915 8.334 1.00 87.38 377 GLN A O 1
ATOM 3022 N N . ARG A 1 378 ? -2.586 16.857 6.714 1.00 84.44 378 ARG A N 1
ATOM 3023 C CA . ARG A 1 378 ? -1.900 17.524 5.597 1.00 84.44 378 ARG A CA 1
ATOM 3024 C C . ARG A 1 378 ? -2.914 18.125 4.638 1.00 84.44 378 ARG A C 1
ATOM 3026 O O . ARG A 1 378 ? -4.051 17.657 4.567 1.00 84.44 378 ARG A O 1
ATOM 3033 N N . TYR A 1 379 ? -2.502 19.158 3.910 1.00 85.62 379 TYR A N 1
ATOM 3034 C CA . TYR A 1 379 ? -3.349 19.784 2.901 1.00 85.62 379 TYR A CA 1
ATOM 3035 C C . TYR A 1 379 ? -3.406 18.925 1.639 1.00 85.62 379 TYR A C 1
ATOM 3037 O O . TYR A 1 379 ? -4.483 18.661 1.107 1.00 85.62 379 TYR A O 1
ATOM 3045 N N . TRP A 1 380 ? -2.246 18.481 1.150 1.00 83.31 380 TRP A N 1
ATOM 3046 C CA . TRP A 1 380 ? -2.131 17.866 -0.167 1.00 83.31 380 TRP A CA 1
ATOM 3047 C C . TRP A 1 380 ? -2.329 16.346 -0.150 1.00 83.31 380 TRP A C 1
ATOM 3049 O O . TRP A 1 380 ? -1.425 15.567 -0.444 1.00 83.31 380 TRP A O 1
ATOM 3059 N N . GLY A 1 381 ? -3.554 15.922 0.140 1.00 84.62 381 GLY A N 1
ATOM 3060 C CA . GLY A 1 381 ? -4.017 14.539 0.001 1.00 84.62 381 GLY A CA 1
ATOM 3061 C C . GLY A 1 381 ? -5.491 14.499 -0.391 1.00 84.62 381 GLY A C 1
ATOM 3062 O O . GLY A 1 381 ? -6.153 15.535 -0.477 1.00 84.62 381 GLY A O 1
ATOM 3063 N N . GLU A 1 382 ? -6.035 13.319 -0.668 1.00 88.12 382 GLU A N 1
ATOM 3064 C CA . GLU A 1 382 ? -7.454 13.196 -0.992 1.00 88.12 382 GLU A CA 1
ATOM 3065 C C . GLU A 1 382 ? -8.332 13.478 0.242 1.00 88.12 382 GLU A C 1
ATOM 3067 O O . GLU A 1 382 ? -8.135 12.839 1.275 1.00 88.12 382 GLU A O 1
ATOM 3072 N N . PRO A 1 383 ? -9.318 14.398 0.181 1.00 92.75 383 PRO A N 1
ATOM 3073 C CA . PRO A 1 383 ? -10.246 14.616 1.289 1.00 92.75 383 PRO A CA 1
ATOM 3074 C C . PRO A 1 383 ? -11.006 13.339 1.631 1.00 92.75 383 PRO A C 1
ATOM 3076 O O . PRO A 1 383 ? -11.521 12.670 0.726 1.00 92.75 383 PRO A O 1
ATOM 3079 N N . ILE A 1 384 ? -11.102 13.016 2.920 1.00 94.50 384 ILE A N 1
ATOM 3080 C CA . ILE A 1 384 ? -11.896 11.881 3.387 1.00 94.50 384 ILE A CA 1
ATOM 3081 C C . ILE A 1 384 ? -13.386 12.269 3.270 1.00 94.50 384 ILE A C 1
ATOM 3083 O O . ILE A 1 384 ? -13.789 13.282 3.840 1.00 94.50 384 ILE A O 1
ATOM 3087 N N . PRO A 1 385 ? -14.217 11.520 2.518 1.00 94.75 385 PRO A N 1
ATOM 3088 C CA . PRO A 1 385 ? -15.581 11.921 2.161 1.00 94.75 385 PRO A CA 1
ATOM 3089 C C . PRO A 1 385 ? -16.590 11.613 3.283 1.00 94.75 385 PRO A C 1
ATOM 3091 O O . PRO A 1 385 ? -17.551 10.872 3.089 1.00 94.75 385 PRO A O 1
ATOM 3094 N N . VAL A 1 386 ? -16.350 12.165 4.470 1.00 94.69 386 VAL A N 1
ATOM 3095 C CA . VAL A 1 386 ? -17.192 12.026 5.667 1.00 94.69 386 VAL A CA 1
ATOM 3096 C C . VAL A 1 386 ? -17.457 13.387 6.301 1.00 94.69 386 VAL A C 1
ATOM 3098 O O . VAL A 1 386 ? -16.629 14.302 6.236 1.00 94.69 386 VAL A O 1
ATOM 3101 N N . ILE A 1 387 ? -18.626 13.500 6.919 1.00 94.62 387 ILE A N 1
ATOM 3102 C CA . ILE A 1 387 ? -19.063 14.649 7.707 1.00 94.62 387 ILE A CA 1
ATOM 3103 C C . ILE A 1 387 ? -19.383 14.199 9.134 1.00 94.62 387 ILE A C 1
ATOM 3105 O O . ILE A 1 387 ? -19.780 13.058 9.364 1.00 94.62 387 ILE A O 1
ATOM 3109 N N . PHE A 1 388 ? -19.198 15.100 10.088 1.00 94.25 388 PHE A N 1
ATOM 3110 C CA . PHE A 1 388 ? -19.581 14.940 11.484 1.00 94.25 388 PHE A CA 1
ATOM 3111 C C . PHE A 1 388 ? -20.806 15.800 11.740 1.00 94.25 388 PHE A C 1
ATOM 3113 O O . PHE A 1 388 ? -20.757 17.006 11.515 1.00 94.25 388 PHE A O 1
ATOM 3120 N N . MET A 1 389 ? -21.899 15.193 12.179 1.00 93.81 389 MET A N 1
ATOM 3121 C CA . MET A 1 389 ? -23.122 15.927 12.485 1.00 93.81 389 MET A CA 1
ATOM 3122 C C . MET A 1 389 ? -22.899 16.826 13.707 1.00 93.81 389 MET A C 1
ATOM 3124 O O . MET A 1 389 ? -22.391 16.364 14.731 1.00 93.81 389 MET A O 1
ATOM 3128 N N . ASP A 1 390 ? -23.274 18.104 13.614 1.00 90.88 390 ASP A N 1
ATOM 3129 C CA . ASP A 1 390 ? -22.969 19.084 14.668 1.00 90.88 390 ASP A CA 1
ATOM 3130 C C . ASP A 1 390 ? -23.783 18.839 15.959 1.00 90.88 390 ASP A C 1
ATOM 3132 O O . ASP A 1 390 ? -23.398 19.295 17.035 1.00 90.88 390 ASP A O 1
ATOM 3136 N N . ASP A 1 391 ? -24.912 18.129 15.866 1.00 88.62 391 ASP A N 1
ATOM 3137 C CA . ASP A 1 391 ? -25.844 17.887 16.973 1.00 88.62 391 ASP A CA 1
ATOM 3138 C C . ASP A 1 391 ? -25.449 16.699 17.864 1.00 88.62 391 ASP A C 1
ATOM 3140 O O . ASP A 1 391 ? -25.539 16.790 19.089 1.00 88.62 391 ASP A O 1
ATOM 3144 N N . ASN A 1 392 ? -25.023 15.585 17.268 1.00 85.50 392 ASN A N 1
ATOM 3145 C CA . ASN A 1 392 ? -24.735 14.335 17.975 1.00 85.50 392 ASN A CA 1
ATOM 3146 C C . ASN A 1 392 ? -23.295 13.822 17.767 1.00 85.50 392 ASN A C 1
ATOM 3148 O O . ASN A 1 392 ? -22.914 12.823 18.379 1.00 85.50 392 ASN A O 1
ATOM 3152 N N . GLY A 1 393 ? -22.489 14.484 16.927 1.00 83.88 393 GLY A N 1
ATOM 3153 C CA . GLY A 1 393 ? -21.123 14.067 16.598 1.00 83.88 393 GLY A CA 1
ATOM 3154 C C . GLY A 1 393 ? -21.039 12.773 15.781 1.00 83.88 393 GLY A C 1
ATOM 3155 O O . GLY A 1 393 ? -19.963 12.178 15.690 1.00 83.88 393 GLY A O 1
ATOM 3156 N N . GLU A 1 394 ? -22.159 12.313 15.220 1.00 89.69 394 GLU A N 1
ATOM 3157 C CA . GLU A 1 394 ? -22.243 11.113 14.395 1.00 89.69 394 GLU A CA 1
ATOM 3158 C C . GLU A 1 394 ? -21.448 11.294 13.105 1.00 89.69 394 GLU A C 1
ATOM 3160 O O . GLU A 1 394 ? -21.529 12.324 12.434 1.00 89.69 394 GLU A O 1
ATOM 3165 N N . THR A 1 395 ? -20.676 10.271 12.749 1.00 92.50 395 THR A N 1
ATOM 3166 C CA . THR A 1 395 ? -19.889 10.260 11.519 1.00 92.50 395 THR A CA 1
ATOM 3167 C C . THR A 1 395 ? -20.718 9.679 10.382 1.00 92.50 395 THR A C 1
ATOM 3169 O O . THR A 1 395 ? -21.040 8.490 10.394 1.00 92.50 395 THR A O 1
ATOM 3172 N N . VAL A 1 396 ? -21.007 10.495 9.372 1.00 92.44 396 VAL A N 1
ATOM 3173 C CA . VAL A 1 396 ? -21.850 10.134 8.228 1.00 92.44 396 VAL A CA 1
ATOM 3174 C C . VAL A 1 396 ? -21.024 10.195 6.933 1.00 92.44 396 VAL A C 1
ATOM 3176 O O . VAL A 1 396 ? -20.294 11.165 6.710 1.00 92.44 396 VAL A O 1
ATOM 3179 N N . PRO A 1 397 ? -21.084 9.169 6.064 1.00 93.62 397 PRO A N 1
ATOM 3180 C CA . PRO A 1 397 ? -20.448 9.212 4.752 1.00 93.62 397 PRO A CA 1
ATOM 3181 C C . PRO A 1 397 ? -21.201 10.149 3.805 1.00 93.62 397 PRO A C 1
ATOM 3183 O O . PRO A 1 397 ? -22.429 10.166 3.800 1.00 93.62 397 PRO A O 1
ATOM 3186 N N . LEU A 1 398 ? -20.473 10.867 2.948 1.00 92.31 398 LEU A N 1
ATOM 3187 C CA . LEU A 1 398 ? -21.092 11.612 1.848 1.00 92.31 398 LEU A CA 1
ATOM 3188 C C . LEU A 1 398 ? -21.789 10.670 0.859 1.00 92.31 398 LEU A C 1
ATOM 3190 O O . LEU A 1 398 ? -21.371 9.521 0.673 1.00 92.31 398 LEU A O 1
ATOM 3194 N N . CYS A 1 399 ? -22.817 11.176 0.173 1.00 88.38 399 CYS A N 1
ATOM 3195 C CA . CYS A 1 399 ? -23.469 10.425 -0.892 1.00 88.38 399 CYS A CA 1
ATOM 3196 C C . CYS A 1 399 ? -22.529 10.246 -2.094 1.00 88.38 399 CYS A C 1
ATOM 3198 O O . CYS A 1 399 ? -21.793 11.158 -2.471 1.00 88.38 399 CYS A O 1
ATOM 3200 N N . ASP A 1 400 ? -22.613 9.096 -2.771 1.00 86.19 400 ASP A N 1
ATOM 3201 C CA . ASP A 1 400 ? -21.799 8.794 -3.959 1.00 86.19 400 ASP A CA 1
ATOM 3202 C C . ASP A 1 400 ? -21.976 9.858 -5.077 1.00 86.19 400 ASP A C 1
ATOM 3204 O O . ASP A 1 400 ? -21.048 10.111 -5.844 1.00 86.19 400 ASP A O 1
ATOM 3208 N N . THR A 1 401 ? -23.137 10.526 -5.149 1.00 86.88 401 THR A N 1
ATOM 3209 C CA . THR A 1 401 ? -23.443 11.617 -6.099 1.00 86.88 401 THR A CA 1
ATOM 3210 C C . THR A 1 401 ? -22.728 12.934 -5.801 1.00 86.88 401 THR A C 1
ATOM 3212 O O . THR A 1 401 ? -22.661 13.798 -6.670 1.00 86.88 401 THR A O 1
ATOM 3215 N N . GLU A 1 402 ? -22.220 13.106 -4.582 1.00 87.38 402 GLU A N 1
ATOM 3216 C CA . GLU A 1 402 ? -21.486 14.301 -4.151 1.00 87.38 402 GLU A CA 1
ATOM 3217 C C . GLU A 1 402 ? -19.978 14.176 -4.408 1.00 87.38 402 GLU A C 1
ATOM 3219 O O . GLU A 1 402 ? -19.216 15.114 -4.170 1.00 87.38 402 GLU A O 1
ATOM 3224 N N . LEU A 1 403 ? -19.527 13.021 -4.905 1.00 87.50 403 LEU A N 1
ATOM 3225 C CA . LEU A 1 403 ? -18.135 12.803 -5.268 1.00 87.50 403 LEU A CA 1
ATOM 3226 C C . LEU A 1 403 ? -17.815 13.398 -6.656 1.00 87.50 403 LEU A C 1
ATOM 3228 O O . LEU A 1 403 ? -18.631 13.307 -7.576 1.00 87.50 403 LEU A O 1
ATOM 3232 N N . PRO A 1 404 ? -16.593 13.925 -6.870 1.00 89.31 404 PRO A N 1
ATOM 3233 C CA . PRO A 1 404 ? -15.501 14.022 -5.902 1.00 89.31 404 PRO A CA 1
ATOM 3234 C C . PRO A 1 404 ? -15.670 15.168 -4.902 1.00 89.31 404 PRO A C 1
ATOM 3236 O O . PRO A 1 404 ? -15.944 16.304 -5.287 1.00 89.31 404 PRO A O 1
ATOM 3239 N N . LEU A 1 405 ? -15.322 14.908 -3.640 1.00 91.19 405 LEU A N 1
ATOM 3240 C CA . LEU A 1 405 ? -15.062 15.970 -2.674 1.00 91.19 405 LEU A CA 1
ATOM 3241 C C . LEU A 1 405 ? -13.702 16.606 -3.000 1.00 91.19 405 LEU A C 1
ATOM 3243 O O . LEU A 1 405 ? -12.645 16.012 -2.777 1.00 91.19 405 LEU A O 1
ATOM 3247 N N . THR A 1 406 ? -13.710 17.804 -3.576 1.00 89.75 406 THR A N 1
ATOM 3248 C CA . THR A 1 406 ? -12.484 18.499 -3.991 1.00 89.75 406 THR A CA 1
ATOM 3249 C C . THR A 1 406 ? -11.861 19.298 -2.849 1.00 89.75 406 THR A C 1
ATOM 3251 O O . THR A 1 406 ? -12.582 19.926 -2.072 1.00 89.75 406 THR A O 1
ATOM 3254 N N . LEU A 1 407 ? -10.523 19.331 -2.798 1.00 88.25 407 LEU A N 1
ATOM 3255 C CA . LEU A 1 407 ? -9.779 20.215 -1.894 1.00 88.25 407 LEU A CA 1
ATOM 3256 C C . LEU A 1 407 ? -10.166 21.687 -2.127 1.00 88.25 407 LEU A C 1
ATOM 3258 O O . LEU A 1 407 ? -10.269 22.094 -3.293 1.00 88.25 407 LEU A O 1
ATOM 3262 N N . PRO A 1 408 ? -10.340 22.483 -1.058 1.00 89.81 408 PRO A N 1
ATOM 3263 C CA . PRO A 1 408 ? -10.501 23.924 -1.178 1.00 89.81 408 PRO A CA 1
ATOM 3264 C C . PRO A 1 408 ? -9.191 24.566 -1.634 1.00 89.81 408 PRO A C 1
ATOM 3266 O O . PRO A 1 408 ? -8.112 24.021 -1.412 1.00 89.81 408 PRO A O 1
ATOM 3269 N N . GLU A 1 409 ? -9.274 25.742 -2.251 1.00 84.50 409 GLU A N 1
ATOM 3270 C CA . GLU A 1 409 ? -8.080 26.544 -2.514 1.00 84.50 409 GLU A CA 1
ATOM 3271 C C . GLU A 1 409 ? -7.638 27.236 -1.221 1.00 84.50 409 GLU A C 1
ATOM 3273 O O . GLU A 1 409 ? -8.431 27.914 -0.565 1.00 84.50 409 GLU A O 1
ATOM 3278 N N . LEU A 1 410 ? -6.373 27.044 -0.849 1.00 82.75 410 LEU A N 1
ATOM 3279 C CA . LEU A 1 410 ? -5.751 27.665 0.315 1.00 82.75 410 LEU A CA 1
ATOM 3280 C C . LEU A 1 410 ? -4.444 28.341 -0.100 1.00 82.75 410 LEU A C 1
ATOM 3282 O O . LEU A 1 410 ? -3.587 27.718 -0.725 1.00 82.75 410 LEU A O 1
ATOM 3286 N N . ASN A 1 411 ? -4.287 29.608 0.288 1.00 79.38 411 ASN A N 1
ATOM 3287 C CA . ASN A 1 411 ? -3.042 30.357 0.086 1.00 79.38 411 ASN A CA 1
ATOM 3288 C C . ASN A 1 411 ? -1.950 29.926 1.079 1.00 79.38 411 ASN A C 1
ATOM 3290 O O . ASN A 1 411 ? -0.771 29.974 0.747 1.00 79.38 411 ASN A O 1
ATOM 3294 N N . ASP A 1 412 ? -2.347 29.498 2.282 1.00 80.25 412 ASP A N 1
ATOM 3295 C CA . ASP A 1 412 ? -1.455 28.989 3.325 1.00 80.25 412 ASP A CA 1
ATOM 3296 C C . ASP A 1 412 ? -1.803 27.531 3.661 1.00 80.25 412 ASP A C 1
ATOM 3298 O O . ASP A 1 412 ? -2.754 27.240 4.392 1.00 80.25 412 ASP A O 1
ATOM 3302 N N . PHE A 1 413 ? -0.996 26.619 3.125 1.00 80.31 413 PHE A N 1
ATOM 3303 C CA . PHE A 1 413 ? -1.089 25.172 3.321 1.00 80.31 413 PHE A CA 1
ATOM 3304 C C . PHE A 1 413 ? -0.036 24.628 4.302 1.00 80.31 413 PHE A C 1
ATOM 3306 O O . PHE A 1 413 ? 0.086 23.413 4.458 1.00 80.31 413 PHE A O 1
ATOM 3313 N N . CYS A 1 414 ? 0.709 25.502 4.987 1.00 77.75 414 CYS A N 1
ATOM 3314 C CA . CYS A 1 414 ? 1.701 25.089 5.974 1.00 77.75 414 CYS A CA 1
ATOM 3315 C C . CYS A 1 414 ? 1.026 24.462 7.210 1.00 77.75 414 CYS A C 1
ATOM 3317 O O . CYS A 1 414 ? -0.072 24.899 7.596 1.00 77.75 414 CYS A O 1
ATOM 3319 N N . PRO A 1 415 ? 1.677 23.485 7.876 1.00 73.88 415 PRO A N 1
ATOM 3320 C CA . PRO A 1 415 ? 1.209 22.960 9.155 1.00 73.88 415 PRO A CA 1
ATOM 3321 C C . PRO A 1 415 ? 0.948 24.093 10.154 1.00 73.88 415 PRO A C 1
ATOM 3323 O O . PRO A 1 415 ? 1.739 25.025 10.275 1.00 73.88 415 PRO A O 1
ATOM 3326 N N . SER A 1 416 ? -0.167 24.019 10.879 1.00 68.56 416 SER A N 1
ATOM 3327 C CA . SER A 1 416 ? -0.611 25.074 11.804 1.00 68.56 416 SER A CA 1
ATOM 3328 C C . SER A 1 416 ? 0.219 25.168 13.092 1.00 68.56 416 SER A C 1
ATOM 3330 O O . SER A 1 416 ? 0.041 26.103 13.867 1.00 68.56 416 SER A O 1
ATOM 3332 N N . GLY A 1 417 ? 1.083 24.184 13.369 1.00 67.25 417 GLY A N 1
ATOM 3333 C CA . GLY A 1 417 ? 1.845 24.068 14.619 1.00 67.25 417 GLY A CA 1
ATOM 3334 C C . GLY A 1 417 ? 1.013 23.636 15.838 1.00 67.25 417 GLY A C 1
ATOM 3335 O O . GLY A 1 417 ? 1.572 23.108 16.795 1.00 67.25 417 GLY A O 1
ATOM 3336 N N . THR A 1 418 ? -0.317 23.773 15.794 1.00 68.81 418 THR A N 1
ATOM 3337 C CA . THR A 1 418 ? -1.250 23.341 16.854 1.00 68.81 418 THR A CA 1
ATOM 3338 C C . THR A 1 418 ? -1.597 21.850 16.778 1.00 68.81 418 THR A C 1
ATOM 3340 O O . THR A 1 418 ? -2.165 21.287 17.713 1.00 68.81 418 THR A O 1
ATOM 3343 N N . GLY A 1 419 ? -1.225 21.191 15.676 1.00 69.94 419 GLY A N 1
ATOM 3344 C CA . GLY A 1 419 ? -1.558 19.796 15.379 1.00 69.94 419 GLY A CA 1
ATOM 3345 C C . GLY A 1 419 ? -2.870 19.621 14.611 1.00 69.94 419 GLY A C 1
ATOM 3346 O O . GLY A 1 419 ? -3.191 18.500 14.223 1.00 69.94 419 GLY A O 1
ATOM 3347 N N . GLU A 1 420 ? -3.609 20.705 14.357 1.00 79.75 420 GLU A N 1
ATOM 3348 C CA . GLU A 1 420 ? -4.772 20.672 13.470 1.00 79.75 420 GLU A CA 1
ATOM 3349 C C . GLU A 1 420 ? -4.359 20.569 11.991 1.00 79.75 420 GLU A C 1
ATOM 3351 O O . GLU A 1 420 ? -3.384 21.215 11.588 1.00 79.75 420 GLU A O 1
ATOM 3356 N N . PRO A 1 421 ? -5.105 19.824 11.153 1.00 86.75 421 PRO A N 1
ATOM 3357 C CA . PRO A 1 421 ? -4.843 19.766 9.718 1.00 86.75 421 PRO A CA 1
ATOM 3358 C C . PRO A 1 421 ? -4.956 21.144 9.054 1.00 86.75 421 PRO A C 1
ATOM 3360 O O . PRO A 1 421 ? -5.869 21.896 9.388 1.00 86.75 421 PRO A O 1
ATOM 3363 N N . PRO A 1 422 ? -4.143 21.462 8.029 1.00 87.88 422 PRO A N 1
ATOM 3364 C CA . PRO A 1 422 ? -4.250 22.727 7.296 1.00 87.88 422 PRO A CA 1
ATOM 3365 C C . PRO A 1 422 ? -5.649 23.034 6.736 1.00 87.88 422 PRO A C 1
ATOM 3367 O O . PRO A 1 422 ? -6.012 24.201 6.601 1.00 87.88 422 PRO A O 1
ATOM 3370 N N . LEU A 1 423 ? -6.459 22.007 6.443 1.00 90.50 423 LEU A N 1
ATOM 3371 C CA . LEU A 1 423 ? -7.840 22.179 5.985 1.00 90.50 423 LEU A CA 1
ATOM 3372 C C . LEU A 1 423 ? -8.755 22.829 7.032 1.00 90.50 423 LEU A C 1
ATOM 3374 O O . LEU A 1 423 ? -9.761 23.414 6.636 1.00 90.50 423 LEU A O 1
ATOM 3378 N N . SER A 1 424 ? -8.405 22.820 8.327 1.00 89.81 424 SER A N 1
ATOM 3379 C CA . SER A 1 424 ? -9.173 23.534 9.362 1.00 89.81 424 SER A CA 1
ATOM 3380 C C . SER A 1 424 ? -9.221 25.049 9.118 1.00 89.81 424 SER A C 1
ATOM 3382 O O . SER A 1 424 ? -10.204 25.701 9.469 1.00 89.81 424 SER A O 1
ATOM 3384 N N . LYS A 1 425 ? -8.224 25.607 8.411 1.00 88.56 425 LYS A N 1
ATOM 3385 C CA . LYS A 1 425 ? -8.177 27.023 8.007 1.00 88.56 425 LYS A CA 1
ATOM 3386 C C . LYS A 1 425 ? -9.263 27.388 6.983 1.00 88.56 425 LYS A C 1
ATOM 3388 O O . LYS A 1 425 ? -9.647 28.552 6.878 1.00 88.56 425 LYS A O 1
ATOM 3393 N N . ALA A 1 426 ? -9.784 26.418 6.226 1.00 90.56 426 ALA A N 1
ATOM 3394 C CA . ALA A 1 426 ? -10.787 26.637 5.184 1.00 90.56 426 ALA A CA 1
ATOM 3395 C C . ALA A 1 426 ? -12.216 26.677 5.760 1.00 90.56 426 ALA A C 1
ATOM 3397 O O . ALA A 1 426 ? -13.055 25.854 5.402 1.00 90.56 426 ALA A O 1
ATOM 3398 N N . VAL A 1 427 ? -12.518 27.636 6.643 1.00 89.19 427 VAL A N 1
ATOM 3399 C CA . VAL A 1 427 ? -13.762 27.672 7.450 1.00 89.19 427 VAL A CA 1
ATOM 3400 C C . VAL A 1 427 ? -15.048 27.491 6.627 1.00 89.19 427 VAL A C 1
ATOM 3402 O O . VAL A 1 427 ? -15.959 26.785 7.057 1.00 89.19 427 VAL A O 1
ATOM 3405 N N . SER A 1 428 ? -15.139 28.094 5.437 1.00 90.38 428 SER A N 1
ATOM 3406 C CA . SER A 1 428 ? -16.307 27.956 4.551 1.00 90.38 428 SER A CA 1
ATOM 3407 C C . SER A 1 428 ? -16.441 26.565 3.926 1.00 90.38 428 SER A C 1
ATOM 3409 O O . SER A 1 428 ? -17.555 26.120 3.675 1.00 90.38 428 SER A O 1
ATOM 3411 N N . TRP A 1 429 ? -15.325 25.875 3.685 1.00 93.12 429 TRP A N 1
ATOM 3412 C CA . TRP A 1 429 ? -15.300 24.502 3.186 1.00 93.12 429 TRP A CA 1
ATOM 3413 C C . TRP A 1 429 ? -15.480 23.487 4.315 1.00 93.12 429 TRP A C 1
ATOM 3415 O O . TRP A 1 429 ? -16.063 22.435 4.101 1.00 93.12 429 TRP A O 1
ATOM 3425 N N . VAL A 1 430 ? -15.021 23.779 5.530 1.00 93.06 430 VAL A N 1
ATOM 3426 C CA . VAL A 1 430 ? -15.206 22.888 6.684 1.00 93.06 430 VAL A CA 1
ATOM 3427 C C . VAL A 1 430 ? -16.677 22.821 7.095 1.00 93.06 430 VAL A C 1
ATOM 3429 O O . VAL A 1 430 ? -17.178 21.739 7.391 1.00 93.06 430 VAL A O 1
ATOM 3432 N N . LYS A 1 431 ? -17.400 23.945 7.038 1.00 93.06 431 LYS A N 1
ATOM 3433 C CA . LYS A 1 431 ? -18.850 23.969 7.261 1.00 93.06 431 LYS A CA 1
ATOM 3434 C C . LYS A 1 431 ? -19.583 23.264 6.117 1.00 93.06 431 LYS A C 1
ATOM 3436 O O . LYS A 1 431 ? -19.404 23.590 4.942 1.00 93.06 431 LYS A O 1
ATOM 3441 N N . ALA A 1 432 ? -20.420 22.300 6.465 1.00 91.81 432 ALA A N 1
ATOM 3442 C CA . ALA A 1 432 ? -21.214 21.512 5.540 1.00 91.81 432 ALA A CA 1
ATOM 3443 C C . ALA A 1 432 ? -22.652 21.345 6.044 1.00 91.81 432 ALA A C 1
ATOM 3445 O O . ALA A 1 432 ? -23.060 21.827 7.100 1.00 91.81 432 ALA A O 1
ATOM 3446 N N . THR A 1 433 ? -23.451 20.681 5.227 1.00 90.56 433 THR A N 1
ATOM 3447 C CA . THR A 1 433 ? -24.809 20.273 5.558 1.00 90.56 433 THR A CA 1
ATOM 3448 C C . THR A 1 433 ? -24.969 18.873 5.001 1.00 90.56 433 THR A C 1
ATOM 3450 O O . THR A 1 433 ? -24.516 18.613 3.885 1.00 90.56 433 THR A O 1
ATOM 3453 N N . ASP A 1 434 ? -25.557 17.974 5.779 1.00 90.00 434 ASP A N 1
ATOM 3454 C CA . ASP A 1 434 ? -25.884 16.643 5.290 1.00 90.00 434 ASP A CA 1
ATOM 3455 C C . ASP A 1 434 ? -26.923 16.751 4.165 1.00 90.00 434 ASP A C 1
ATOM 3457 O O . ASP A 1 434 ? -27.988 17.346 4.346 1.00 90.00 434 ASP A O 1
ATOM 3461 N N . SER A 1 435 ? -26.611 16.188 2.999 1.00 86.12 435 SER A N 1
ATOM 3462 C CA . SER A 1 435 ? -27.457 16.266 1.806 1.00 86.12 435 SER A CA 1
ATOM 3463 C C . SER A 1 435 ? -28.765 15.486 1.960 1.00 86.12 435 SER A C 1
ATOM 3465 O O . SER A 1 435 ? -29.743 15.805 1.282 1.00 86.12 435 SER A O 1
ATOM 3467 N N . LEU A 1 436 ? -28.809 14.502 2.868 1.00 85.06 436 LEU A N 1
ATOM 3468 C CA . LEU A 1 436 ? -29.988 13.672 3.115 1.00 85.06 436 LEU A CA 1
ATOM 3469 C C . LEU A 1 436 ? -30.918 14.262 4.180 1.00 85.06 436 LEU A C 1
ATOM 3471 O O . LEU A 1 436 ? -32.128 14.321 3.964 1.00 85.06 436 LEU A O 1
ATOM 3475 N N . SER A 1 437 ? -30.382 14.691 5.327 1.00 86.19 437 SER A N 1
ATOM 3476 C CA . SER A 1 437 ? -31.185 15.214 6.444 1.00 86.19 437 SER A CA 1
ATOM 3477 C C . SER A 1 437 ? -31.294 16.740 6.483 1.00 86.19 437 SER A C 1
ATOM 3479 O O . SER A 1 437 ? -32.118 17.266 7.229 1.00 86.19 437 SER A O 1
ATOM 3481 N N . GLY A 1 438 ? -30.475 17.471 5.716 1.00 87.81 438 GLY A N 1
ATOM 3482 C CA . GLY A 1 438 ? -30.440 18.938 5.722 1.00 87.81 438 GLY A CA 1
ATOM 3483 C C . GLY A 1 438 ? -29.883 19.548 7.014 1.00 87.81 438 GLY A C 1
ATOM 3484 O O . GLY A 1 438 ? -29.960 20.762 7.203 1.00 87.81 438 GLY A O 1
ATOM 3485 N N . ARG A 1 439 ? -29.341 18.725 7.921 1.00 91.44 439 ARG A N 1
ATOM 3486 C CA . ARG A 1 439 ? -28.801 19.171 9.211 1.00 91.44 439 ARG A CA 1
ATOM 3487 C C . ARG A 1 439 ? -27.372 19.724 9.069 1.00 91.44 439 ARG A C 1
ATOM 3489 O O . ARG A 1 439 ? -26.619 19.232 8.223 1.00 91.44 439 ARG A O 1
ATOM 3496 N N . PRO A 1 440 ? -26.980 20.718 9.891 1.00 94.44 440 PRO A N 1
ATOM 3497 C CA . PRO A 1 440 ? -25.609 21.224 9.943 1.00 94.44 440 PRO A CA 1
ATOM 3498 C C . PRO A 1 440 ? -24.598 20.127 10.285 1.00 94.44 440 PRO A C 1
ATOM 3500 O O . PRO A 1 440 ? -24.854 19.272 11.137 1.00 94.44 440 PRO A O 1
ATOM 3503 N N . ALA A 1 441 ? -23.462 20.153 9.597 1.00 95.19 441 ALA A N 1
ATOM 3504 C CA . ALA A 1 441 ? -22.388 19.198 9.795 1.00 95.19 441 ALA A CA 1
ATOM 3505 C C . ALA A 1 441 ? -21.024 19.828 9.487 1.00 95.19 441 ALA A C 1
ATOM 3507 O O . ALA A 1 441 ? -20.911 20.837 8.787 1.00 95.19 441 ALA A O 1
ATOM 3508 N N . THR A 1 442 ? -19.967 19.170 9.935 1.00 94.06 442 THR A N 1
ATOM 3509 C CA . THR A 1 442 ? -18.581 19.589 9.747 1.00 94.06 442 THR A CA 1
ATOM 3510 C C . THR A 1 442 ? -17.815 18.548 8.928 1.00 94.06 442 THR A C 1
ATOM 3512 O O . THR A 1 442 ? -17.851 17.362 9.244 1.00 94.06 442 THR A O 1
ATOM 3515 N N . ARG A 1 443 ? -17.111 18.952 7.862 1.00 94.56 443 ARG A N 1
ATOM 3516 C CA . ARG A 1 443 ? -16.295 18.032 7.043 1.00 94.56 443 ARG A CA 1
ATOM 3517 C C . ARG A 1 443 ? -15.069 17.540 7.807 1.00 94.56 443 ARG A C 1
ATOM 3519 O O . ARG A 1 443 ? -14.464 18.283 8.578 1.00 94.56 443 ARG A O 1
ATOM 3526 N N . GLU A 1 444 ? -14.650 16.311 7.516 1.00 94.06 444 GLU A N 1
ATOM 3527 C CA . GLU A 1 444 ? -13.336 15.814 7.921 1.00 94.06 444 GLU A CA 1
ATOM 3528 C C . GLU A 1 444 ? -12.213 16.655 7.300 1.00 94.06 444 GLU A C 1
ATOM 3530 O O . GLU A 1 444 ? -12.195 16.930 6.099 1.00 94.06 444 GLU A O 1
ATOM 3535 N N . THR A 1 445 ? -11.280 17.086 8.149 1.00 92.62 445 THR A N 1
ATOM 3536 C CA . THR A 1 445 ? -10.166 17.970 7.780 1.00 92.62 445 THR A CA 1
ATOM 3537 C C . THR A 1 445 ? -8.861 17.209 7.584 1.00 92.62 445 THR A C 1
ATOM 3539 O O . THR A 1 445 ? -7.901 17.760 7.047 1.00 92.62 445 THR A O 1
ATOM 3542 N N . ASN A 1 446 ? -8.807 15.936 7.972 1.00 92.31 446 ASN A N 1
ATOM 3543 C CA . ASN A 1 446 ? -7.723 15.046 7.592 1.00 92.31 446 ASN A CA 1
ATOM 3544 C C . ASN A 1 446 ? -7.857 14.593 6.132 1.00 92.31 446 ASN A C 1
ATOM 3546 O O . ASN A 1 446 ? -8.953 14.429 5.591 1.00 92.31 446 ASN A O 1
ATOM 3550 N N . THR A 1 447 ? -6.716 14.328 5.507 1.00 90.75 447 THR A N 1
ATOM 3551 C CA . THR A 1 447 ? -6.628 13.779 4.153 1.00 90.75 447 THR A CA 1
ATOM 3552 C C . THR A 1 447 ? -6.169 12.325 4.176 1.00 90.75 447 THR A C 1
ATOM 3554 O O . THR A 1 447 ? -5.623 11.833 5.167 1.00 90.75 447 THR A O 1
ATOM 3557 N N . MET A 1 448 ? -6.432 11.603 3.090 1.00 89.69 448 MET A N 1
ATOM 3558 C CA . MET A 1 448 ? -5.905 10.262 2.865 1.00 89.69 448 MET A CA 1
ATOM 3559 C C . MET A 1 448 ? -4.390 10.321 2.628 1.00 89.69 448 MET A C 1
ATOM 3561 O O . MET A 1 448 ? -3.879 11.326 2.122 1.00 89.69 448 MET A O 1
ATOM 3565 N N . PRO A 1 449 ? -3.653 9.252 2.966 1.00 83.75 449 PRO A N 1
ATOM 3566 C CA . PRO A 1 449 ? -2.227 9.198 2.721 1.00 83.75 449 PRO A CA 1
ATOM 3567 C C . PRO A 1 449 ? -1.976 8.934 1.234 1.00 83.75 449 PRO A C 1
ATOM 3569 O O . PRO A 1 449 ? -2.803 8.330 0.550 1.00 83.75 449 PRO A O 1
ATOM 3572 N N . GLN A 1 450 ? -0.783 9.282 0.755 1.00 75.50 450 GLN A N 1
ATOM 3573 C CA . GLN A 1 450 ? -0.340 8.994 -0.615 1.00 75.50 450 GLN A CA 1
ATOM 3574 C C . GLN A 1 450 ? -0.595 7.543 -1.047 1.00 75.50 450 GLN A C 1
ATOM 3576 O O . GLN A 1 450 ? -1.017 7.260 -2.170 1.00 75.50 450 GLN A O 1
ATOM 3581 N N . TRP A 1 451 ? -0.358 6.613 -0.121 1.00 77.62 451 TRP A N 1
ATOM 3582 C CA . TRP A 1 451 ? -0.506 5.184 -0.348 1.00 77.62 451 TRP A CA 1
ATOM 3583 C C . TRP A 1 451 ? -1.930 4.779 -0.749 1.00 77.62 451 TRP A C 1
ATOM 3585 O O . TRP A 1 451 ? -2.091 3.783 -1.447 1.00 77.62 451 TRP A O 1
ATOM 3595 N N . ALA A 1 452 ? -2.963 5.552 -0.392 1.00 83.06 452 ALA A N 1
ATOM 3596 C CA . ALA A 1 452 ? -4.342 5.261 -0.789 1.00 83.06 452 ALA A CA 1
ATOM 3597 C C . ALA A 1 452 ? -4.487 5.165 -2.313 1.00 83.06 452 ALA A C 1
ATOM 3599 O O . ALA A 1 452 ? -5.115 4.242 -2.826 1.00 83.06 452 ALA A O 1
ATOM 3600 N N . GLY A 1 453 ? -3.847 6.072 -3.053 1.00 81.19 453 GLY A N 1
ATOM 3601 C CA . GLY A 1 453 ? -3.808 6.004 -4.508 1.00 81.19 453 GLY A CA 1
ATOM 3602 C C . GLY A 1 453 ? -3.005 4.814 -5.032 1.00 81.19 453 GLY A C 1
ATOM 3603 O O . GLY A 1 453 ? -3.421 4.110 -5.959 1.00 81.19 453 GLY A O 1
ATOM 3604 N N . SER A 1 454 ? -1.842 4.557 -4.434 1.00 83.56 454 SER A N 1
ATOM 3605 C CA . SER A 1 454 ? -0.967 3.482 -4.897 1.00 83.56 454 SER A CA 1
ATOM 3606 C C . SER A 1 454 ? -1.547 2.082 -4.648 1.00 83.56 454 SER A C 1
ATOM 3608 O O . SER A 1 454 ? -1.112 1.133 -5.285 1.00 83.56 454 SER A O 1
ATOM 3610 N N . CYS A 1 455 ? -2.580 1.920 -3.818 1.00 89.19 455 CYS A N 1
ATOM 3611 C CA . CYS A 1 455 ? -3.184 0.610 -3.554 1.00 89.19 455 CYS A CA 1
ATOM 3612 C C . CYS A 1 455 ? -4.028 0.030 -4.705 1.00 89.19 455 CYS A C 1
ATOM 3614 O O . CYS A 1 455 ? -4.306 -1.167 -4.698 1.00 89.19 455 CYS A O 1
ATOM 3616 N N . TRP A 1 456 ? -4.452 0.834 -5.689 1.00 90.56 456 TRP A N 1
ATOM 3617 C CA . TRP A 1 456 ? -5.411 0.374 -6.713 1.00 90.56 456 TRP A CA 1
ATOM 3618 C C . TRP A 1 456 ? -5.190 0.949 -8.124 1.00 90.56 456 TRP A C 1
ATOM 3620 O O . TRP A 1 456 ? -5.938 0.628 -9.048 1.00 90.56 456 TRP A O 1
ATOM 3630 N N . TYR A 1 457 ? -4.163 1.780 -8.335 1.00 87.81 457 TYR A N 1
ATOM 3631 C CA . TYR A 1 457 ? -3.918 2.461 -9.618 1.00 87.81 457 TYR A CA 1
ATOM 3632 C C . TYR A 1 457 ? -3.799 1.526 -10.833 1.00 87.81 457 TYR A C 1
ATOM 3634 O O . TYR A 1 457 ? -4.126 1.938 -11.946 1.00 87.81 457 TYR A O 1
ATOM 3642 N N . TYR A 1 458 ? -3.356 0.281 -10.635 1.00 88.38 458 TYR A N 1
ATOM 3643 C CA . TYR A 1 458 ? -3.244 -0.715 -11.700 1.00 88.38 458 TYR A CA 1
ATOM 3644 C C . TYR A 1 458 ? -4.600 -1.019 -12.352 1.00 88.38 458 TYR A C 1
ATOM 3646 O O . TYR A 1 458 ? -4.668 -1.160 -13.569 1.00 88.38 458 TYR A O 1
ATOM 3654 N N . LEU A 1 459 ? -5.695 -0.993 -11.584 1.00 90.69 459 LEU A N 1
ATOM 3655 C CA . LEU A 1 459 ? -7.054 -1.126 -12.122 1.00 90.69 459 LEU A CA 1
ATOM 3656 C C . LEU A 1 459 ? -7.431 0.081 -12.983 1.00 90.69 459 LEU A C 1
ATOM 3658 O O . LEU A 1 459 ? -8.070 -0.056 -14.025 1.00 90.69 459 LEU A O 1
ATOM 3662 N N . ARG A 1 460 ? -6.995 1.286 -12.590 1.00 87.62 460 ARG A N 1
ATOM 3663 C CA . ARG A 1 460 ? -7.279 2.498 -13.366 1.00 87.62 460 ARG A CA 1
ATOM 3664 C C . ARG A 1 460 ? -6.588 2.482 -14.725 1.00 87.62 460 ARG A C 1
ATOM 3666 O O . ARG A 1 460 ? -7.117 3.070 -15.662 1.00 87.62 460 ARG A O 1
ATOM 3673 N N . PHE A 1 461 ? -5.445 1.817 -14.861 1.00 86.88 461 PHE A N 1
ATOM 3674 C CA . PHE A 1 461 ? -4.779 1.672 -16.155 1.00 86.88 461 PHE A CA 1
ATOM 3675 C C . PHE A 1 461 ? -5.542 0.802 -17.148 1.00 86.88 461 PHE A C 1
ATOM 3677 O O . PHE A 1 461 ? -5.441 1.037 -18.350 1.00 86.88 461 PHE A O 1
ATOM 3684 N N . MET A 1 462 ? -6.327 -0.154 -16.656 1.00 88.75 462 MET A N 1
ATOM 3685 C CA . MET A 1 462 ? -7.169 -1.008 -17.492 1.00 88.75 462 MET A CA 1
ATOM 3686 C C . MET A 1 462 ? -8.349 -0.222 -18.081 1.00 88.75 462 MET A C 1
ATOM 3688 O O . MET A 1 462 ? -8.811 -0.525 -19.181 1.00 88.75 462 MET A O 1
ATOM 3692 N N . ASP A 1 463 ? -8.819 0.821 -17.380 1.00 87.75 463 ASP A N 1
ATOM 3693 C CA . ASP A 1 463 ? -9.893 1.690 -17.864 1.00 87.75 463 ASP A CA 1
ATOM 3694 C C . ASP A 1 463 ? -9.755 3.179 -17.457 1.00 87.75 463 ASP A C 1
ATOM 3696 O O . ASP A 1 463 ? -10.540 3.722 -16.666 1.00 87.75 463 ASP A O 1
ATOM 3700 N N . PRO A 1 464 ? -8.771 3.901 -18.025 1.00 82.19 464 PRO A N 1
ATOM 3701 C CA . PRO A 1 464 ? -8.364 5.225 -17.551 1.00 82.19 464 PRO A CA 1
ATOM 3702 C C . PRO A 1 464 ? -9.350 6.342 -17.891 1.00 82.19 464 PRO A C 1
ATOM 3704 O O . PRO A 1 464 ? -9.194 7.467 -17.407 1.00 82.19 464 PRO A O 1
ATOM 3707 N N . HIS A 1 465 ? -10.375 6.061 -18.695 1.00 79.50 465 HIS A N 1
ATOM 3708 C CA . HIS A 1 465 ? -11.388 7.030 -19.112 1.00 79.50 465 HIS A CA 1
ATOM 3709 C C . HIS A 1 465 ? -12.787 6.701 -18.582 1.00 79.50 465 HIS A C 1
ATOM 3711 O O . HIS A 1 465 ? -13.716 7.465 -18.843 1.00 79.50 465 HIS A O 1
ATOM 3717 N N . ASN A 1 466 ? -12.944 5.636 -17.785 1.00 81.06 466 ASN A N 1
ATOM 3718 C CA . ASN A 1 466 ? -14.235 5.305 -17.193 1.00 81.06 466 ASN A CA 1
ATOM 3719 C C . ASN A 1 466 ? -14.690 6.413 -16.242 1.00 81.06 466 ASN A C 1
ATOM 3721 O O . ASN A 1 466 ? -13.967 6.765 -15.298 1.00 81.06 466 ASN A O 1
ATOM 3725 N N . SER A 1 467 ? -15.874 6.963 -16.510 1.00 80.25 467 SER A N 1
ATOM 3726 C CA . SER A 1 467 ? -16.525 8.002 -15.712 1.00 80.25 467 SER A CA 1
ATOM 3727 C C . SER A 1 467 ? -17.641 7.467 -14.807 1.00 80.25 467 SER A C 1
ATOM 3729 O O . SER A 1 467 ? -18.088 8.195 -13.922 1.00 80.25 467 SER A O 1
ATOM 3731 N N . LYS A 1 468 ? -18.048 6.202 -14.961 1.00 84.50 468 LYS A N 1
ATOM 3732 C CA . LYS A 1 468 ? -19.199 5.612 -14.264 1.00 84.50 468 LYS A 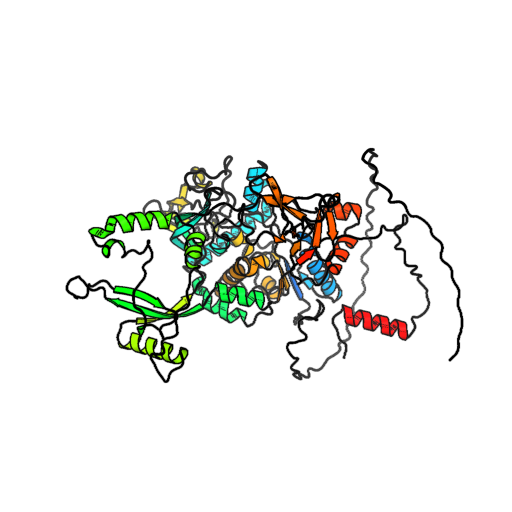CA 1
ATOM 3733 C C . LYS A 1 468 ? -18.803 4.726 -13.088 1.00 84.50 468 LYS A C 1
ATOM 3735 O O . LYS A 1 468 ? -19.424 4.810 -12.041 1.00 84.50 468 LYS A O 1
ATOM 3740 N N . GLU A 1 469 ? -17.746 3.939 -13.235 1.00 88.31 469 GLU A N 1
ATOM 3741 C CA . GLU A 1 469 ? -17.313 2.962 -12.227 1.00 88.31 469 GLU A CA 1
ATOM 3742 C C . GLU A 1 469 ? -15.794 3.023 -11.977 1.00 88.31 469 GLU A C 1
ATOM 3744 O O . GLU A 1 469 ? -15.088 3.905 -12.497 1.00 88.31 469 GLU A O 1
ATOM 3749 N N . LEU A 1 470 ? -15.293 2.119 -11.124 1.00 87.50 470 LEU A N 1
ATOM 3750 C CA . LEU A 1 470 ? -13.867 2.014 -10.805 1.00 87.50 470 LEU A CA 1
ATOM 3751 C C . LEU A 1 470 ? -13.055 1.526 -12.016 1.00 87.50 470 LEU A C 1
ATOM 3753 O O . LEU A 1 470 ? -12.074 2.165 -12.403 1.00 87.50 470 LEU A O 1
ATOM 3757 N N . VAL A 1 471 ? -13.509 0.421 -12.605 1.00 90.94 471 VAL A N 1
ATOM 3758 C CA . VAL A 1 471 ? -12.981 -0.239 -13.800 1.00 90.94 471 VAL A CA 1
ATOM 3759 C C . VAL A 1 471 ? -14.118 -1.060 -14.422 1.00 90.94 471 VAL A C 1
ATOM 3761 O O . VAL A 1 471 ? -14.881 -1.686 -13.688 1.00 90.94 471 VAL A O 1
ATOM 3764 N N . ASP A 1 472 ? -14.264 -1.037 -15.748 1.00 92.69 472 ASP A N 1
ATOM 3765 C CA . ASP A 1 472 ? -15.234 -1.898 -16.437 1.00 92.69 472 ASP A CA 1
ATOM 3766 C C . ASP A 1 472 ? -14.861 -3.376 -16.253 1.00 92.69 472 ASP A C 1
ATOM 3768 O O . ASP A 1 472 ? -13.714 -3.764 -16.477 1.00 92.69 472 ASP A O 1
ATOM 3772 N N . LYS A 1 473 ? -15.834 -4.215 -15.875 1.00 93.19 473 LYS A N 1
ATOM 3773 C CA . LYS A 1 473 ? -15.604 -5.641 -15.571 1.00 93.19 473 LYS A CA 1
ATOM 3774 C C . LYS A 1 473 ? -15.035 -6.437 -16.746 1.00 93.19 473 LYS A C 1
ATOM 3776 O O . LYS A 1 473 ? -14.328 -7.416 -16.525 1.00 93.19 473 LYS A O 1
ATOM 3781 N N . THR A 1 474 ? -15.354 -6.058 -17.981 1.00 92.12 474 THR A N 1
ATOM 3782 C CA . THR A 1 474 ? -14.845 -6.740 -19.179 1.00 92.12 474 THR A CA 1
ATOM 3783 C C . THR A 1 474 ? -13.386 -6.374 -19.407 1.00 92.12 474 THR A C 1
ATOM 3785 O O . THR A 1 474 ? -12.568 -7.249 -19.676 1.00 92.12 474 THR A O 1
ATOM 3788 N N . LYS A 1 475 ? -13.039 -5.090 -19.255 1.00 90.81 475 LYS A N 1
ATOM 3789 C CA . LYS A 1 475 ? -11.649 -4.621 -19.363 1.00 90.81 475 LYS A CA 1
ATOM 3790 C C . LYS A 1 475 ? -10.777 -5.119 -18.219 1.00 90.81 475 LYS A C 1
ATOM 3792 O O . LYS A 1 475 ? -9.622 -5.446 -18.460 1.00 90.81 475 LYS A O 1
ATOM 3797 N N . GLU A 1 476 ? -11.323 -5.185 -17.007 1.00 93.50 476 GLU A N 1
ATOM 3798 C CA . GLU A 1 476 ? -10.642 -5.776 -15.856 1.00 93.50 476 GLU A CA 1
ATOM 3799 C C . GLU A 1 476 ? -10.302 -7.236 -16.148 1.00 93.50 476 GLU A C 1
ATOM 3801 O O . GLU A 1 476 ? -9.127 -7.562 -16.195 1.00 93.50 476 GLU A O 1
ATOM 3806 N N . ARG A 1 477 ? -11.281 -8.084 -16.486 1.00 91.25 477 ARG A N 1
ATOM 3807 C CA . ARG A 1 477 ? -11.037 -9.503 -16.811 1.00 91.25 477 ARG A CA 1
ATOM 3808 C C . ARG A 1 477 ? -10.080 -9.724 -17.977 1.00 91.25 477 ARG A C 1
ATOM 3810 O O . ARG A 1 477 ? -9.418 -10.750 -18.023 1.00 91.25 477 ARG A O 1
ATOM 3817 N N . TYR A 1 478 ? -10.048 -8.798 -18.932 1.00 88.94 478 TYR A N 1
ATOM 3818 C CA . TYR A 1 478 ? -9.152 -8.883 -20.082 1.00 88.94 478 TYR A CA 1
ATOM 3819 C C . TYR A 1 478 ? -7.688 -8.614 -19.700 1.00 88.94 478 TYR A C 1
ATOM 3821 O O . TYR A 1 478 ? -6.793 -9.228 -20.266 1.00 88.94 478 TYR A O 1
ATOM 3829 N N . TRP A 1 479 ? -7.433 -7.690 -18.767 1.00 89.69 479 TRP A N 1
ATOM 3830 C CA . TRP A 1 479 ? -6.075 -7.280 -18.382 1.00 89.69 479 TRP A CA 1
ATOM 3831 C C . TRP A 1 479 ? -5.598 -7.831 -17.033 1.00 89.69 479 TRP A C 1
ATOM 3833 O O . TRP A 1 479 ? -4.430 -7.649 -16.709 1.00 89.69 479 TRP A O 1
ATOM 3843 N N . SER A 1 480 ? -6.491 -8.408 -16.230 1.00 86.62 480 SER A N 1
ATOM 3844 C CA . SER A 1 480 ? -6.244 -8.880 -14.865 1.00 86.62 480 SER A CA 1
ATOM 3845 C C . SER A 1 480 ? -5.978 -10.394 -14.842 1.00 86.62 480 SER A C 1
ATOM 3847 O O . SER A 1 480 ? -6.590 -11.122 -15.627 1.00 86.62 480 SER A O 1
ATOM 3849 N N . PRO A 1 481 ? -5.128 -10.898 -13.926 1.00 90.31 481 PRO A N 1
ATOM 3850 C CA . PRO A 1 481 ? -4.321 -10.145 -12.962 1.00 90.31 481 PRO A CA 1
ATOM 3851 C C . PRO A 1 481 ? -3.148 -9.426 -13.637 1.00 90.31 481 PRO A C 1
ATOM 3853 O O . PRO A 1 481 ? -2.868 -9.636 -14.813 1.00 90.31 481 PRO A O 1
ATOM 3856 N N . VAL A 1 482 ? -2.435 -8.583 -12.885 1.00 90.69 482 VAL A N 1
ATOM 3857 C CA . VAL A 1 482 ? -1.185 -8.006 -13.386 1.00 90.69 482 VAL A CA 1
ATOM 3858 C C . VAL A 1 482 ? -0.147 -9.113 -13.516 1.00 90.69 482 VAL A C 1
ATOM 3860 O O . VAL A 1 482 ? 0.281 -9.669 -12.502 1.00 90.69 482 VAL A O 1
ATOM 3863 N N . ASP A 1 483 ? 0.285 -9.409 -14.739 1.00 89.81 483 ASP A N 1
ATOM 3864 C CA . ASP A 1 483 ? 1.182 -10.534 -15.004 1.00 89.81 483 ASP A CA 1
ATOM 3865 C C . ASP A 1 483 ? 2.570 -10.301 -14.399 1.00 89.81 483 ASP A C 1
ATOM 3867 O O . ASP A 1 483 ? 3.107 -11.173 -13.721 1.00 89.81 483 ASP A O 1
ATOM 3871 N N . VAL A 1 484 ? 3.150 -9.112 -14.621 1.00 89.19 484 VAL A N 1
ATOM 3872 C CA . VAL A 1 484 ? 4.468 -8.737 -14.085 1.00 89.19 484 VAL A CA 1
ATOM 3873 C C . VAL A 1 484 ? 4.411 -7.383 -13.404 1.00 89.19 484 VAL A C 1
ATOM 3875 O O . VAL A 1 484 ? 4.171 -6.352 -14.032 1.00 89.19 484 VAL A O 1
ATOM 3878 N N . TYR A 1 485 ? 4.740 -7.379 -12.121 1.00 89.38 485 TYR A N 1
ATOM 3879 C CA . TYR A 1 485 ? 4.976 -6.181 -11.343 1.00 89.38 485 TYR A CA 1
ATOM 3880 C C . TYR A 1 485 ? 6.471 -6.017 -11.052 1.00 89.38 485 TYR A C 1
ATOM 3882 O O . TYR A 1 485 ? 7.127 -6.943 -10.573 1.00 89.38 485 TYR A O 1
ATOM 3890 N N . VAL A 1 486 ? 7.024 -4.833 -11.314 1.00 84.31 486 VAL A N 1
ATOM 3891 C CA . VAL A 1 486 ? 8.428 -4.509 -11.017 1.00 84.31 486 VAL A CA 1
ATOM 3892 C C . VAL A 1 486 ? 8.497 -3.361 -10.016 1.00 84.31 486 VAL A C 1
ATOM 3894 O O . VAL A 1 486 ? 7.904 -2.303 -10.219 1.00 84.31 486 VAL A O 1
ATOM 3897 N N . GLY A 1 487 ? 9.240 -3.552 -8.928 1.00 80.56 487 GLY A N 1
ATOM 3898 C CA . GLY A 1 487 ? 9.378 -2.548 -7.876 1.00 80.56 487 GLY A CA 1
ATOM 3899 C C . GLY A 1 487 ? 10.623 -2.750 -7.023 1.00 80.56 487 GLY A C 1
ATOM 3900 O O . GLY A 1 487 ? 11.358 -3.719 -7.183 1.00 80.56 487 GLY A O 1
ATOM 3901 N N . GLY A 1 488 ? 10.893 -1.804 -6.128 1.00 74.50 488 GLY A N 1
ATOM 3902 C CA . GLY A 1 488 ? 11.934 -1.954 -5.114 1.00 74.50 488 GLY A CA 1
ATOM 3903 C C . GLY A 1 488 ? 11.484 -2.855 -3.958 1.00 74.50 488 GLY A C 1
ATOM 3904 O O . GLY A 1 488 ? 10.298 -2.890 -3.617 1.00 74.50 488 GLY A O 1
ATOM 3905 N N . ALA A 1 489 ? 12.425 -3.576 -3.340 1.00 75.88 489 ALA A N 1
ATOM 3906 C CA . ALA A 1 489 ? 12.144 -4.448 -2.194 1.00 75.88 489 ALA A CA 1
ATOM 3907 C C . ALA A 1 489 ? 11.656 -3.678 -0.953 1.00 75.88 489 ALA A C 1
ATOM 3909 O O . ALA A 1 489 ? 10.969 -4.252 -0.111 1.00 75.88 489 ALA A O 1
ATOM 3910 N N . GLU A 1 490 ? 11.949 -2.377 -0.866 1.00 72.81 490 GLU A N 1
ATOM 3911 C CA . GLU A 1 490 ? 11.459 -1.476 0.184 1.00 72.81 490 GLU A CA 1
ATOM 3912 C C . GLU A 1 490 ? 9.925 -1.420 0.281 1.00 72.81 490 GLU A C 1
ATOM 3914 O O . GLU A 1 490 ? 9.376 -1.067 1.318 1.00 72.81 490 GLU A O 1
ATOM 3919 N N . HIS A 1 491 ? 9.209 -1.807 -0.776 1.00 77.31 491 HIS A N 1
ATOM 3920 C CA . HIS A 1 491 ? 7.750 -1.756 -0.823 1.00 77.31 491 HIS A CA 1
ATOM 3921 C C . HIS A 1 491 ? 7.067 -3.070 -0.423 1.00 77.31 491 HIS A C 1
ATOM 3923 O O . HIS A 1 491 ? 5.844 -3.173 -0.529 1.00 77.31 491 HIS A O 1
ATOM 3929 N N . ALA A 1 492 ? 7.833 -4.058 0.054 1.00 80.31 492 ALA A N 1
ATOM 3930 C CA . ALA A 1 492 ? 7.338 -5.390 0.393 1.00 80.31 492 ALA A CA 1
ATOM 3931 C C . ALA A 1 492 ? 6.242 -5.391 1.470 1.00 80.31 492 ALA A C 1
ATOM 3933 O O . ALA A 1 492 ? 5.211 -6.029 1.278 1.00 80.31 492 ALA A O 1
ATOM 3934 N N . VAL A 1 493 ? 6.443 -4.673 2.578 1.00 82.44 493 VAL A N 1
ATOM 3935 C CA . VAL A 1 493 ? 5.503 -4.631 3.721 1.00 82.44 493 VAL A CA 1
ATOM 3936 C C . VAL A 1 493 ? 4.618 -3.379 3.740 1.00 82.44 493 VAL A C 1
ATOM 3938 O O . VAL A 1 493 ? 3.691 -3.293 4.533 1.00 82.44 493 VAL A O 1
ATOM 3941 N N . LEU A 1 494 ? 4.886 -2.436 2.834 1.00 82.75 494 LEU A N 1
ATOM 3942 C CA . LEU A 1 494 ? 4.137 -1.196 2.630 1.00 82.75 494 LEU A CA 1
ATOM 3943 C C . LEU A 1 494 ? 3.148 -1.369 1.469 1.00 82.75 494 LEU A C 1
ATOM 3945 O O . LEU A 1 494 ? 2.106 -2.010 1.597 1.00 82.75 494 LEU A O 1
ATOM 3949 N N . HIS A 1 495 ? 3.496 -0.831 0.299 1.00 85.56 495 HIS A N 1
ATOM 3950 C CA . HIS A 1 495 ? 2.613 -0.771 -0.856 1.00 85.56 495 HIS A CA 1
ATOM 3951 C C . HIS A 1 495 ? 2.112 -2.145 -1.305 1.00 85.56 495 HIS A C 1
ATOM 3953 O O . HIS A 1 495 ? 0.919 -2.263 -1.571 1.00 85.56 495 HIS A O 1
ATOM 3959 N N . LEU A 1 496 ? 2.963 -3.179 -1.365 1.00 89.56 496 LEU A N 1
ATOM 3960 C CA . LEU A 1 496 ? 2.507 -4.504 -1.798 1.00 89.56 496 LEU A CA 1
ATOM 3961 C C . LEU A 1 496 ? 1.476 -5.087 -0.826 1.00 89.56 496 LEU A C 1
ATOM 3963 O O . LEU A 1 496 ? 0.470 -5.628 -1.272 1.00 89.56 496 LEU A O 1
ATOM 3967 N N . LEU A 1 497 ? 1.676 -4.937 0.485 1.00 90.75 497 LEU A N 1
ATOM 3968 C CA . LEU A 1 497 ? 0.721 -5.416 1.486 1.00 90.75 497 LEU A CA 1
ATOM 3969 C C . LEU A 1 497 ? -0.610 -4.649 1.404 1.00 90.75 497 LEU A C 1
ATOM 3971 O O . LEU A 1 497 ? -1.679 -5.261 1.363 1.00 90.75 497 LEU A O 1
ATOM 3975 N N . TYR A 1 498 ? -0.559 -3.317 1.316 1.00 90.62 498 TYR A N 1
ATOM 3976 C CA . TYR A 1 498 ? -1.764 -2.486 1.240 1.00 90.62 498 TYR A CA 1
ATOM 3977 C C . TYR A 1 498 ? -2.532 -2.656 -0.074 1.00 90.62 498 TYR A C 1
ATOM 3979 O O . TYR A 1 498 ? -3.763 -2.710 -0.060 1.00 90.62 498 TYR A O 1
ATOM 3987 N N . ALA A 1 499 ? -1.828 -2.810 -1.199 1.00 92.50 499 ALA A N 1
ATOM 3988 C CA . ALA A 1 499 ? -2.443 -3.085 -2.492 1.00 92.50 499 ALA A CA 1
ATOM 3989 C C . ALA A 1 499 ? -3.187 -4.424 -2.484 1.00 92.50 499 ALA A C 1
ATOM 3991 O O . ALA A 1 499 ? -4.319 -4.482 -2.963 1.00 92.50 499 ALA A O 1
ATOM 3992 N N . ARG A 1 500 ? -2.602 -5.474 -1.886 1.00 94.94 500 ARG A N 1
ATOM 3993 C CA . ARG A 1 500 ? -3.277 -6.767 -1.692 1.00 94.94 500 ARG A CA 1
ATOM 3994 C C . ARG A 1 500 ? -4.518 -6.627 -0.817 1.00 94.94 500 ARG A C 1
ATOM 3996 O O . ARG A 1 500 ? -5.580 -7.106 -1.197 1.00 94.94 500 ARG A O 1
ATOM 4003 N N . PHE A 1 501 ? -4.418 -5.921 0.312 1.00 95.50 501 PHE A N 1
ATOM 4004 C CA . PHE A 1 501 ? -5.563 -5.678 1.195 1.00 95.50 501 PHE A CA 1
ATOM 4005 C C . PHE A 1 501 ? -6.719 -4.979 0.462 1.00 95.50 501 PHE A C 1
ATOM 4007 O O . PHE A 1 501 ? -7.843 -5.479 0.476 1.00 95.50 501 PHE A O 1
ATOM 4014 N N . TRP A 1 502 ? -6.457 -3.867 -0.233 1.00 94.81 502 TRP A N 1
ATOM 4015 C CA . TRP A 1 502 ? -7.495 -3.162 -0.995 1.00 94.81 502 TRP A CA 1
ATOM 4016 C C . TRP A 1 502 ? -8.057 -4.030 -2.119 1.00 94.81 502 TRP A C 1
ATOM 4018 O O . TRP A 1 502 ? -9.270 -4.059 -2.307 1.00 94.81 502 TRP A O 1
ATOM 4028 N N . HIS A 1 503 ? -7.208 -4.777 -2.831 1.00 95.94 503 HIS A N 1
ATOM 4029 C CA . HIS A 1 503 ? -7.655 -5.686 -3.883 1.00 95.94 503 HIS A CA 1
ATOM 4030 C C . HIS A 1 503 ? -8.612 -6.753 -3.351 1.00 95.94 503 HIS A C 1
ATOM 4032 O O . HIS A 1 503 ? -9.655 -6.976 -3.953 1.00 95.94 503 HIS A O 1
ATOM 4038 N N . LYS A 1 504 ? -8.314 -7.356 -2.193 1.00 95.81 504 LYS A N 1
ATOM 4039 C CA . LYS A 1 504 ? -9.195 -8.341 -1.551 1.00 95.81 504 LYS A CA 1
ATOM 4040 C C . LYS A 1 504 ? -10.531 -7.735 -1.148 1.00 95.81 504 LYS A C 1
ATOM 4042 O O . LYS A 1 504 ? -11.572 -8.313 -1.429 1.00 95.81 504 LYS A O 1
ATOM 4047 N N . VAL A 1 505 ? -10.528 -6.521 -0.600 1.00 96.00 505 VAL A N 1
ATOM 4048 C CA . VAL A 1 505 ? -11.781 -5.805 -0.322 1.00 96.00 505 VAL A CA 1
ATOM 4049 C C . VAL A 1 505 ? -12.588 -5.603 -1.611 1.00 96.00 505 VAL A C 1
ATOM 4051 O O . VAL A 1 505 ? -13.802 -5.816 -1.605 1.00 96.00 505 VAL A O 1
ATOM 4054 N N . LEU A 1 506 ? -11.934 -5.205 -2.710 1.00 95.69 506 LEU A N 1
ATOM 4055 C CA . LEU A 1 506 ? -12.557 -5.029 -4.028 1.00 95.69 506 LEU A CA 1
ATOM 4056 C C . LEU A 1 506 ? -13.051 -6.358 -4.627 1.00 95.69 506 LEU A C 1
ATOM 4058 O O . LEU A 1 506 ? -14.081 -6.381 -5.304 1.00 95.69 506 LEU A O 1
ATOM 4062 N N . TYR A 1 507 ? -12.355 -7.460 -4.360 1.00 96.19 507 TYR A N 1
ATOM 4063 C CA . TYR A 1 507 ? -12.763 -8.808 -4.743 1.00 96.19 507 TYR A CA 1
ATOM 4064 C C . TYR A 1 507 ? -14.028 -9.214 -3.982 1.00 96.19 507 TYR A C 1
ATOM 4066 O O . TYR A 1 507 ? -15.005 -9.650 -4.589 1.00 96.19 507 TYR A O 1
ATOM 4074 N N . ASP A 1 508 ? -14.088 -8.916 -2.684 1.00 96.19 508 ASP A N 1
ATOM 4075 C CA . ASP A 1 508 ? -15.241 -9.219 -1.837 1.00 96.19 508 ASP A CA 1
ATOM 4076 C C . ASP A 1 508 ? -16.489 -8.387 -2.191 1.00 96.19 508 ASP A C 1
ATOM 4078 O O . ASP A 1 508 ? -17.605 -8.789 -1.871 1.00 96.19 508 ASP A O 1
ATOM 4082 N N . ILE A 1 509 ? -16.364 -7.195 -2.807 1.00 94.69 509 ILE A N 1
ATOM 4083 C CA . ILE A 1 509 ? -17.524 -6.474 -3.411 1.00 94.69 509 ILE A CA 1
ATOM 4084 C C . ILE A 1 509 ? -17.816 -6.924 -4.855 1.00 94.69 509 ILE A C 1
ATOM 4086 O O . ILE A 1 509 ? -18.772 -6.442 -5.461 1.00 94.69 509 ILE A O 1
ATOM 4090 N N . GLY A 1 510 ? -17.018 -7.819 -5.441 1.00 94.31 510 GLY A N 1
ATOM 4091 C CA . GLY A 1 510 ? -17.183 -8.260 -6.828 1.00 94.31 510 GLY A CA 1
ATOM 4092 C C . GLY A 1 510 ? -16.867 -7.178 -7.869 1.00 94.31 510 GLY A C 1
ATOM 4093 O O . GLY A 1 510 ? -17.474 -7.168 -8.949 1.00 94.31 510 GLY A O 1
ATOM 4094 N N . VAL A 1 511 ? -15.965 -6.245 -7.538 1.00 93.38 511 VAL A N 1
ATOM 4095 C CA . VAL A 1 511 ? -15.440 -5.228 -8.468 1.00 93.38 511 VAL A CA 1
ATOM 4096 C C . VAL 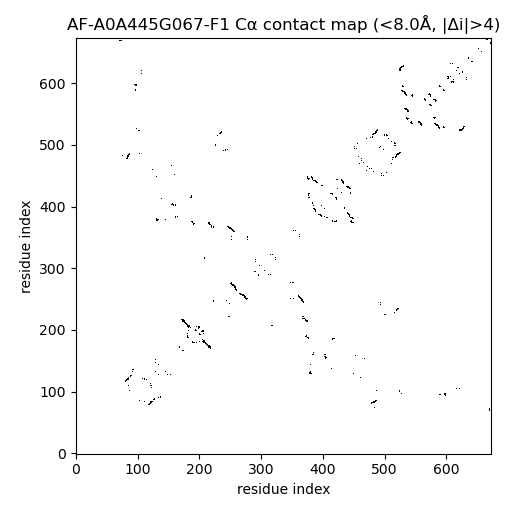A 1 511 ? -14.328 -5.803 -9.341 1.00 93.38 511 VAL A C 1
ATOM 4098 O O . VAL A 1 511 ? -14.308 -5.524 -10.536 1.00 93.38 511 VAL A O 1
ATOM 4101 N N . VAL A 1 512 ? -13.447 -6.620 -8.764 1.00 95.94 512 VAL A N 1
ATOM 4102 C CA . VAL A 1 512 ? -12.372 -7.330 -9.479 1.00 95.94 512 VAL A CA 1
ATOM 4103 C C . VAL A 1 512 ? -12.660 -8.827 -9.531 1.00 95.94 512 VAL A C 1
ATOM 4105 O O . VAL A 1 512 ? -13.440 -9.340 -8.725 1.00 95.94 512 VAL A O 1
ATOM 4108 N N . SER A 1 513 ? -12.068 -9.524 -10.499 1.00 94.62 513 SER A N 1
ATOM 4109 C CA . SER A 1 513 ? -12.322 -10.950 -10.736 1.00 94.62 513 SER A CA 1
ATOM 4110 C C . SER A 1 513 ? -11.295 -11.888 -10.097 1.00 94.62 513 SER A C 1
ATOM 4112 O O . SER A 1 513 ? -11.571 -13.081 -9.968 1.00 94.62 513 SER A O 1
ATOM 4114 N N . THR A 1 514 ? -10.152 -11.363 -9.654 1.00 93.38 514 THR A N 1
ATOM 4115 C CA . THR A 1 514 ? -9.039 -12.116 -9.056 1.00 93.38 514 THR A CA 1
ATOM 4116 C C . THR A 1 514 ? -8.857 -11.794 -7.573 1.00 93.38 514 THR A C 1
ATOM 4118 O O . THR A 1 514 ? -9.162 -10.693 -7.125 1.00 93.38 514 THR A O 1
ATOM 4121 N N . LYS A 1 515 ? -8.334 -12.751 -6.793 1.00 93.50 515 LYS A N 1
ATOM 4122 C CA . LYS A 1 515 ? -8.048 -12.561 -5.355 1.00 93.50 515 LYS A CA 1
ATOM 4123 C C . LYS A 1 515 ? -6.792 -11.734 -5.075 1.00 93.50 515 LYS A C 1
ATOM 4125 O O . LYS A 1 515 ? -6.656 -11.179 -3.982 1.00 93.50 515 LYS A O 1
ATOM 4130 N N . GLU A 1 516 ? -5.859 -11.719 -6.021 1.00 94.44 516 GLU A N 1
ATOM 4131 C CA . GLU A 1 516 ? -4.546 -11.094 -5.890 1.00 94.44 516 GLU A CA 1
ATOM 4132 C C . GLU A 1 516 ? -4.267 -10.190 -7.097 1.00 94.44 516 GLU A C 1
ATOM 4134 O O . GLU A 1 516 ? -4.566 -10.582 -8.228 1.00 94.44 516 GLU A O 1
ATOM 4139 N N . PRO A 1 517 ? -3.688 -8.994 -6.880 1.00 93.25 517 PRO A N 1
ATOM 4140 C CA . PRO A 1 517 ? -3.469 -8.027 -7.948 1.00 93.25 517 PRO A CA 1
ATOM 4141 C C . PRO A 1 517 ? -2.267 -8.347 -8.836 1.00 93.25 517 PRO A C 1
ATOM 4143 O O . PRO A 1 517 ? -2.295 -7.992 -10.011 1.00 93.25 517 PRO A O 1
ATOM 4146 N N . PHE A 1 518 ? -1.211 -8.963 -8.290 1.00 93.06 518 PHE A N 1
ATOM 4147 C CA . PHE A 1 518 ? 0.068 -9.167 -8.979 1.00 93.06 518 PHE A CA 1
ATOM 4148 C C . PHE A 1 518 ? 0.449 -10.646 -8.974 1.00 93.06 518 PHE A C 1
ATOM 4150 O O . PHE A 1 518 ? 0.700 -11.215 -7.912 1.00 93.06 518 PHE A O 1
ATOM 4157 N N . GLN A 1 519 ? 0.535 -11.250 -10.156 1.00 89.44 519 GLN A N 1
ATOM 4158 C CA . GLN A 1 519 ? 0.891 -12.657 -10.310 1.00 89.44 519 GLN A CA 1
ATOM 4159 C C . GLN A 1 519 ? 2.388 -12.884 -10.078 1.00 89.44 519 GLN A C 1
ATOM 4161 O O . GLN A 1 519 ? 2.762 -13.739 -9.278 1.00 89.44 519 GLN A O 1
ATOM 4166 N N . TYR A 1 520 ? 3.231 -12.078 -10.731 1.00 88.44 520 TYR A N 1
ATOM 4167 C CA . TYR A 1 520 ? 4.683 -12.143 -10.604 1.00 88.44 520 TYR A CA 1
ATOM 4168 C C . TYR A 1 520 ? 5.263 -10.827 -10.099 1.00 88.44 520 TYR A C 1
ATOM 4170 O O . TYR A 1 520 ? 4.974 -9.764 -10.654 1.00 88.44 520 TYR A O 1
ATOM 4178 N N . VAL A 1 521 ? 6.132 -10.885 -9.088 1.00 88.12 521 VAL A N 1
ATOM 4179 C CA . VAL A 1 521 ? 6.828 -9.704 -8.555 1.00 88.12 521 VAL A CA 1
ATOM 4180 C C . VAL A 1 521 ? 8.329 -9.809 -8.791 1.00 88.12 521 VAL A C 1
ATOM 4182 O O . VAL A 1 521 ? 8.986 -10.780 -8.420 1.00 88.12 521 VAL A O 1
ATOM 4185 N N . ILE A 1 522 ? 8.903 -8.761 -9.376 1.00 84.19 522 ILE A N 1
ATOM 4186 C CA . ILE A 1 522 ? 10.344 -8.608 -9.542 1.00 84.19 522 ILE A CA 1
ATOM 4187 C C . ILE A 1 522 ? 10.817 -7.455 -8.673 1.00 84.19 522 ILE A C 1
ATOM 4189 O O . ILE A 1 522 ? 10.515 -6.289 -8.935 1.00 84.19 522 ILE A O 1
ATOM 4193 N N . ASN A 1 523 ? 11.649 -7.793 -7.692 1.00 83.31 523 ASN A N 1
ATOM 4194 C CA . ASN A 1 523 ? 12.368 -6.800 -6.916 1.00 83.31 523 ASN A CA 1
ATOM 4195 C C . ASN A 1 523 ? 13.650 -6.415 -7.646 1.00 83.31 523 ASN A C 1
ATOM 4197 O O . ASN A 1 523 ? 14.552 -7.240 -7.812 1.00 83.31 523 ASN A O 1
ATOM 4201 N N . GLN A 1 524 ? 13.723 -5.169 -8.097 1.00 76.88 524 GLN A N 1
ATOM 4202 C CA . GLN A 1 524 ? 14.927 -4.637 -8.721 1.00 76.88 524 GLN A CA 1
ATOM 4203 C C . GLN A 1 524 ? 15.958 -4.222 -7.669 1.00 76.88 524 GLN A C 1
ATOM 4205 O O . GLN A 1 524 ? 15.617 -3.710 -6.601 1.00 76.88 524 GLN A O 1
ATOM 4210 N N . GLY A 1 525 ? 17.230 -4.417 -8.004 1.00 70.94 525 GLY A N 1
ATOM 4211 C CA . GLY A 1 525 ? 18.357 -3.933 -7.219 1.00 70.94 525 GLY A CA 1
ATOM 4212 C C . GLY A 1 525 ? 18.409 -2.418 -7.066 1.00 70.94 525 GLY A C 1
ATOM 4213 O O . GLY A 1 525 ? 17.924 -1.668 -7.918 1.00 70.94 525 GLY A O 1
ATOM 4214 N N . ILE A 1 526 ? 19.085 -1.959 -6.014 1.00 73.88 526 ILE A N 1
ATOM 4215 C CA . ILE A 1 526 ? 19.345 -0.536 -5.798 1.00 73.88 526 ILE A CA 1
ATOM 4216 C C . ILE A 1 526 ? 20.645 -0.151 -6.517 1.00 73.88 526 ILE A C 1
ATOM 4218 O O . ILE A 1 526 ? 21.684 -0.797 -6.346 1.00 73.88 526 ILE A O 1
ATOM 4222 N N . ILE A 1 527 ? 20.605 0.935 -7.298 1.00 69.06 527 ILE A N 1
ATOM 4223 C CA . ILE A 1 527 ? 21.820 1.555 -7.841 1.00 69.06 527 ILE A CA 1
ATOM 4224 C C . ILE A 1 527 ? 22.458 2.414 -6.749 1.00 69.06 527 ILE A C 1
ATOM 4226 O O . ILE A 1 527 ? 21.832 3.328 -6.201 1.00 69.06 527 ILE A O 1
ATOM 4230 N N . LEU A 1 528 ? 23.711 2.104 -6.433 1.00 73.19 528 LEU A N 1
ATOM 4231 C CA . LEU A 1 528 ? 24.531 2.877 -5.515 1.00 73.19 528 LEU A CA 1
ATOM 4232 C C . LEU A 1 528 ? 25.279 3.968 -6.286 1.00 73.19 528 LEU A C 1
ATOM 4234 O O . LEU A 1 528 ? 25.695 3.756 -7.430 1.00 73.19 528 LEU A O 1
ATOM 4238 N N . GLY A 1 529 ? 25.439 5.125 -5.643 1.00 64.44 529 GLY A N 1
ATOM 4239 C CA . GLY A 1 529 ? 26.284 6.214 -6.128 1.00 64.44 529 GLY A CA 1
ATOM 4240 C C . GLY A 1 529 ? 27.760 5.825 -6.183 1.00 64.44 529 GLY A C 1
ATOM 4241 O O . GLY A 1 529 ? 28.136 4.690 -5.873 1.00 64.44 529 GLY A O 1
ATOM 4242 N N . GLU A 1 530 ? 28.608 6.776 -6.566 1.00 65.88 530 GLU A N 1
ATOM 4243 C CA . GLU A 1 530 ? 30.055 6.566 -6.526 1.00 65.88 530 GLU A CA 1
ATOM 4244 C C . GLU A 1 530 ? 30.531 6.224 -5.108 1.00 65.88 530 GLU A C 1
ATOM 4246 O O . GLU A 1 530 ? 29.930 6.617 -4.102 1.00 65.88 530 GLU A O 1
ATOM 4251 N N . VAL A 1 531 ? 31.607 5.439 -5.033 1.00 66.81 531 VAL A N 1
ATOM 4252 C CA . VAL A 1 531 ? 32.216 5.056 -3.758 1.00 66.81 531 VAL A CA 1
ATOM 4253 C C . VAL A 1 531 ? 32.790 6.315 -3.117 1.00 66.81 531 VAL A C 1
ATOM 4255 O O . VAL A 1 531 ? 33.710 6.921 -3.663 1.00 66.81 531 VAL A O 1
ATOM 4258 N N . GLN A 1 532 ? 32.263 6.689 -1.954 1.00 74.81 532 GLN A N 1
ATOM 4259 C CA . GLN A 1 532 ? 32.848 7.737 -1.132 1.00 74.81 532 GLN A CA 1
ATOM 4260 C C . GLN A 1 532 ? 33.920 7.122 -0.240 1.00 74.81 532 GLN A C 1
ATOM 4262 O O . GLN A 1 532 ? 33.716 6.062 0.360 1.00 74.81 532 GLN A O 1
ATOM 4267 N N . TYR A 1 533 ? 35.062 7.796 -0.166 1.00 78.88 533 TYR A N 1
ATOM 4268 C CA . TYR A 1 533 ? 36.146 7.447 0.739 1.00 78.88 533 TYR A CA 1
ATOM 4269 C C . TYR A 1 533 ? 36.071 8.382 1.932 1.00 78.88 533 TYR A C 1
ATOM 4271 O O . TYR A 1 533 ? 36.062 9.595 1.755 1.00 78.88 533 TYR A O 1
ATOM 4279 N N . MET A 1 534 ? 35.978 7.834 3.136 1.00 80.62 534 MET A N 1
ATOM 4280 C CA . MET A 1 534 ? 35.838 8.620 4.356 1.00 80.62 534 MET A CA 1
ATOM 4281 C C . MET A 1 534 ? 36.958 8.303 5.333 1.00 80.62 534 MET A C 1
ATOM 4283 O O . MET A 1 534 ? 37.391 7.157 5.440 1.00 80.62 534 MET A O 1
ATOM 4287 N N . ALA A 1 535 ? 37.392 9.317 6.067 1.00 80.19 535 ALA A N 1
ATOM 4288 C CA . ALA A 1 535 ? 38.260 9.163 7.222 1.00 80.19 535 ALA A CA 1
ATOM 4289 C C . ALA A 1 535 ? 37.496 9.558 8.491 1.00 80.19 535 ALA A C 1
ATOM 4291 O O . ALA A 1 535 ? 36.631 10.438 8.461 1.00 80.19 535 ALA A O 1
ATOM 4292 N N . CYS A 1 536 ? 37.809 8.899 9.601 1.00 78.25 536 CYS A N 1
ATOM 4293 C CA . CYS A 1 536 ? 37.281 9.263 10.910 1.00 78.25 536 CYS A CA 1
ATOM 4294 C C . CYS A 1 536 ? 38.162 10.360 11.518 1.00 78.25 536 CYS A C 1
ATOM 4296 O O . CYS A 1 536 ? 39.383 10.315 11.357 1.00 78.25 536 CYS A O 1
ATOM 4298 N N . ARG A 1 537 ? 37.566 11.314 12.240 1.00 76.69 537 ARG A N 1
ATOM 4299 C CA . ARG A 1 537 ? 38.304 12.208 13.142 1.00 76.69 537 ARG A CA 1
ATOM 4300 C C . ARG A 1 537 ? 38.102 11.817 14.599 1.00 76.69 537 ARG A C 1
ATOM 4302 O O . ARG A 1 537 ? 36.982 11.489 14.996 1.00 76.69 537 ARG A O 1
ATOM 4309 N N . ASP A 1 538 ? 39.181 11.882 15.372 1.00 73.38 538 ASP A N 1
ATOM 4310 C CA . ASP A 1 538 ? 39.122 11.830 16.833 1.00 73.38 538 ASP A CA 1
ATOM 4311 C C . ASP A 1 538 ? 38.586 13.153 17.428 1.00 73.38 538 ASP A C 1
ATOM 4313 O O . ASP A 1 538 ? 38.268 14.106 16.707 1.00 73.38 538 ASP A O 1
ATOM 4317 N N . GLN A 1 539 ? 38.451 13.203 18.758 1.00 69.19 539 GLN A N 1
ATOM 4318 C CA . GLN A 1 539 ? 37.975 14.390 19.485 1.00 69.19 539 GLN A CA 1
ATOM 4319 C C . GLN A 1 539 ? 38.934 15.589 19.372 1.00 69.19 539 GLN A C 1
ATOM 4321 O O . GLN A 1 539 ? 38.495 16.730 19.511 1.00 69.19 539 GLN A O 1
ATOM 4326 N N . ASP A 1 540 ? 40.204 15.334 19.053 1.00 69.25 540 ASP A N 1
ATOM 4327 C CA . ASP A 1 540 ? 41.257 16.336 18.878 1.00 69.25 540 ASP A CA 1
ATOM 4328 C C . ASP A 1 540 ? 41.377 16.812 17.415 1.00 69.25 540 ASP A C 1
ATOM 4330 O O . ASP A 1 540 ? 42.149 17.719 17.097 1.00 69.25 540 ASP A O 1
ATOM 4334 N N . GLY A 1 541 ? 40.577 16.238 16.510 1.00 67.75 541 GLY A N 1
ATOM 4335 C CA . GLY A 1 541 ? 40.511 16.589 15.098 1.00 67.75 541 GLY A CA 1
ATOM 4336 C C . GLY A 1 541 ? 41.529 15.876 14.203 1.00 67.75 541 GLY A C 1
ATOM 4337 O O . GLY A 1 541 ? 41.597 16.217 13.020 1.00 67.75 541 GLY A O 1
ATOM 4338 N N . ASN A 1 542 ? 42.288 14.896 14.692 1.00 76.62 542 ASN A N 1
ATOM 4339 C CA . ASN A 1 542 ? 43.226 14.121 13.878 1.00 76.62 542 ASN A CA 1
ATOM 4340 C C . ASN A 1 542 ? 42.514 13.003 13.115 1.00 76.62 542 ASN A C 1
ATOM 4342 O O . ASN A 1 542 ? 41.534 12.425 13.585 1.00 76.62 542 ASN A O 1
ATOM 4346 N N . LEU A 1 543 ? 43.023 12.690 11.921 1.00 77.19 543 LEU A N 1
ATOM 4347 C CA . LEU A 1 543 ? 42.503 11.604 11.096 1.00 77.19 543 LEU A CA 1
ATOM 4348 C C . LEU A 1 543 ? 42.967 10.254 11.653 1.00 77.19 543 LEU A C 1
ATOM 4350 O O . LEU A 1 543 ? 44.166 10.015 11.792 1.00 77.19 543 LEU A O 1
ATOM 4354 N N . ILE A 1 544 ? 42.016 9.365 11.925 1.00 78.75 544 ILE A N 1
ATOM 4355 C CA . ILE A 1 544 ? 42.266 8.021 12.451 1.00 78.75 544 ILE A CA 1
ATOM 4356 C C . ILE A 1 544 ? 41.874 6.950 11.429 1.00 78.75 544 ILE A C 1
ATOM 4358 O O . ILE A 1 544 ? 40.979 7.136 10.600 1.00 78.75 544 ILE A O 1
ATOM 4362 N N . SER A 1 545 ? 42.572 5.816 11.493 1.00 76.00 545 SER A N 1
ATOM 4363 C CA . SER A 1 545 ? 42.367 4.674 10.601 1.00 76.00 545 SER A CA 1
ATOM 4364 C C . SER A 1 545 ? 41.040 3.963 10.889 1.00 76.00 545 SER A C 1
ATOM 4366 O O . SER A 1 545 ? 40.661 3.786 12.047 1.00 76.00 545 SER A O 1
ATOM 4368 N N . ALA A 1 546 ? 40.357 3.503 9.837 1.00 66.56 546 ALA A N 1
ATOM 4369 C CA . ALA A 1 546 ? 39.070 2.805 9.926 1.00 66.56 546 ALA A CA 1
ATOM 4370 C C . ALA A 1 546 ? 39.089 1.542 10.817 1.00 66.56 546 ALA A C 1
ATOM 4372 O O . ALA A 1 546 ? 38.066 1.170 11.388 1.00 66.56 546 ALA A O 1
ATOM 4373 N N . ASP A 1 547 ? 40.248 0.894 10.959 1.00 66.00 547 ASP A N 1
ATOM 4374 C CA . ASP A 1 547 ? 40.404 -0.335 11.750 1.00 66.00 547 ASP A CA 1
ATOM 4375 C C . ASP A 1 547 ? 40.414 -0.079 13.268 1.00 66.00 547 ASP A C 1
ATOM 4377 O O . ASP A 1 547 ? 40.227 -1.001 14.059 1.00 66.00 547 ASP A O 1
ATOM 4381 N N . SER A 1 548 ? 40.651 1.165 13.694 1.00 58.78 548 SER A N 1
ATOM 4382 C CA . SER A 1 548 ? 40.770 1.538 15.110 1.00 58.78 548 SER A CA 1
ATOM 4383 C C . SER A 1 548 ? 39.412 1.711 15.802 1.00 58.78 548 SER A C 1
ATOM 4385 O O . SER A 1 548 ? 39.350 1.828 17.025 1.00 58.78 548 SER A O 1
ATOM 4387 N N . THR A 1 549 ? 38.314 1.723 15.042 1.00 52.25 549 THR A N 1
ATOM 4388 C CA . THR A 1 549 ? 36.965 2.012 15.538 1.00 52.25 549 THR A CA 1
ATOM 4389 C C . THR A 1 549 ? 36.118 0.750 15.647 1.00 52.25 549 THR A C 1
ATOM 4391 O O . THR A 1 549 ? 35.526 0.296 14.672 1.00 52.25 549 THR A O 1
ATOM 4394 N N . GLY A 1 550 ? 36.005 0.207 16.862 1.00 48.97 550 GLY A N 1
ATOM 4395 C CA . GLY A 1 550 ? 35.053 -0.862 17.178 1.00 48.97 550 GLY A CA 1
ATOM 4396 C C . GLY A 1 550 ? 33.587 -0.409 17.211 1.00 48.97 550 GLY A C 1
ATOM 4397 O O . GLY A 1 550 ? 32.706 -1.260 17.216 1.00 48.97 550 GLY A O 1
ATOM 4398 N N . MET A 1 551 ? 33.299 0.898 17.221 1.00 46.28 551 MET A N 1
ATOM 4399 C CA . MET A 1 551 ? 31.941 1.452 17.300 1.00 46.28 551 MET A CA 1
ATOM 4400 C C . MET A 1 551 ? 31.846 2.745 16.473 1.00 46.28 551 MET A C 1
ATOM 4402 O O . MET A 1 551 ? 32.408 3.770 16.837 1.00 46.28 551 MET A O 1
ATOM 4406 N N . LEU A 1 552 ? 31.130 2.690 15.348 1.00 48.31 552 LEU A N 1
ATOM 4407 C CA . LEU A 1 552 ? 30.980 3.764 14.349 1.00 48.31 552 LEU A CA 1
ATOM 4408 C C . LEU A 1 552 ? 30.109 4.961 14.791 1.00 48.31 552 LEU A C 1
ATOM 4410 O O . LEU A 1 552 ? 29.919 5.882 14.001 1.00 48.31 552 LEU A O 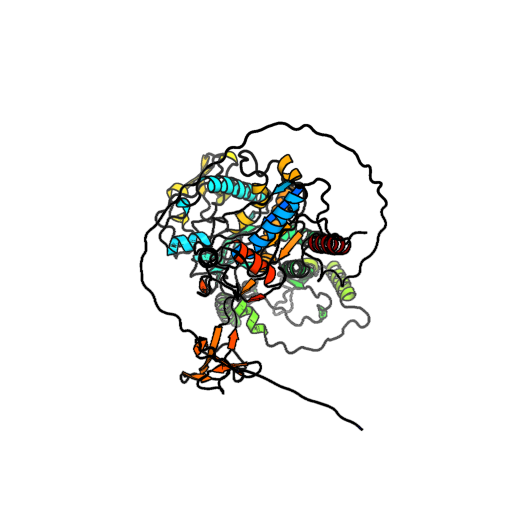1
ATOM 4414 N N . ASN A 1 553 ? 29.560 4.960 16.008 1.00 49.00 553 ASN A N 1
ATOM 4415 C CA . ASN A 1 553 ? 28.461 5.868 16.360 1.00 49.00 553 ASN A CA 1
ATOM 4416 C C . ASN A 1 553 ? 28.887 7.229 16.948 1.00 49.00 553 ASN A C 1
ATOM 4418 O O . ASN A 1 553 ? 28.065 8.138 16.934 1.00 49.00 553 ASN A O 1
ATOM 4422 N N . ASP A 1 554 ? 30.144 7.412 17.381 1.00 51.97 554 ASP A N 1
ATOM 4423 C CA . ASP A 1 554 ? 30.576 8.620 18.121 1.00 51.97 554 ASP A CA 1
ATOM 4424 C C . ASP A 1 554 ? 31.661 9.464 17.421 1.00 51.97 554 ASP A C 1
ATOM 4426 O O . ASP A 1 554 ? 32.243 10.361 18.035 1.00 51.97 554 ASP A O 1
ATOM 4430 N N . HIS A 1 555 ? 32.017 9.184 16.162 1.00 61.47 555 HIS A N 1
ATOM 4431 C CA . HIS A 1 555 ? 33.136 9.863 15.483 1.00 61.47 555 HIS A CA 1
ATOM 4432 C C . HIS A 1 555 ? 32.682 10.623 14.237 1.00 61.47 555 HIS A C 1
ATOM 4434 O O . HIS A 1 555 ? 31.841 10.157 13.466 1.00 61.47 555 HIS A O 1
ATOM 4440 N N . LYS A 1 556 ? 33.251 11.815 14.025 1.00 61.16 556 LYS A N 1
ATOM 4441 C CA . LYS A 1 556 ? 32.903 12.675 12.890 1.00 61.16 556 LYS A CA 1
ATOM 4442 C C . LYS A 1 556 ? 33.578 12.146 11.624 1.00 61.16 556 LYS A C 1
ATOM 4444 O O . LYS A 1 556 ? 34.802 12.046 11.569 1.00 61.16 556 LYS A O 1
ATOM 4449 N N . LEU A 1 557 ? 32.774 11.818 10.615 1.00 73.19 557 LEU A N 1
ATOM 4450 C CA . LEU A 1 557 ? 33.249 11.356 9.310 1.00 73.19 557 LEU A CA 1
ATOM 4451 C C . LEU A 1 557 ? 33.528 12.542 8.382 1.00 73.19 557 LEU A C 1
ATOM 4453 O O . LEU A 1 557 ? 32.734 13.481 8.304 1.00 73.19 557 LEU A O 1
ATOM 4457 N N . GLU A 1 558 ? 34.637 12.474 7.650 1.00 76.50 558 GLU A N 1
ATOM 4458 C CA . GLU A 1 558 ? 35.004 13.437 6.610 1.00 76.50 558 GLU A CA 1
ATOM 4459 C C . GLU A 1 558 ? 35.209 12.731 5.268 1.00 76.50 558 GLU A C 1
ATOM 4461 O O . GLU A 1 558 ? 35.891 11.709 5.196 1.00 76.50 558 GLU A O 1
ATOM 4466 N N . ILE A 1 559 ? 34.627 13.289 4.202 1.00 77.50 559 ILE A N 1
ATOM 4467 C CA . ILE A 1 559 ? 34.759 12.773 2.835 1.00 77.50 559 ILE A CA 1
ATOM 4468 C C . ILE A 1 559 ? 36.110 13.205 2.256 1.00 77.50 559 ILE A C 1
ATOM 4470 O O . ILE A 1 559 ? 36.424 14.392 2.185 1.00 77.50 559 ILE A O 1
ATOM 4474 N N . ILE A 1 560 ? 36.886 12.229 1.795 1.00 80.50 560 ILE A N 1
ATOM 4475 C CA . ILE A 1 560 ? 38.194 12.406 1.176 1.00 80.50 560 ILE A CA 1
ATOM 4476 C C . ILE A 1 560 ? 38.046 12.408 -0.357 1.00 80.50 560 ILE A C 1
ATOM 4478 O O . ILE A 1 560 ? 37.489 11.457 -0.914 1.00 80.50 560 ILE A O 1
ATOM 4482 N N . PRO A 1 561 ? 38.564 13.437 -1.061 1.00 77.88 561 PRO A N 1
ATOM 4483 C CA . PRO A 1 561 ? 38.581 13.479 -2.524 1.00 77.88 561 PRO A CA 1
ATOM 4484 C C . PRO A 1 561 ? 39.340 12.293 -3.131 1.00 77.88 561 PRO A C 1
ATOM 4486 O O . PRO A 1 561 ? 40.406 11.923 -2.633 1.00 77.88 561 PRO A O 1
ATOM 4489 N N . VAL A 1 562 ? 38.825 11.722 -4.225 1.00 73.81 562 VAL A N 1
ATOM 4490 C CA . VAL A 1 562 ? 39.365 10.504 -4.866 1.00 73.81 562 VAL A CA 1
ATOM 4491 C C . VAL A 1 562 ? 40.836 10.659 -5.267 1.00 73.81 562 VAL A C 1
ATOM 4493 O O . VAL A 1 562 ? 41.601 9.700 -5.201 1.00 73.81 562 VAL A O 1
ATOM 4496 N N . GLU A 1 563 ? 41.275 11.867 -5.621 1.00 80.06 563 GLU A N 1
ATOM 4497 C CA . GLU A 1 563 ? 42.654 12.165 -6.027 1.00 80.06 563 GLU A CA 1
ATOM 4498 C C . GLU A 1 563 ? 43.660 11.981 -4.880 1.00 80.06 563 GLU A C 1
ATOM 4500 O O . GLU A 1 563 ? 44.854 11.762 -5.112 1.00 80.06 563 GLU A O 1
ATOM 4505 N N . LYS A 1 564 ? 43.172 12.063 -3.636 1.00 82.38 564 LYS A N 1
ATOM 4506 C CA . LYS A 1 564 ? 43.947 11.859 -2.410 1.00 82.38 564 LYS A CA 1
ATOM 4507 C C . LYS A 1 564 ? 43.910 10.413 -1.919 1.00 82.38 564 LYS A C 1
ATOM 4509 O O . LYS A 1 564 ? 44.493 10.123 -0.879 1.00 82.38 564 LYS A O 1
ATOM 4514 N N . VAL A 1 565 ? 43.257 9.506 -2.642 1.00 82.19 565 VAL A N 1
ATOM 4515 C CA . VAL A 1 565 ? 43.089 8.104 -2.247 1.00 82.19 565 VAL A CA 1
ATOM 4516 C C . VAL A 1 565 ? 44.046 7.211 -3.029 1.00 82.19 565 VAL A C 1
ATOM 4518 O O . VAL A 1 565 ? 44.220 7.354 -4.238 1.00 82.19 565 VAL A O 1
ATOM 4521 N N . MET A 1 566 ? 44.659 6.253 -2.339 1.00 85.00 566 MET A N 1
ATOM 4522 C CA . MET A 1 566 ? 45.488 5.212 -2.935 1.00 85.00 566 MET A CA 1
ATOM 4523 C C . MET A 1 566 ? 44.960 3.837 -2.530 1.00 85.00 566 MET A C 1
ATOM 4525 O O . MET A 1 566 ? 44.564 3.622 -1.387 1.00 85.00 566 MET A O 1
ATOM 4529 N N . LYS A 1 567 ? 44.961 2.882 -3.462 1.00 83.62 567 LYS A N 1
ATOM 4530 C CA . LYS A 1 567 ? 44.673 1.484 -3.136 1.00 83.62 567 LYS A CA 1
ATOM 4531 C C . LYS A 1 567 ? 45.932 0.826 -2.563 1.00 83.62 567 LYS A C 1
ATOM 4533 O O . LYS A 1 567 ? 46.972 0.853 -3.216 1.00 83.62 567 LYS A O 1
ATOM 4538 N N . SER A 1 568 ? 45.821 0.218 -1.385 1.00 80.44 568 SER A N 1
ATOM 4539 C CA . SER A 1 568 ? 46.891 -0.536 -0.724 1.00 80.44 568 SER A CA 1
ATOM 4540 C C . SER A 1 568 ? 46.353 -1.906 -0.302 1.00 80.44 568 SER A C 1
ATOM 4542 O O . SER A 1 568 ? 45.564 -2.018 0.637 1.00 80.44 568 SER A O 1
ATOM 4544 N N . GLY A 1 569 ? 46.715 -2.952 -1.053 1.00 80.38 569 GLY A N 1
ATOM 4545 C CA . GLY A 1 569 ? 46.141 -4.294 -0.890 1.00 80.38 569 GLY A CA 1
ATOM 4546 C C . GLY A 1 569 ? 44.622 -4.311 -1.114 1.00 80.38 569 GLY A C 1
ATOM 4547 O O . GLY A 1 569 ? 44.136 -3.828 -2.142 1.00 80.38 569 GLY A O 1
ATOM 4548 N N . ASP A 1 570 ? 43.886 -4.839 -0.133 1.00 74.00 570 ASP A N 1
ATOM 4549 C CA . ASP A 1 570 ? 42.415 -4.914 -0.126 1.00 74.00 570 ASP A CA 1
ATOM 4550 C C . ASP A 1 570 ? 41.736 -3.664 0.464 1.00 74.00 570 ASP A C 1
ATOM 4552 O O . ASP A 1 570 ? 40.512 -3.602 0.558 1.00 74.00 570 ASP A O 1
ATOM 4556 N N . SER A 1 571 ? 42.511 -2.652 0.866 1.00 77.62 571 SER A N 1
ATOM 4557 C CA . SER A 1 571 ? 42.016 -1.433 1.515 1.00 77.62 571 SER A CA 1
ATOM 4558 C C . SER A 1 571 ? 42.356 -0.169 0.721 1.00 77.62 571 SER A C 1
ATOM 4560 O O . SER A 1 571 ? 43.228 -0.155 -0.153 1.00 77.62 571 SER A O 1
ATOM 4562 N N . PHE A 1 572 ? 41.657 0.918 1.038 1.00 83.06 572 PHE A N 1
ATOM 4563 C CA . PHE A 1 572 ? 41.950 2.254 0.524 1.00 83.06 572 PHE A CA 1
ATOM 4564 C C . PHE A 1 572 ? 42.597 3.084 1.626 1.00 83.06 572 PHE A C 1
ATOM 4566 O O . PHE A 1 572 ? 42.174 3.005 2.775 1.00 83.06 572 PHE A O 1
ATOM 4573 N N . VAL A 1 573 ? 43.629 3.852 1.289 1.00 85.19 573 VAL A N 1
ATOM 4574 C CA . VAL A 1 573 ? 44.413 4.658 2.235 1.00 85.19 573 VAL A CA 1
ATOM 4575 C C . VAL A 1 573 ? 44.582 6.083 1.722 1.00 85.19 573 VAL A C 1
ATOM 4577 O O . VAL A 1 573 ? 44.442 6.342 0.521 1.00 85.19 573 VAL A O 1
ATOM 4580 N N . LEU A 1 574 ? 44.890 7.017 2.620 1.00 85.50 574 LEU A N 1
ATOM 4581 C CA . LEU A 1 574 ? 45.226 8.384 2.231 1.00 85.50 574 LEU A CA 1
ATOM 4582 C C . LEU A 1 574 ? 46.611 8.415 1.563 1.00 85.50 574 LEU A C 1
ATOM 4584 O O . LEU A 1 574 ? 47.578 7.870 2.084 1.00 85.50 574 LEU A O 1
ATOM 4588 N N . LYS A 1 575 ? 46.732 9.081 0.413 1.00 83.75 575 LYS A N 1
ATOM 4589 C CA . LYS A 1 575 ? 47.979 9.151 -0.367 1.00 83.75 575 LYS A CA 1
ATOM 4590 C C . LYS A 1 575 ? 49.125 9.821 0.396 1.00 83.75 575 LYS A C 1
ATOM 4592 O O . LYS A 1 575 ? 50.274 9.429 0.229 1.00 83.75 575 LYS A O 1
ATOM 4597 N N . GLU A 1 576 ? 48.799 10.820 1.211 1.00 82.75 576 GLU A N 1
ATOM 4598 C CA . GLU A 1 576 ? 49.758 11.567 2.038 1.00 82.75 576 GLU A CA 1
ATOM 4599 C C . GLU A 1 576 ? 50.112 10.821 3.335 1.00 82.75 576 GLU A C 1
ATOM 4601 O O . GLU A 1 576 ? 51.216 10.978 3.847 1.00 82.75 576 GLU A O 1
ATOM 4606 N N . HIS A 1 577 ? 49.212 9.959 3.823 1.00 82.12 577 HIS A N 1
ATOM 4607 C CA . HIS A 1 577 ? 49.398 9.156 5.033 1.00 82.12 577 HIS A CA 1
ATOM 4608 C C . HIS A 1 577 ? 48.890 7.721 4.812 1.00 82.12 577 HIS A C 1
ATOM 4610 O O . HIS A 1 577 ? 47.752 7.409 5.176 1.00 82.12 577 HIS A O 1
ATOM 4616 N N . PRO A 1 578 ? 49.716 6.834 4.222 1.00 82.00 578 PRO A N 1
ATOM 4617 C CA . PRO A 1 578 ? 49.312 5.469 3.872 1.00 82.00 578 PRO A CA 1
ATOM 4618 C C . PRO A 1 578 ? 48.905 4.587 5.063 1.00 82.00 578 PRO A C 1
ATOM 4620 O O . PRO A 1 578 ? 48.268 3.556 4.863 1.00 82.00 578 PRO A O 1
ATOM 4623 N N . ASP A 1 579 ? 49.242 4.996 6.288 1.00 81.56 579 ASP A N 1
ATOM 4624 C CA . ASP A 1 579 ? 48.870 4.306 7.529 1.00 81.56 579 ASP A CA 1
ATOM 4625 C C . ASP A 1 579 ? 47.395 4.537 7.919 1.00 81.56 579 ASP A C 1
ATOM 4627 O O . ASP A 1 579 ? 46.824 3.785 8.712 1.00 81.56 579 ASP A O 1
ATOM 4631 N N . ILE A 1 580 ? 46.748 5.558 7.342 1.00 81.75 580 ILE A N 1
ATOM 4632 C CA . ILE A 1 580 ? 45.341 5.884 7.586 1.00 81.75 580 ILE A CA 1
ATOM 4633 C C . ILE A 1 580 ? 44.479 5.149 6.561 1.00 81.75 580 ILE A C 1
ATOM 4635 O O . ILE A 1 580 ? 44.398 5.549 5.393 1.00 81.75 580 ILE A O 1
ATOM 4639 N N . ARG A 1 581 ? 43.796 4.086 7.000 1.00 80.88 581 ARG A N 1
ATOM 4640 C CA . ARG A 1 581 ? 42.801 3.392 6.176 1.00 80.88 581 ARG A CA 1
ATOM 4641 C C . ARG A 1 581 ? 41.497 4.168 6.130 1.00 80.88 581 ARG A C 1
ATOM 4643 O O . ARG A 1 581 ? 40.985 4.618 7.152 1.00 80.88 581 ARG A O 1
ATOM 4650 N N . LEU A 1 582 ? 40.957 4.269 4.926 1.00 81.38 582 LEU A N 1
ATOM 4651 C CA . LEU A 1 582 ? 39.718 4.951 4.605 1.00 81.38 582 LEU A CA 1
ATOM 4652 C C . LEU A 1 582 ? 38.561 3.955 4.549 1.00 81.38 582 LEU A C 1
ATOM 4654 O O . LEU A 1 582 ? 38.686 2.841 4.037 1.00 81.38 582 LEU A O 1
ATOM 4658 N N . ILE A 1 583 ? 37.398 4.403 5.004 1.00 78.56 583 ILE A N 1
ATOM 4659 C CA . ILE A 1 583 ? 36.130 3.709 4.822 1.00 78.56 583 ILE A CA 1
ATOM 4660 C C . ILE A 1 583 ? 35.671 3.964 3.387 1.00 78.56 583 ILE A C 1
ATOM 4662 O O . ILE A 1 583 ? 35.315 5.085 3.035 1.00 78.56 583 ILE A O 1
ATOM 4666 N N . ALA A 1 584 ? 35.666 2.924 2.557 1.00 73.81 584 ALA A N 1
ATOM 4667 C CA . ALA A 1 584 ? 35.134 2.983 1.200 1.00 73.81 584 ALA A CA 1
ATOM 4668 C C . ALA A 1 584 ? 33.686 2.478 1.194 1.00 73.81 584 ALA A C 1
ATOM 4670 O O . ALA A 1 584 ? 33.438 1.280 1.355 1.00 73.81 584 ALA A O 1
ATOM 4671 N N . ARG A 1 585 ? 32.711 3.377 1.016 1.00 69.25 585 ARG A N 1
ATOM 4672 C CA . ARG A 1 585 ? 31.288 3.012 1.015 1.00 69.25 585 ARG A CA 1
ATOM 4673 C C . ARG A 1 585 ? 30.536 3.708 -0.111 1.00 69.25 585 ARG A C 1
ATOM 4675 O O . ARG A 1 585 ? 30.619 4.917 -0.289 1.00 69.25 585 ARG A O 1
ATOM 4682 N N . ALA A 1 586 ? 29.766 2.928 -0.862 1.00 65.38 586 ALA A N 1
ATOM 4683 C CA . ALA A 1 586 ? 28.796 3.452 -1.815 1.00 65.38 586 ALA A CA 1
ATOM 4684 C C . ALA A 1 586 ? 27.414 3.518 -1.143 1.00 65.38 586 ALA A C 1
ATOM 4686 O O . ALA A 1 586 ? 26.957 2.540 -0.543 1.00 65.38 586 ALA A O 1
ATOM 4687 N N . HIS A 1 587 ? 26.759 4.675 -1.227 1.00 66.38 587 HIS A N 1
ATOM 4688 C CA . HIS A 1 587 ? 25.437 4.926 -0.643 1.00 66.38 587 HIS A CA 1
ATOM 4689 C C . HIS A 1 587 ? 24.331 4.818 -1.706 1.00 66.38 587 HIS A C 1
ATOM 4691 O O . HIS A 1 587 ? 24.597 5.003 -2.896 1.00 66.38 587 HIS A O 1
ATOM 4697 N N . LYS A 1 588 ? 23.084 4.527 -1.293 1.00 66.69 588 LYS A N 1
ATOM 4698 C CA . LYS A 1 588 ? 21.903 4.598 -2.182 1.00 66.69 588 LYS A CA 1
ATOM 4699 C C . LYS A 1 588 ? 21.850 5.996 -2.802 1.00 66.69 588 LYS A C 1
ATOM 4701 O O . LYS A 1 588 ? 22.066 6.982 -2.097 1.00 66.69 588 LYS A O 1
ATOM 4706 N N . MET A 1 589 ? 21.600 6.083 -4.108 1.00 67.62 589 MET A N 1
ATOM 4707 C CA . MET A 1 589 ? 21.386 7.385 -4.741 1.00 67.62 589 MET A CA 1
ATOM 4708 C C . MET A 1 589 ? 20.109 8.015 -4.188 1.00 67.62 589 MET A C 1
ATOM 4710 O O . MET A 1 589 ? 19.050 7.391 -4.236 1.00 67.62 589 MET A O 1
ATOM 4714 N N . SER A 1 590 ? 20.212 9.230 -3.660 1.00 62.28 590 SER A N 1
ATOM 4715 C CA . SER A 1 590 ? 19.058 9.999 -3.199 1.00 62.28 590 SER A CA 1
ATOM 4716 C C . SER A 1 590 ? 19.343 11.494 -3.275 1.00 62.28 590 SER A C 1
ATOM 4718 O O . SER A 1 590 ? 20.485 11.924 -3.102 1.00 62.28 590 SER A O 1
ATOM 4720 N N . THR A 1 591 ? 18.300 12.295 -3.492 1.00 53.66 591 THR A N 1
ATOM 4721 C CA . THR A 1 591 ? 18.407 13.760 -3.501 1.00 53.66 591 THR A CA 1
ATOM 4722 C C . THR A 1 591 ? 18.982 14.284 -2.183 1.00 53.66 591 THR A C 1
ATOM 4724 O O . THR A 1 591 ? 19.867 15.133 -2.200 1.00 53.66 591 THR A O 1
ATOM 4727 N N . SER A 1 592 ? 18.565 13.713 -1.047 1.00 51.06 592 SER A N 1
ATOM 4728 C CA . SER A 1 592 ? 19.077 14.056 0.288 1.00 51.06 592 SER A CA 1
ATOM 4729 C C . SER A 1 592 ? 20.568 13.768 0.470 1.00 51.06 592 SER A C 1
ATOM 4731 O O . SER A 1 592 ? 21.224 14.428 1.267 1.00 51.06 592 SER A O 1
ATOM 4733 N N . SER A 1 593 ? 21.116 12.791 -0.257 1.00 54.44 593 SER A N 1
ATOM 4734 C CA . SER A 1 593 ? 22.535 12.424 -0.179 1.00 54.44 593 SER A CA 1
ATOM 4735 C C . SER A 1 593 ? 23.417 13.186 -1.173 1.00 54.44 593 SER A C 1
ATOM 4737 O O . SER A 1 593 ? 24.626 12.965 -1.178 1.00 54.44 593 SER A O 1
ATOM 4739 N N . GLY A 1 594 ? 22.844 14.033 -2.040 1.00 60.59 594 GLY A N 1
ATOM 4740 C CA . GLY A 1 594 ? 23.592 14.828 -3.025 1.00 60.59 594 GLY A CA 1
ATOM 4741 C C . GLY A 1 594 ? 24.403 14.010 -4.042 1.00 60.59 594 GLY A C 1
ATOM 4742 O O . GLY A 1 594 ? 25.226 14.565 -4.759 1.00 60.59 594 GLY A O 1
ATOM 4743 N N . ASN A 1 595 ? 24.188 12.693 -4.113 1.00 66.38 595 ASN A N 1
ATOM 4744 C CA . ASN A 1 595 ? 24.953 11.733 -4.919 1.00 66.38 595 ASN A CA 1
ATOM 4745 C C . ASN A 1 595 ? 24.184 11.277 -6.174 1.00 66.38 595 ASN A C 1
ATOM 4747 O O . ASN A 1 595 ? 24.379 10.165 -6.674 1.00 66.38 595 ASN A O 1
ATOM 4751 N N . VAL A 1 596 ? 23.255 12.111 -6.642 1.00 65.50 596 VAL A N 1
ATOM 4752 C CA . VAL A 1 596 ? 22.369 11.826 -7.771 1.00 65.50 596 VAL A CA 1
ATOM 4753 C C . VAL A 1 596 ? 23.102 12.047 -9.089 1.00 65.50 596 VAL A C 1
ATOM 4755 O O . VAL A 1 596 ? 23.613 13.129 -9.350 1.00 65.50 596 VAL A O 1
ATOM 4758 N N . VAL A 1 597 ? 23.074 11.032 -9.953 1.00 70.25 597 VAL A N 1
ATOM 4759 C CA . VAL A 1 597 ? 23.411 11.179 -11.375 1.00 70.25 597 VAL A CA 1
ATOM 4760 C C . VAL A 1 597 ? 22.112 11.389 -12.148 1.00 70.25 597 VAL A C 1
ATOM 4762 O O . VAL A 1 597 ? 21.229 10.521 -12.112 1.00 70.25 597 VAL A O 1
ATOM 4765 N N . ASN A 1 598 ? 21.990 12.528 -12.832 1.00 67.62 598 ASN A N 1
ATOM 4766 C CA . ASN A 1 598 ? 20.838 12.842 -13.673 1.00 67.62 598 ASN A CA 1
ATOM 4767 C C . ASN A 1 598 ? 20.912 12.018 -14.978 1.00 67.62 598 ASN A C 1
ATOM 4769 O O . ASN A 1 598 ? 21.943 12.035 -15.654 1.00 67.62 598 ASN A O 1
ATOM 4773 N N . PRO A 1 599 ? 19.865 11.254 -15.347 1.00 68.50 599 PRO A N 1
ATOM 4774 C CA . PRO A 1 599 ? 19.864 10.498 -16.593 1.00 68.50 599 PRO A CA 1
ATOM 4775 C C . PRO A 1 599 ? 19.956 11.384 -17.841 1.00 68.50 599 PRO A C 1
ATOM 4777 O O . PRO A 1 599 ? 20.507 10.913 -18.832 1.00 68.50 599 PRO A O 1
ATOM 4780 N N . ASP A 1 600 ? 19.466 12.626 -17.809 1.00 63.78 600 ASP A N 1
ATOM 4781 C CA . ASP A 1 600 ? 19.472 13.521 -18.974 1.00 63.78 600 ASP A CA 1
ATOM 4782 C C . ASP A 1 600 ? 20.896 13.897 -19.395 1.00 63.78 600 ASP A C 1
ATOM 4784 O O . ASP A 1 600 ? 21.197 13.904 -20.589 1.00 63.78 600 ASP A O 1
ATOM 4788 N N . ASP A 1 601 ? 21.795 14.105 -18.428 1.00 70.06 601 ASP A N 1
ATOM 4789 C CA . ASP A 1 601 ? 23.209 14.389 -18.692 1.00 70.06 601 ASP A CA 1
ATOM 4790 C C . ASP A 1 601 ? 23.864 13.209 -19.428 1.00 70.06 601 ASP A C 1
ATOM 4792 O O . ASP A 1 601 ? 24.515 13.377 -20.460 1.00 70.06 601 ASP A O 1
ATOM 4796 N N . VAL A 1 602 ? 23.600 11.981 -18.962 1.00 67.56 602 VAL A N 1
ATOM 4797 C CA . VAL A 1 602 ? 24.129 10.754 -19.579 1.00 67.56 602 VAL A CA 1
ATOM 4798 C C . VAL A 1 602 ? 23.541 10.530 -20.974 1.00 67.56 602 VAL A C 1
ATOM 4800 O O . VAL A 1 602 ? 24.253 10.112 -21.886 1.00 67.56 602 VAL A O 1
ATOM 4803 N N . VAL A 1 603 ? 22.247 10.802 -21.166 1.00 64.69 603 VAL A N 1
ATOM 4804 C CA . VAL A 1 603 ? 21.595 10.688 -22.479 1.00 64.69 603 VAL A CA 1
ATOM 4805 C C . VAL A 1 603 ? 22.142 11.731 -23.450 1.00 64.69 603 VAL A C 1
ATOM 4807 O O . VAL A 1 603 ? 22.374 11.394 -24.609 1.00 64.69 603 VAL A O 1
ATOM 4810 N N . SER A 1 604 ? 22.375 12.964 -22.996 1.00 64.62 604 SER A N 1
ATOM 4811 C CA . SER A 1 604 ? 22.939 14.027 -23.829 1.00 64.62 604 SER A CA 1
ATOM 4812 C C . SER A 1 604 ? 24.365 13.714 -24.285 1.00 64.62 604 SER A C 1
ATOM 4814 O O . SER A 1 604 ? 24.745 14.121 -25.380 1.00 64.62 604 SER A O 1
ATOM 4816 N N . GLU A 1 605 ? 25.153 13.023 -23.460 1.00 76.62 605 GLU A N 1
ATOM 4817 C CA . GLU A 1 605 ? 26.551 12.705 -23.762 1.00 76.62 605 GLU A CA 1
ATOM 4818 C C . GLU A 1 605 ? 26.713 11.389 -24.546 1.00 76.62 605 GLU A C 1
ATOM 4820 O O . GLU A 1 605 ? 27.497 11.330 -25.491 1.00 76.62 605 GLU A O 1
ATOM 4825 N N . TYR A 1 606 ? 25.953 10.342 -24.200 1.00 71.94 606 TYR A N 1
ATOM 4826 C CA . TYR A 1 606 ? 26.160 8.976 -24.715 1.00 71.94 606 TYR A CA 1
ATOM 4827 C C . TYR A 1 606 ? 24.966 8.384 -25.475 1.00 71.94 606 TYR A C 1
ATOM 4829 O O . TYR A 1 606 ? 25.098 7.329 -26.100 1.00 71.94 606 TYR A O 1
ATOM 4837 N N . GLY A 1 607 ? 23.794 9.018 -25.418 1.00 67.38 607 GLY A N 1
ATOM 4838 C CA . GLY A 1 607 ? 22.552 8.511 -25.998 1.00 67.38 607 GLY A CA 1
ATOM 4839 C C . GLY A 1 607 ? 21.773 7.547 -25.091 1.00 67.38 607 GLY A C 1
ATOM 4840 O O . GLY A 1 607 ? 22.305 6.901 -24.183 1.00 67.38 607 GLY A O 1
ATOM 4841 N N . ALA A 1 608 ? 20.467 7.435 -25.351 1.00 67.31 608 ALA A N 1
ATOM 4842 C CA . ALA A 1 608 ? 19.547 6.635 -24.540 1.00 67.31 608 ALA A CA 1
ATOM 4843 C C . ALA A 1 608 ? 19.824 5.124 -24.616 1.00 67.31 608 ALA A C 1
ATOM 4845 O O . ALA A 1 608 ? 19.743 4.440 -23.595 1.00 67.31 608 ALA A O 1
ATOM 4846 N N . ASP A 1 609 ? 20.191 4.598 -25.786 1.00 69.81 609 ASP A N 1
ATOM 4847 C CA . ASP A 1 609 ? 20.464 3.166 -25.951 1.00 69.81 609 ASP A CA 1
ATOM 4848 C C . ASP A 1 609 ? 21.721 2.731 -25.193 1.00 69.81 609 ASP A C 1
ATOM 4850 O O . ASP A 1 609 ? 21.705 1.688 -24.538 1.00 69.81 609 ASP A O 1
ATOM 4854 N N . SER A 1 610 ? 22.761 3.570 -25.170 1.00 75.00 610 SER A N 1
ATOM 4855 C CA . SER A 1 610 ? 23.964 3.352 -24.357 1.00 75.00 610 SER A CA 1
ATOM 4856 C C . SER A 1 610 ? 23.619 3.258 -22.870 1.00 75.00 610 SER A C 1
ATOM 4858 O O . SER A 1 610 ? 24.040 2.321 -22.190 1.00 75.00 610 SER A O 1
ATOM 4860 N N . LEU A 1 611 ? 22.785 4.179 -22.367 1.00 73.25 611 LEU A N 1
ATOM 4861 C CA . LEU A 1 611 ? 22.306 4.168 -20.982 1.00 73.25 611 LEU A CA 1
ATOM 4862 C C . LEU A 1 611 ? 21.514 2.890 -20.662 1.00 73.25 611 LEU A C 1
ATOM 4864 O O . LEU A 1 611 ? 21.711 2.276 -19.610 1.00 73.25 611 LEU A O 1
ATOM 4868 N N . ARG A 1 612 ? 20.609 2.485 -21.557 1.00 73.88 612 ARG A N 1
ATOM 4869 C CA . ARG A 1 612 ? 19.766 1.295 -21.387 1.00 73.88 612 ARG A CA 1
ATOM 4870 C C . ARG A 1 612 ? 20.580 0.004 -21.407 1.00 73.88 612 ARG A C 1
ATOM 4872 O O . ARG A 1 612 ? 20.404 -0.836 -20.524 1.00 73.88 612 ARG A O 1
ATOM 4879 N N . LEU A 1 613 ? 21.469 -0.141 -22.389 1.00 76.38 613 LEU A N 1
ATOM 4880 C CA . LEU A 1 613 ? 22.337 -1.305 -22.542 1.00 76.38 613 LEU A CA 1
ATOM 4881 C C . LEU A 1 613 ? 23.253 -1.448 -21.332 1.00 76.38 613 LEU A C 1
ATOM 4883 O O . LEU A 1 613 ? 23.316 -2.522 -20.735 1.00 76.38 613 LEU A O 1
ATOM 4887 N N . TYR A 1 614 ? 23.890 -0.349 -20.922 1.00 78.81 614 TYR A N 1
ATOM 4888 C CA . TYR A 1 614 ? 24.754 -0.340 -19.753 1.00 78.81 614 TYR A CA 1
ATOM 4889 C C . TYR A 1 614 ? 24.006 -0.826 -18.505 1.00 78.81 614 TYR A C 1
ATOM 4891 O O . TYR A 1 614 ? 24.459 -1.763 -17.854 1.00 78.81 614 TYR A O 1
ATOM 4899 N N . LYS A 1 615 ? 22.805 -0.299 -18.225 1.00 76.62 615 LYS A N 1
ATOM 4900 C CA . LYS A 1 615 ? 21.989 -0.718 -17.066 1.00 76.62 615 LYS A CA 1
ATOM 4901 C C . LYS A 1 615 ? 21.694 -2.214 -17.020 1.00 76.62 615 LYS A C 1
ATOM 4903 O O . LYS A 1 615 ? 21.694 -2.799 -15.936 1.00 76.62 615 LYS A O 1
ATOM 4908 N N . MET A 1 616 ? 21.418 -2.821 -18.172 1.00 80.06 616 MET A N 1
ATOM 4909 C CA . MET A 1 616 ? 21.146 -4.259 -18.262 1.00 80.06 616 MET A CA 1
ATOM 4910 C C . MET A 1 616 ? 22.428 -5.099 -18.212 1.00 80.06 616 MET A C 1
ATOM 4912 O O . MET A 1 616 ? 22.384 -6.245 -17.774 1.00 80.06 616 MET A O 1
ATOM 4916 N N . PHE A 1 617 ? 23.571 -4.529 -18.602 1.00 81.12 617 PHE A N 1
ATOM 4917 C CA . PHE A 1 617 ? 24.873 -5.195 -18.580 1.00 81.12 617 PHE A CA 1
ATOM 4918 C C . PHE A 1 617 ? 25.588 -5.122 -17.219 1.00 81.12 617 PHE A C 1
ATOM 4920 O O . PHE A 1 617 ? 26.416 -5.977 -16.921 1.00 81.12 617 PHE A O 1
ATOM 4927 N N . MET A 1 618 ? 25.247 -4.151 -16.362 1.00 73.94 618 MET A N 1
ATOM 4928 C CA . MET A 1 618 ? 25.838 -3.985 -15.020 1.00 73.94 618 MET A CA 1
ATOM 4929 C C . MET A 1 618 ? 25.705 -5.217 -14.110 1.00 73.94 618 MET A C 1
ATOM 4931 O O . MET A 1 618 ? 26.432 -5.330 -13.128 1.00 73.94 618 MET A O 1
ATOM 4935 N N . GLY A 1 619 ? 24.749 -6.101 -14.394 1.00 72.88 619 GLY A N 1
ATOM 4936 C CA . GLY A 1 619 ? 24.502 -7.330 -13.646 1.00 72.88 619 GLY A CA 1
ATOM 4937 C C . GLY A 1 619 ? 23.022 -7.724 -13.657 1.00 72.88 619 GLY A C 1
ATOM 4938 O O . GLY A 1 619 ? 22.175 -6.920 -14.074 1.00 72.88 619 GLY A O 1
ATOM 4939 N N . PRO A 1 620 ? 22.681 -8.935 -13.181 1.00 78.31 620 PRO A N 1
ATOM 4940 C CA . PRO A 1 620 ? 21.304 -9.407 -13.040 1.00 78.31 620 PRO A CA 1
ATOM 4941 C C . PRO A 1 620 ? 20.371 -8.371 -12.402 1.00 78.31 620 PRO A C 1
ATOM 4943 O O . PRO A 1 620 ? 20.752 -7.645 -11.488 1.00 78.31 620 PRO A O 1
ATOM 4946 N N . LEU A 1 621 ? 19.128 -8.258 -12.880 1.00 75.25 621 LEU A N 1
ATOM 4947 C CA . LEU A 1 621 ? 18.179 -7.234 -12.406 1.00 75.25 621 LEU A CA 1
ATOM 4948 C C . LEU A 1 621 ? 17.882 -7.332 -10.897 1.00 75.25 621 LEU A C 1
ATOM 4950 O O . LEU A 1 621 ? 17.668 -6.303 -10.257 1.00 75.25 621 LEU A O 1
ATOM 4954 N N . ARG A 1 622 ? 17.908 -8.555 -10.355 1.00 71.75 622 ARG A N 1
ATOM 4955 C CA . ARG A 1 622 ? 17.597 -8.890 -8.956 1.00 71.75 622 ARG A CA 1
ATOM 4956 C C . ARG A 1 622 ? 18.748 -8.653 -7.978 1.00 71.75 622 ARG A C 1
ATOM 4958 O O . ARG A 1 622 ? 18.529 -8.727 -6.772 1.00 71.75 622 ARG A O 1
ATOM 4965 N N . ASP A 1 623 ? 19.955 -8.385 -8.470 1.00 71.69 623 ASP A N 1
ATOM 4966 C CA . ASP A 1 623 ? 21.113 -8.196 -7.598 1.00 71.69 623 ASP A CA 1
ATOM 4967 C C . ASP A 1 623 ? 20.925 -6.956 -6.731 1.00 71.69 623 ASP A C 1
ATOM 4969 O O . ASP A 1 623 ? 20.710 -5.858 -7.238 1.00 71.69 623 ASP A O 1
ATOM 4973 N N . SER A 1 624 ? 21.028 -7.130 -5.413 1.00 57.22 624 SER A N 1
ATOM 4974 C CA . SER A 1 624 ? 20.624 -6.130 -4.419 1.00 57.22 624 SER A CA 1
ATOM 4975 C C . SER A 1 624 ? 21.374 -4.798 -4.515 1.00 57.22 624 SER A C 1
ATOM 4977 O O . SER A 1 624 ? 20.820 -3.758 -4.150 1.00 57.22 624 SER A O 1
ATOM 4979 N N . LYS A 1 625 ? 22.618 -4.806 -5.012 1.00 57.59 625 LYS A N 1
ATOM 4980 C CA . LYS A 1 625 ? 23.491 -3.630 -5.107 1.00 57.59 625 LYS A CA 1
ATOM 4981 C C . LYS A 1 625 ? 24.238 -3.613 -6.431 1.00 57.59 625 LYS A C 1
ATOM 4983 O O . LYS A 1 625 ? 24.921 -4.575 -6.771 1.00 57.59 625 LYS A O 1
ATOM 4988 N N . LYS A 1 626 ? 24.172 -2.480 -7.130 1.00 60.69 626 LYS A N 1
ATOM 4989 C CA . LYS A 1 626 ? 24.946 -2.229 -8.351 1.00 60.69 626 LYS A CA 1
ATOM 4990 C C . LYS A 1 626 ? 25.676 -0.901 -8.238 1.00 60.69 626 LYS A C 1
ATOM 4992 O O . LYS A 1 626 ? 25.041 0.123 -8.000 1.00 60.69 626 LYS A O 1
ATOM 4997 N N . THR A 1 627 ? 26.990 -0.912 -8.419 1.00 55.62 627 THR A N 1
ATOM 4998 C CA . THR A 1 627 ? 27.800 0.312 -8.404 1.00 55.62 627 THR A CA 1
ATOM 4999 C C . THR A 1 627 ? 27.825 0.921 -9.798 1.00 55.62 627 THR A C 1
ATOM 5001 O O . THR A 1 627 ? 28.191 0.244 -10.759 1.00 55.62 627 THR A O 1
ATOM 5004 N N . TRP A 1 628 ? 27.438 2.190 -9.917 1.00 54.38 628 TRP A N 1
ATOM 5005 C CA . TRP A 1 628 ? 27.505 2.912 -11.186 1.00 54.38 628 TRP A CA 1
ATOM 5006 C C . TRP A 1 628 ? 28.959 3.180 -11.607 1.00 54.38 628 TRP A C 1
ATOM 5008 O O . TRP A 1 628 ? 29.731 3.750 -10.839 1.00 54.38 628 TRP A O 1
ATOM 5018 N N . ARG A 1 629 ? 29.337 2.774 -12.828 1.00 53.44 629 ARG A N 1
ATOM 5019 C CA . ARG A 1 629 ? 30.632 3.085 -13.460 1.00 53.44 629 ARG A CA 1
ATOM 5020 C C . ARG A 1 629 ? 30.553 2.967 -14.987 1.00 53.44 629 ARG A C 1
ATOM 5022 O O . ARG A 1 629 ? 30.835 1.904 -15.546 1.00 53.44 629 ARG A O 1
ATOM 5029 N N . LEU A 1 630 ? 30.123 4.028 -15.661 1.00 47.84 630 LEU A N 1
ATOM 5030 C CA . LEU A 1 630 ? 29.974 4.024 -17.115 1.00 47.84 630 LEU A CA 1
ATOM 5031 C C . LEU A 1 630 ? 31.357 4.043 -17.789 1.00 47.84 630 LEU A C 1
ATOM 5033 O O . LEU A 1 630 ? 32.118 4.990 -17.622 1.00 47.84 630 LEU A O 1
ATOM 5037 N N . ILE A 1 631 ? 31.685 2.995 -18.546 1.00 50.00 631 ILE A N 1
ATOM 5038 C CA . ILE A 1 631 ? 32.815 2.985 -19.484 1.00 50.00 631 ILE A CA 1
ATOM 5039 C C . ILE A 1 631 ? 32.220 2.627 -20.841 1.00 50.00 631 ILE A C 1
ATOM 5041 O O . ILE A 1 631 ? 32.079 1.453 -21.175 1.00 50.00 631 ILE A O 1
ATOM 5045 N N . VAL A 1 632 ? 31.804 3.638 -21.597 1.00 48.03 632 VAL A N 1
ATOM 5046 C CA . VAL A 1 632 ? 31.390 3.466 -22.992 1.00 48.03 632 VAL A CA 1
ATOM 5047 C C . VAL A 1 632 ? 32.478 4.105 -23.839 1.00 48.03 632 VAL A C 1
ATOM 5049 O O . VAL A 1 632 ? 32.815 5.270 -23.644 1.00 48.03 632 VAL A O 1
ATOM 5052 N N . GLY A 1 633 ? 33.087 3.328 -24.735 1.00 51.44 633 GLY A N 1
ATOM 5053 C CA . GLY A 1 633 ? 34.016 3.886 -25.714 1.00 51.44 633 GLY A CA 1
ATOM 5054 C C . GLY A 1 633 ? 33.276 4.878 -26.609 1.00 51.44 633 GLY A C 1
ATOM 5055 O O . GLY A 1 633 ? 32.152 4.599 -27.023 1.00 51.44 633 GLY A O 1
ATOM 5056 N N . SER A 1 634 ? 33.883 6.028 -26.902 1.00 43.31 634 SER A N 1
ATOM 5057 C CA . SER A 1 634 ? 33.283 6.994 -27.824 1.00 43.31 634 SER A CA 1
ATOM 5058 C C . SER A 1 634 ? 33.048 6.334 -29.191 1.00 43.31 634 SER A C 1
ATOM 5060 O O . SER A 1 634 ? 33.965 5.671 -29.696 1.00 43.31 634 SER A O 1
ATOM 5062 N N . PRO A 1 635 ? 31.862 6.498 -29.807 1.00 49.81 635 PRO A N 1
ATOM 5063 C CA . PRO A 1 635 ? 31.682 6.138 -31.207 1.00 49.81 635 PRO A CA 1
ATOM 5064 C C . PRO A 1 635 ? 32.667 6.934 -32.070 1.00 49.81 635 PRO A C 1
ATOM 5066 O O . PRO A 1 635 ? 33.123 8.018 -31.688 1.00 49.81 635 PRO A O 1
ATOM 5069 N N . LEU A 1 636 ? 33.027 6.387 -33.230 1.00 55.56 636 LEU A N 1
ATOM 5070 C CA . LEU A 1 636 ? 33.825 7.129 -34.200 1.00 55.56 636 LEU A CA 1
ATOM 5071 C C . LEU A 1 636 ? 33.036 8.356 -34.687 1.00 55.56 636 LEU A C 1
ATOM 5073 O O . LEU A 1 636 ? 31.811 8.417 -34.583 1.00 55.56 636 LEU A O 1
ATOM 5077 N N . SER A 1 637 ? 33.741 9.352 -35.225 1.00 55.00 637 SER A N 1
ATOM 5078 C CA . SER A 1 637 ? 33.163 10.617 -35.710 1.00 55.00 637 SER A CA 1
ATOM 5079 C C . SER A 1 637 ? 32.097 10.459 -36.807 1.00 55.00 637 SER A C 1
ATOM 5081 O O . SER A 1 637 ? 31.424 11.427 -37.145 1.00 55.00 637 SER A O 1
ATOM 5083 N N . ASP A 1 638 ? 31.951 9.259 -37.367 1.00 57.62 638 ASP A N 1
ATOM 5084 C CA . ASP A 1 638 ? 30.969 8.869 -38.381 1.00 57.62 638 ASP A CA 1
ATOM 5085 C C . ASP A 1 638 ? 29.783 8.054 -37.819 1.00 57.62 638 ASP A C 1
ATOM 5087 O O . ASP A 1 638 ? 28.922 7.615 -38.579 1.00 57.62 638 ASP A O 1
ATOM 5091 N N . GLY A 1 639 ? 29.720 7.848 -36.498 1.00 47.22 639 GLY A N 1
ATOM 5092 C CA . GLY A 1 639 ? 28.672 7.072 -35.832 1.00 47.22 639 GLY A CA 1
ATOM 5093 C C . GLY A 1 639 ? 28.892 5.555 -35.835 1.00 47.22 639 GLY A C 1
ATOM 5094 O O . GLY A 1 639 ? 28.012 4.825 -35.379 1.00 47.22 639 GLY A O 1
ATOM 5095 N N . THR A 1 640 ? 30.039 5.060 -36.315 1.00 50.06 640 THR A N 1
ATOM 5096 C CA . THR A 1 640 ? 30.342 3.621 -36.336 1.00 50.06 640 THR A CA 1
ATOM 5097 C C . THR A 1 640 ? 31.070 3.144 -35.073 1.00 50.06 640 THR A C 1
ATOM 5099 O O . THR A 1 640 ? 31.834 3.873 -34.431 1.00 50.06 640 THR A O 1
ATOM 5102 N N . PHE A 1 641 ? 30.824 1.884 -34.702 1.00 51.25 641 PHE A N 1
ATOM 5103 C CA . PHE A 1 641 ? 31.556 1.176 -33.650 1.00 51.25 641 PHE A CA 1
ATOM 5104 C C . PHE A 1 641 ? 32.723 0.393 -34.274 1.00 51.25 641 PHE A C 1
ATOM 5106 O O . PHE A 1 641 ? 32.615 -0.103 -35.392 1.00 51.25 641 PHE A O 1
ATOM 5113 N N . LYS A 1 642 ? 33.853 0.286 -33.562 1.00 51.03 642 LYS A N 1
ATOM 5114 C CA . LYS A 1 642 ? 35.177 -0.118 -34.091 1.00 51.03 642 LYS A CA 1
ATOM 5115 C C . LYS A 1 642 ? 35.309 -1.549 -34.651 1.00 51.03 642 LYS A C 1
ATOM 5117 O O . LYS A 1 642 ? 36.385 -1.894 -35.146 1.00 51.03 642 LYS A O 1
ATOM 5122 N N . ASP A 1 643 ? 34.248 -2.348 -34.651 1.00 50.47 643 ASP A N 1
ATOM 5123 C CA . ASP A 1 643 ? 34.302 -3.764 -35.014 1.00 50.47 643 ASP A CA 1
ATOM 5124 C C . ASP A 1 643 ? 33.684 -4.004 -36.399 1.00 50.47 643 ASP A C 1
ATOM 5126 O O . ASP A 1 643 ? 32.485 -4.223 -36.558 1.00 50.47 643 ASP A O 1
ATOM 5130 N N . ARG A 1 644 ? 34.567 -3.921 -37.403 1.00 47.75 644 ARG A N 1
ATOM 5131 C CA . ARG A 1 644 ? 34.497 -4.320 -38.828 1.00 47.75 644 ARG A CA 1
ATOM 5132 C C . ARG A 1 644 ? 33.403 -5.337 -39.223 1.00 47.75 644 ARG A C 1
ATOM 5134 O O . ARG A 1 644 ? 33.709 -6.449 -39.651 1.00 47.75 644 ARG A O 1
ATOM 5141 N N . THR A 1 645 ? 32.135 -4.957 -39.151 1.00 48.50 645 THR A N 1
ATOM 5142 C CA . THR A 1 645 ? 31.024 -5.796 -39.614 1.00 48.50 645 THR A CA 1
ATOM 5143 C C . THR A 1 645 ? 30.783 -5.493 -41.092 1.00 48.50 645 THR A C 1
ATOM 5145 O O . THR A 1 645 ? 30.468 -4.358 -41.441 1.00 48.50 645 THR A O 1
ATOM 5148 N N . VAL A 1 646 ? 30.974 -6.480 -41.970 1.00 54.06 646 VAL A N 1
ATOM 5149 C CA . VAL A 1 646 ? 30.738 -6.352 -43.418 1.00 54.06 646 VAL A CA 1
ATOM 5150 C C . VAL A 1 646 ? 29.473 -7.133 -43.757 1.00 54.06 646 VAL A C 1
ATOM 5152 O O . VAL A 1 646 ? 29.403 -8.328 -43.483 1.00 54.06 646 VAL A O 1
ATOM 5155 N N . SER A 1 647 ? 28.470 -6.459 -44.323 1.00 47.69 647 SER A N 1
ATOM 5156 C CA . SER A 1 647 ? 27.306 -7.135 -44.904 1.00 47.69 647 SER A CA 1
ATOM 5157 C C . SER A 1 647 ? 27.746 -7.806 -46.201 1.00 47.69 647 SER A C 1
ATOM 5159 O O . SER A 1 647 ? 28.273 -7.131 -47.084 1.00 47.69 647 SER A O 1
ATOM 5161 N N . VAL A 1 648 ? 27.555 -9.117 -46.301 1.00 69.25 648 VAL A N 1
ATOM 5162 C CA . VAL A 1 648 ? 27.808 -9.901 -47.515 1.00 69.25 648 VAL A CA 1
ATOM 5163 C C . VAL A 1 648 ? 26.496 -10.541 -47.960 1.00 69.25 648 VAL A C 1
ATOM 5165 O O . VAL A 1 648 ? 25.701 -10.937 -47.112 1.00 69.25 648 VAL A O 1
ATOM 5168 N N . ASP A 1 649 ? 26.273 -10.649 -49.269 1.00 72.81 649 ASP A N 1
ATOM 5169 C CA . ASP A 1 649 ? 25.066 -11.266 -49.850 1.00 72.81 649 ASP A CA 1
ATOM 5170 C C . ASP A 1 649 ? 25.172 -12.806 -49.950 1.00 72.81 649 ASP A C 1
ATOM 5172 O O . ASP A 1 649 ? 24.396 -13.454 -50.649 1.00 72.81 649 ASP A O 1
ATOM 5176 N N . GLU A 1 650 ? 26.165 -13.408 -49.289 1.00 81.25 650 GLU A N 1
ATOM 5177 C CA . GLU A 1 650 ? 26.388 -14.856 -49.289 1.00 81.25 650 GLU A CA 1
ATOM 5178 C C . GLU A 1 650 ? 25.403 -15.580 -48.358 1.00 81.25 650 GLU A C 1
ATOM 5180 O O . GLU A 1 650 ? 25.085 -15.105 -47.266 1.00 81.25 650 GLU A O 1
ATOM 5185 N N . GLU A 1 651 ? 24.955 -16.772 -48.767 1.00 82.19 651 GLU A N 1
ATOM 5186 C CA . GLU A 1 651 ? 24.138 -17.643 -47.915 1.00 82.19 651 GLU A CA 1
ATOM 5187 C C . GLU A 1 651 ? 24.940 -18.096 -46.676 1.00 82.19 651 GLU A C 1
ATOM 5189 O O . GLU A 1 651 ? 26.087 -18.540 -46.808 1.00 82.19 651 GLU A O 1
ATOM 5194 N N . PRO A 1 652 ? 24.363 -18.029 -45.461 1.00 83.38 652 PRO A N 1
ATOM 5195 C CA . PRO A 1 652 ? 25.068 -18.383 -44.238 1.00 83.38 652 PRO A CA 1
ATOM 5196 C C . PRO A 1 652 ? 25.407 -19.876 -44.188 1.00 83.38 652 PRO A C 1
ATOM 5198 O O . PRO A 1 652 ? 24.610 -20.748 -44.543 1.00 83.38 652 PRO A O 1
ATOM 5201 N N . THR A 1 653 ? 26.586 -20.201 -43.660 1.00 88.81 653 THR A N 1
ATOM 5202 C CA . THR A 1 653 ? 27.002 -21.593 -43.464 1.00 88.81 653 THR A CA 1
ATOM 5203 C C . THR A 1 653 ? 26.142 -22.294 -42.407 1.00 88.81 653 THR A C 1
ATOM 5205 O O . THR A 1 653 ? 25.568 -21.670 -41.510 1.00 88.81 653 THR A O 1
ATOM 5208 N N . ILE A 1 654 ? 26.105 -23.632 -42.437 1.00 89.56 654 ILE A N 1
ATOM 5209 C CA . ILE A 1 654 ? 25.391 -24.442 -41.430 1.00 89.56 654 ILE A CA 1
ATOM 5210 C C . ILE A 1 654 ? 25.879 -24.127 -40.004 1.00 89.56 654 ILE A C 1
ATOM 5212 O O . ILE A 1 654 ? 25.091 -24.137 -39.057 1.00 89.56 654 ILE A O 1
ATOM 5216 N N . GLU A 1 655 ? 27.168 -23.835 -39.821 1.00 87.00 655 GLU A N 1
ATOM 5217 C CA . GLU A 1 655 ? 27.726 -23.465 -38.516 1.00 87.00 655 GLU A CA 1
ATOM 5218 C C . GLU A 1 655 ? 27.265 -22.079 -38.059 1.00 87.00 655 GLU A C 1
ATOM 5220 O O . GLU A 1 655 ? 26.891 -21.920 -36.893 1.00 87.00 655 GLU A O 1
ATOM 5225 N N . GLN A 1 656 ? 27.212 -21.103 -38.971 1.00 81.81 656 GLN A N 1
ATOM 5226 C CA . GLN A 1 656 ? 26.658 -19.776 -38.698 1.00 81.81 656 GLN A CA 1
ATOM 5227 C C . GLN A 1 656 ? 25.173 -19.864 -38.336 1.00 81.81 656 GLN A C 1
ATOM 5229 O O . GLN A 1 656 ? 24.764 -19.287 -37.330 1.00 81.81 656 GLN A O 1
ATOM 5234 N N . LEU A 1 657 ? 24.385 -20.662 -39.067 1.00 87.12 657 LEU A N 1
ATOM 5235 C CA . LEU A 1 657 ? 22.980 -20.927 -38.746 1.00 87.12 657 LEU A CA 1
ATOM 5236 C C . LEU A 1 657 ? 22.827 -21.595 -37.374 1.00 87.12 657 LEU A C 1
ATOM 5238 O O . LEU A 1 657 ? 22.020 -21.152 -36.558 1.00 87.12 657 LEU A O 1
ATOM 5242 N N . ARG A 1 658 ? 23.637 -22.613 -37.052 1.00 87.31 658 ARG A N 1
ATOM 5243 C CA . ARG A 1 658 ? 23.630 -23.242 -35.716 1.00 87.31 658 ARG A CA 1
ATOM 5244 C C . ARG A 1 658 ? 23.963 -22.240 -34.615 1.00 87.31 658 ARG A C 1
ATOM 5246 O O . ARG A 1 658 ? 23.316 -22.257 -33.570 1.00 87.31 658 ARG A O 1
ATOM 5253 N N . CYS A 1 659 ? 24.962 -21.384 -34.825 1.00 83.44 659 CYS A N 1
ATOM 5254 C CA . CYS A 1 659 ? 25.323 -20.332 -33.879 1.00 83.44 659 CYS A CA 1
ATOM 5255 C C . CYS A 1 659 ? 24.172 -19.331 -33.704 1.00 83.44 659 CYS A C 1
ATOM 5257 O O . CYS A 1 659 ? 23.790 -19.022 -32.575 1.00 83.44 659 CYS A O 1
ATOM 5259 N N . HIS A 1 660 ? 23.552 -18.909 -34.808 1.00 78.94 660 HIS A N 1
ATOM 5260 C CA . HIS A 1 660 ? 22.401 -18.013 -34.821 1.00 78.94 660 HIS A CA 1
ATOM 5261 C C . HIS A 1 660 ? 21.204 -18.602 -34.058 1.00 78.94 660 HIS A C 1
ATOM 5263 O O . HIS A 1 660 ? 20.672 -17.958 -33.156 1.00 78.94 660 HIS A O 1
ATOM 5269 N N . HIS A 1 661 ? 20.837 -19.859 -34.317 1.00 86.12 661 HIS A N 1
ATOM 5270 C CA . HIS A 1 661 ? 19.756 -20.536 -33.598 1.00 86.12 661 HIS A CA 1
ATOM 5271 C C . HIS A 1 661 ? 20.073 -20.760 -32.114 1.00 86.12 661 HIS A C 1
ATOM 5273 O O . HIS A 1 661 ? 19.198 -20.553 -31.277 1.00 86.12 661 HIS A O 1
ATOM 5279 N N . LYS A 1 662 ? 21.315 -21.118 -31.751 1.00 86.38 662 LYS A N 1
ATOM 5280 C CA . LYS A 1 662 ? 21.742 -21.209 -30.339 1.00 86.38 662 LYS A CA 1
ATOM 5281 C C . LYS A 1 662 ? 21.656 -19.858 -29.632 1.00 86.38 662 LYS A C 1
ATOM 5283 O O . LYS A 1 662 ? 21.247 -19.797 -28.475 1.00 86.38 662 LYS A O 1
ATOM 5288 N N . CYS A 1 663 ? 22.031 -18.788 -30.328 1.00 76.19 663 CYS A N 1
ATOM 5289 C CA . CYS A 1 663 ? 21.898 -17.420 -29.851 1.00 76.19 663 CYS A CA 1
ATOM 5290 C C . CYS A 1 663 ? 20.418 -17.097 -29.589 1.00 76.19 663 CYS A C 1
ATOM 5292 O O . CYS A 1 663 ? 20.059 -16.786 -28.455 1.00 76.19 663 CYS A O 1
ATOM 5294 N N . ILE A 1 664 ? 19.539 -17.300 -30.578 1.00 81.94 664 ILE A N 1
ATOM 5295 C CA . ILE A 1 664 ? 18.088 -17.102 -30.432 1.00 81.94 664 ILE A CA 1
ATOM 5296 C C . ILE A 1 664 ? 17.525 -17.927 -29.270 1.00 81.94 664 ILE A C 1
ATOM 5298 O O . ILE A 1 664 ? 16.807 -17.376 -28.441 1.00 81.94 664 ILE A O 1
ATOM 5302 N N . ALA A 1 665 ? 17.853 -19.216 -29.167 1.00 79.94 665 ALA A N 1
ATOM 5303 C CA . ALA A 1 665 ? 17.385 -20.095 -28.092 1.00 79.94 665 ALA A CA 1
ATOM 5304 C C . ALA A 1 665 ? 17.789 -19.565 -26.706 1.00 79.94 665 ALA A C 1
ATOM 5306 O O . ALA A 1 665 ? 16.963 -19.449 -25.802 1.00 79.94 665 ALA A O 1
ATOM 5307 N N . LYS A 1 666 ? 19.050 -19.143 -26.559 1.00 79.94 666 LYS A N 1
ATOM 5308 C CA . LYS A 1 666 ? 19.561 -18.560 -25.314 1.00 79.94 666 LYS A CA 1
ATOM 5309 C C . LYS A 1 666 ? 18.845 -17.258 -24.941 1.00 79.94 666 LYS A C 1
ATOM 5311 O O . LYS A 1 666 ? 18.528 -17.069 -23.770 1.00 79.94 666 LYS A O 1
ATOM 5316 N N . TYR A 1 667 ? 18.597 -16.375 -25.909 1.00 74.50 667 TYR A N 1
ATOM 5317 C CA . TYR A 1 667 ? 17.947 -15.081 -25.665 1.00 74.50 667 TYR A CA 1
ATOM 5318 C C . TYR A 1 667 ? 16.429 -15.173 -25.518 1.00 74.50 667 TYR A C 1
ATOM 5320 O O . TYR A 1 667 ? 15.859 -14.371 -24.794 1.00 74.50 667 TYR A O 1
ATOM 5328 N N . SER A 1 668 ? 15.772 -16.127 -26.177 1.00 71.31 668 SER A N 1
ATOM 5329 C CA . SER A 1 668 ? 14.319 -16.326 -26.094 1.00 71.31 668 SER A CA 1
ATOM 5330 C C . SER A 1 668 ? 13.885 -17.138 -24.873 1.00 71.31 668 SER A C 1
ATOM 5332 O O . SER A 1 668 ? 12.694 -17.221 -24.603 1.00 71.31 668 SER A O 1
ATOM 5334 N N . GLY A 1 669 ? 14.822 -17.757 -24.146 1.00 63.38 669 GLY A N 1
ATOM 5335 C CA . GLY A 1 669 ? 14.506 -18.656 -23.033 1.00 63.38 669 GLY A CA 1
ATOM 5336 C C . GLY A 1 669 ? 13.963 -20.023 -23.470 1.00 63.38 669 GLY A C 1
ATOM 5337 O O . GLY A 1 669 ? 13.854 -20.916 -22.634 1.00 63.38 669 GLY A O 1
ATOM 5338 N N . ASN A 1 670 ? 13.698 -20.230 -24.766 1.00 46.81 670 ASN A N 1
ATOM 5339 C CA . ASN A 1 670 ? 13.381 -21.538 -25.326 1.00 46.81 670 ASN A CA 1
ATOM 5340 C C . ASN A 1 670 ? 14.657 -22.385 -25.375 1.00 46.81 670 ASN A C 1
ATOM 5342 O O . ASN A 1 670 ? 15.419 -22.334 -26.343 1.00 46.81 670 ASN A O 1
ATOM 5346 N N . ARG A 1 671 ? 14.880 -23.214 -24.351 1.00 38.09 671 ARG A N 1
ATOM 5347 C CA . ARG A 1 671 ? 15.661 -24.440 -24.548 1.00 38.09 671 ARG A CA 1
ATOM 5348 C C . ARG A 1 671 ? 14.797 -25.332 -25.442 1.00 38.09 671 ARG A C 1
ATOM 5350 O O . ARG A 1 671 ? 13.855 -25.944 -24.962 1.00 38.09 671 ARG A O 1
ATOM 5357 N N . GLY A 1 672 ? 15.024 -25.270 -26.754 1.00 35.03 672 GLY A N 1
ATOM 5358 C CA . GLY A 1 672 ? 14.301 -26.104 -27.711 1.00 35.03 672 GLY A CA 1
ATOM 5359 C C . GLY A 1 672 ? 14.429 -27.581 -27.340 1.00 35.03 672 GLY A C 1
ATOM 5360 O O . GLY A 1 672 ? 15.528 -28.016 -26.989 1.00 35.03 672 GLY A O 1
ATOM 5361 N N . ASN A 1 673 ? 13.305 -28.297 -27.406 1.00 30.19 673 ASN A N 1
ATOM 5362 C CA . ASN A 1 673 ? 13.298 -29.749 -27.583 1.00 30.19 673 ASN A CA 1
ATOM 5363 C C . ASN A 1 673 ? 13.973 -30.122 -28.903 1.00 30.19 673 ASN A C 1
ATOM 5365 O O . ASN A 1 673 ? 13.740 -29.391 -29.898 1.00 30.19 673 ASN A O 1
#

Organism: Glycine soja (NCBI:txid3848)

Solvent-accessible surface area (backbone atoms only — not comparable to full-atom values): 40919 Å² total; per-residue (Å²): 133,82,88,87,88,91,87,88,86,87,81,90,75,90,79,79,86,84,77,86,84,79,91,87,81,92,80,80,89,81,91,79,84,89,80,85,79,89,78,82,92,78,91,82,85,89,82,89,80,90,77,90,80,83,90,79,91,78,90,78,90,79,72,90,82,57,77,88,72,64,64,101,52,74,79,86,90,55,100,51,66,53,47,24,42,46,64,75,65,74,50,51,76,88,64,71,36,58,57,64,55,48,60,53,46,54,50,50,52,51,48,51,53,43,40,74,72,66,30,49,65,47,74,73,86,82,79,45,76,50,13,70,55,36,43,52,42,22,65,77,67,74,46,70,73,68,82,78,53,63,73,67,48,54,54,52,44,28,47,51,37,49,52,50,50,56,34,35,79,67,70,32,38,48,78,47,77,40,77,38,43,31,25,73,91,76,37,30,58,46,36,75,89,44,44,54,89,39,15,30,72,71,88,63,39,65,35,40,57,41,78,44,78,41,41,30,34,51,52,60,84,44,46,64,62,63,53,62,60,49,73,81,42,60,50,53,64,71,46,53,49,49,36,50,64,51,42,31,77,39,70,29,24,35,36,54,43,73,38,65,44,100,85,70,43,75,45,98,56,66,49,78,43,79,35,74,56,44,51,52,55,91,71,64,87,78,86,87,78,62,77,84,39,88,62,48,80,81,70,52,48,84,91,46,40,67,62,51,51,54,47,34,58,55,54,49,73,43,27,72,42,66,66,53,61,76,58,76,81,70,82,86,76,81,89,78,89,86,59,98,85,58,55,68,70,58,37,23,53,51,40,35,52,48,26,45,74,72,69,39,26,38,74,36,77,47,57,64,47,68,59,41,61,40,47,25,35,39,53,53,30,49,45,46,58,36,32,31,32,71,86,80,65,49,79,42,73,59,58,81,86,63,54,52,66,74,79,78,91,66,95,70,59,60,65,66,84,81,68,55,22,25,40,65,76,41,58,78,70,32,52,44,57,40,90,86,80,68,44,60,22,36,43,53,40,39,9,37,41,42,61,62,56,70,28,52,49,73,50,33,68,58,29,78,79,60,85,87,58,74,43,56,62,68,45,42,61,69,50,52,52,31,50,36,33,39,37,57,63,86,35,40,71,46,56,53,45,47,20,38,52,49,34,35,56,35,27,76,72,64,61,46,94,49,74,55,58,59,48,25,53,44,49,44,37,46,44,23,22,67,72,44,34,29,35,37,29,51,98,88,66,47,82,40,34,53,86,76,55,95,62,85,86,85,54,56,75,44,82,49,60,72,92,49,51,37,80,56,88,97,44,39,17,33,62,93,45,70,83,32,34,35,46,76,48,59,45,73,52,33,80,92,67,72,45,60,52,49,48,65,61,50,32,74,76,62,33,63,66,53,55,49,51,48,62,62,66,75,44,68,64,63,45,67,71,38,74,67,76,90,83,75,81,81,62,45,100,84,74,47,70,96,72,88,78,76,91,69,96,68,82,77,51,74,66,56,50,52,51,50,51,52,48,50,28,67,72,57,48,46,80,75,131

Secondary structure (DSSP, 8-state):
---------------PPPPPPP----------PPPP---------------------------TTSGGG--TT-----SSSEEEEEE-----TT---TTHHHHHHHHHHHHHHHHHTT-EEE-------SSHHHHHHHHHHT--GGGG-HHHHHHHHHHHHHHHHHHHHTT-EEEEEEEEEEETTTTEEE-GGGEETTEETTTT-B-EEEEEEEEEE-GGGGHHHHHHTTTTSB--HHHHHHHHHHH--EEEEEEEEEEE-TTSPEEEEEEEEEES-GGGGGG-------TT-TTHHHHS-TTTHHHHHHHHHHHHTS-HHHHHHTT-----PPP---STT--HHHHHHHHHHHHHHHTSEEEEEE-S---EE--BS-SSSPBP-EEEETTT--EEEPPGGG---PPPP-S--S--SSS--GGGG-HHHHEEE-TTT--EEEE---B--THHHHTTHHHHHHSTT-SSSSS-HHHHHHH-SEEEEEEEGGGTTTHHHHHHHHHHHHHHTTSSS-S-SEEEEEEEPEEEEEEEEEEEE-TTS-EE-GGG-S-TTSSEEEEEPGGGEEEETTEEEESS-TTSEEEEEEEEP-GGGT-PPPHHHHHHHH-HHHHHHHHHHSS-TT-SEEE-----PPPPTTS--SS------SPPPHHHHHHHHHHHHHHH-----

Sequence (673 aa):
MLHTHLLFPSPHSHASPFLFPSRTNALRSRTFPATSIRGDSSSLRFRSHGCRIRNSAENDVVSETEHSKLPFLVLLNCNENIISIIIAYFCSGAGLHVGHPLGYTATDILARYKRMQGYNVLHPMRWDAFGLPAEQYAIETGTHPKLNTVRNINRFRTQTQWIFLQLFKRGLAYQAEVPVNWCPALGTVLAIEEVIDGVSEWGGHPVIRKPVRQWMLKIIAYADCLLEDLDDLDWPESVKEMQRNWIGRSEGAEMEFCILDSDVKERDKKIIVYTARPDTIFGATYLVMAPEHPLLSSLVSIAQSKHVEDYVDFASRKSDLERTELQKTKTGGTELQFAGFLSSKEAALKVIEWAGKSGNGKRKVNYKLRDWLFARQRYWGEPIPVIFMDDNGETVPLCDTELPLTLPELNDFCPSGTGEPPLSKAVSWVKATDSLSGRPATRETNTMPQWAGSCWYYLRFMDPHNSKELVDKTKERYWSPVDVYVGGAEHAVLHLLYARFWHKVLYDIGVVSTKEPFQYVINQGIILGEVQYMACRDQDGNLISADSTGMLNDHKLEIIPVEKVMKSGDSFVLKEHPDIRLIARAHKMSTSSGNVVNPDDVVSEYGADSLRLYKMFMGPLRDSKKTWRLIVGSPLSDGTFKDRTVSVDEEPTIEQLRCHHKCIAKYSGNRGN

Radius of gyration: 32.02 Å; Cα contacts (8 Å, |Δi|>4): 923; chains: 1; bounding box: 100×67×103 Å

pLDDT: mean 70.75, std 21.2, range [20.88, 96.19]

InterPro domains:
  IPR002300 Aminoacyl-tRNA synthetase, class Ia [PF00133] (368-529)
  IPR002300 Aminoacyl-tRNA synthetase, class Ia [PF00133] (586-616)
  IPR002302 Leucine-tRNA ligase [PR00985] (151-168)
  IPR002302 Leucine-tRNA ligase [PR00985] (177-193)
  IPR002302 Leucine-tRNA ligase [PR00985] (209-222)
  IPR002302 Leucine-tRNA ligase [PR00985] (238-257)
  IPR002302 Leucine-tRNA ligase [PR00985] (443-461)
  IPR002302 Leucine-tRNA ligase [PR00985] (482-504)
  IPR002302 Leucine-tRNA ligase [PR00985] (515-525)
  IPR002302 Leucine-tRNA ligase [PTHR43740] (342-626)
  IPR009008 Valyl/Leucyl/Isoleucyl-tRNA synthetase, editing domain [SSF50677] (246-331)
  IPR014729 Rossmann-like alpha/beta/alpha sandwich fold [G3DSA:3.40.50.620] (90-158)
  IPR014729 Rossmann-like alpha/beta/alpha sandwich fold [G3DSA:3.40.50.620] (159-253)
  IPR014729 Rossmann-like alpha/beta/alpha sandwich fold [G3DSA:3.40.50.620] (292-544)
  IPR015413 Methionyl/Leucyl tRNA synthetase [PF09334] (92-160)
  IPR025709 Leucyl-tRNA synthetase, editing domain [PF13603] (244-333)

Foldseek 3Di:
DDDDDDDDDDDDDDDDDDDDDDDDDDDDDDDDDDDDDDDDDDDDDDDDDDDDDDDDDDDDDDDDPCPVPFPPFDDDPDPALEAEEAEDDEDQVPADFLQVCLLVLSRVVVQVVSVVVVHHYQYDDDYLQFFDRNVVVCVVVVNDSCPPDPPLVQLLLLFLLVLLVLCVVVVQKDKDFDFFWAFLVQLKTDWPLQQDLQAGVPPRGHTATDGDTAIWGNLLVCLVVLLVVLVQFQEDVVLNVVQCVQFAKAKAKWFWAFDADPVRDTDPDIDIDTDSQLLCVVVDPDDDDDLPDPCPCVPDDPVCNVVSVVVSVVVNGDGPSRVVVVPVDDDDDDDDDDPVPDDSVRSRVVSQVVCVVVVRMHIDIDTSDDTTRWWILFQGARFNQWKQFPPPRDIDGADSVPPPPDRDDDSDRDNPSPSHRSQVVVVVSQWDAHPPPRGTIGGDRTHTHSLSSLLCVSQCSLPVPDPDHSHDAVSLVSHPQNEEYEYASSCSNPNQSSSLSSQCSCVVVVNHDDNHRYRYYAHFAFEFFAWWWKFWADPVGDTAAPVVDPDPPPTDIDTDDPVQWDDDPPFIAGVVGRNHTTDTDTHGDDPVVVRGDHVVVVCVVPNDVLSSVCSVVQDDRRPHYGYDDDDDDDAPPVRHDPDDDDDDPDDDDPVRVVVVVVVCCSNNSPPDD

Nearest PDB structures (foldseek):
  2byt-assembly1_A  TM=8.428E-01  e=3.235E-49  Thermus thermophilus
  1h3n-assembly1_A  TM=7.938E-01  e=1.188E-49  Thermus thermophilus
  7nuc-assembly1_A  TM=7.569E-01  e=4.243E-46  Neisseria gonorrhoeae
  7nu9-assembly1_A  TM=7.506E-01  e=4.486E-46  Neisseria gonorrhoeae
  7nu8-assembly1_A  TM=7.542E-01  e=5.191E-45  Neisseria gonorrhoeae

Mean predicted aligned error: 16.43 Å